Protein AF-A0A7S0IRF2-F1 (afdb_monomer_lite)

Structure (mmCIF, N/CA/C/O backbone):
data_AF-A0A7S0IRF2-F1
#
_entry.id   AF-A0A7S0IRF2-F1
#
loop_
_atom_site.group_PDB
_atom_site.id
_atom_site.type_symbol
_atom_site.label_atom_id
_atom_site.label_alt_id
_atom_site.label_comp_id
_atom_site.label_asym_id
_atom_site.label_entity_id
_atom_site.label_seq_id
_atom_site.pdbx_PDB_ins_code
_atom_site.Cartn_x
_atom_site.Cartn_y
_atom_site.Cartn_z
_atom_site.occupancy
_atom_site.B_iso_or_equiv
_atom_site.auth_seq_id
_atom_site.auth_comp_id
_atom_site.auth_asym_id
_atom_site.auth_atom_id
_atom_site.pdbx_PDB_model_num
ATOM 1 N N . ALA A 1 1 ? -14.777 -7.035 80.986 1.00 41.81 1 ALA A N 1
ATOM 2 C CA . ALA A 1 1 ? -15.293 -6.626 79.667 1.00 41.81 1 ALA A CA 1
ATOM 3 C C . ALA A 1 1 ? -16.808 -6.609 79.777 1.00 41.81 1 ALA A C 1
ATOM 5 O O . ALA A 1 1 ? -17.356 -7.578 80.287 1.00 41.81 1 ALA A O 1
ATOM 6 N N . ARG A 1 2 ? -17.442 -5.462 79.508 1.00 46.00 2 ARG A N 1
ATOM 7 C CA . ARG A 1 2 ? -18.866 -5.228 79.789 1.00 46.00 2 ARG A CA 1
ATOM 8 C C . ARG A 1 2 ? -19.716 -6.223 79.001 1.00 46.00 2 ARG A C 1
ATOM 10 O O . ARG A 1 2 ? -19.496 -6.379 77.807 1.00 46.00 2 ARG A O 1
ATOM 17 N N . SER A 1 3 ? -20.648 -6.870 79.695 1.00 53.97 3 SER A N 1
ATOM 18 C CA . SER A 1 3 ? -21.792 -7.543 79.092 1.00 53.97 3 SER A CA 1
ATOM 19 C C . SER A 1 3 ? -22.440 -6.585 78.100 1.00 53.97 3 SER A C 1
ATOM 21 O O . SER A 1 3 ? -22.815 -5.477 78.493 1.00 53.97 3 SER A O 1
ATOM 23 N N . GLU A 1 4 ? -22.539 -6.988 76.837 1.00 58.25 4 GLU A N 1
ATOM 24 C CA . GLU A 1 4 ? -23.477 -6.369 75.909 1.00 58.25 4 GLU A CA 1
ATOM 25 C C . GLU A 1 4 ? -24.838 -6.296 76.605 1.00 58.25 4 GLU A C 1
ATOM 27 O O . GLU A 1 4 ? -25.318 -7.272 77.186 1.00 58.25 4 GLU A O 1
ATOM 32 N N . ASP A 1 5 ? -25.393 -5.091 76.655 1.00 76.69 5 ASP A N 1
ATOM 33 C CA . ASP A 1 5 ? -26.692 -4.817 77.244 1.00 76.69 5 ASP A CA 1
ATOM 34 C C . ASP A 1 5 ? -27.737 -5.690 76.535 1.00 76.69 5 ASP A C 1
ATOM 36 O O . ASP A 1 5 ? -27.922 -5.579 75.322 1.00 76.69 5 ASP A O 1
ATOM 40 N N . ALA A 1 6 ? -28.393 -6.592 77.270 1.00 77.81 6 ALA A N 1
ATOM 41 C CA . ALA A 1 6 ? -29.347 -7.551 76.711 1.00 77.81 6 ALA A CA 1
ATOM 42 C C . ALA A 1 6 ? -30.472 -6.860 75.915 1.00 77.81 6 ALA A C 1
ATOM 44 O O . ALA A 1 6 ? -30.985 -7.438 74.958 1.00 77.81 6 ALA A O 1
ATOM 45 N N . ALA A 1 7 ? -30.803 -5.608 76.257 1.00 78.81 7 ALA A N 1
ATOM 46 C CA . ALA A 1 7 ? -31.740 -4.783 75.500 1.00 78.81 7 ALA A CA 1
ATOM 47 C C . ALA A 1 7 ? -31.181 -4.355 74.129 1.00 78.81 7 ALA A C 1
ATOM 49 O O . ALA A 1 7 ? -31.902 -4.375 73.135 1.00 78.81 7 ALA A O 1
ATOM 50 N N . THR A 1 8 ? -29.888 -4.027 74.049 1.00 81.94 8 THR A N 1
ATOM 51 C CA . THR A 1 8 ? -29.205 -3.722 72.780 1.00 81.94 8 THR A CA 1
ATOM 52 C C . THR A 1 8 ? -29.120 -4.967 71.892 1.00 81.94 8 THR A C 1
ATOM 54 O O . THR A 1 8 ? -29.392 -4.885 70.698 1.00 81.94 8 THR A O 1
ATOM 57 N N . ALA A 1 9 ? -28.819 -6.134 72.469 1.00 82.62 9 ALA A N 1
ATOM 58 C CA . ALA A 1 9 ? -28.783 -7.398 71.730 1.00 82.62 9 ALA A CA 1
ATOM 59 C C . ALA A 1 9 ? -30.165 -7.818 71.187 1.00 82.62 9 ALA A C 1
ATOM 61 O O . ALA A 1 9 ? -30.252 -8.399 70.107 1.00 82.62 9 ALA A O 1
ATOM 62 N N . GLU A 1 10 ? -31.250 -7.528 71.913 1.00 85.12 10 GLU A N 1
ATOM 63 C CA . GLU A 1 10 ? -32.619 -7.763 71.433 1.00 85.12 10 GLU A CA 1
ATOM 64 C C . GLU A 1 10 ? -32.989 -6.811 70.287 1.00 85.12 10 GLU A C 1
ATOM 66 O O . GLU A 1 10 ? -33.471 -7.260 69.250 1.00 85.12 10 GLU A O 1
ATOM 71 N N . LEU A 1 11 ? -32.685 -5.513 70.422 1.00 85.19 11 LEU A N 1
ATOM 72 C CA . LEU A 1 11 ? -32.921 -4.522 69.366 1.00 85.19 11 LEU A CA 1
ATOM 73 C C . LEU A 1 11 ? -32.139 -4.838 68.085 1.00 85.19 11 LEU A C 1
ATOM 75 O O . LEU A 1 11 ? -32.677 -4.688 66.987 1.00 85.19 11 LEU A O 1
ATOM 79 N N . LEU A 1 12 ? -30.891 -5.297 68.213 1.00 85.25 12 LEU A N 1
ATOM 80 C CA . LEU A 1 12 ? -30.089 -5.744 67.074 1.00 85.25 12 LEU A CA 1
ATOM 81 C C . LEU A 1 12 ? -30.709 -6.973 66.408 1.00 85.25 12 LEU A C 1
ATOM 83 O O . LEU A 1 12 ? -30.864 -6.962 65.191 1.00 85.25 12 LEU A O 1
ATOM 87 N N . ARG A 1 13 ? -31.168 -7.973 67.176 1.00 86.06 13 ARG A N 1
ATOM 88 C CA . ARG A 1 13 ? -31.881 -9.137 66.619 1.00 86.06 13 ARG A CA 1
ATOM 89 C C . ARG A 1 13 ? -33.169 -8.742 65.894 1.00 86.06 13 ARG A C 1
ATOM 91 O O . ARG A 1 13 ? -33.425 -9.223 64.792 1.00 86.06 13 ARG A O 1
ATOM 98 N N . GLU A 1 14 ? -33.973 -7.840 66.457 1.00 87.31 14 GLU A N 1
ATOM 99 C CA . GLU A 1 14 ? -35.169 -7.325 65.775 1.00 87.31 14 GLU A CA 1
ATOM 100 C C . GLU A 1 14 ? -34.823 -6.586 64.474 1.00 87.31 14 GLU A C 1
ATOM 102 O O . GLU A 1 14 ? -35.541 -6.700 63.473 1.00 87.31 14 GLU A O 1
ATOM 107 N N . TYR A 1 15 ? -33.732 -5.818 64.478 1.00 87.94 15 TYR A N 1
ATOM 108 C CA . TYR A 1 15 ? -33.252 -5.103 63.303 1.00 87.94 15 TYR A CA 1
ATOM 109 C C . TYR A 1 15 ? -32.718 -6.063 62.232 1.00 87.94 15 TYR A C 1
ATOM 111 O O . TYR A 1 15 ? -33.093 -5.934 61.069 1.00 87.94 15 TYR A O 1
ATOM 119 N N . GLU A 1 16 ? -31.939 -7.076 62.612 1.00 86.44 16 GLU A N 1
ATOM 120 C CA . GLU A 1 16 ? -31.450 -8.138 61.725 1.00 86.44 16 GLU A CA 1
ATOM 121 C C . GLU A 1 16 ? -32.602 -8.878 61.043 1.00 86.44 16 GLU A C 1
ATOM 123 O O . GLU A 1 16 ? -32.568 -9.078 59.831 1.00 86.44 16 GLU A O 1
ATOM 128 N N . VAL A 1 17 ? -33.671 -9.210 61.778 1.00 88.31 17 VAL A N 1
ATOM 129 C CA . VAL A 1 17 ? -34.870 -9.843 61.203 1.00 88.31 17 VAL A CA 1
ATOM 130 C C . VAL A 1 17 ? -35.559 -8.917 60.196 1.00 88.31 17 VAL A C 1
ATOM 132 O O . VAL A 1 17 ? -35.976 -9.366 59.124 1.00 88.31 17 VAL A O 1
ATOM 135 N N . LYS A 1 18 ? -35.670 -7.615 60.498 1.00 87.81 18 LYS A N 1
ATOM 136 C CA . LYS A 1 18 ? -36.243 -6.627 59.565 1.00 87.81 18 LYS A CA 1
ATOM 137 C C . LYS A 1 18 ? -35.395 -6.489 58.302 1.00 87.81 18 LYS A C 1
ATOM 139 O O . LYS A 1 18 ? -35.949 -6.514 57.204 1.00 87.81 18 LYS A O 1
ATOM 144 N N . VAL A 1 19 ? -34.075 -6.387 58.446 1.00 85.94 19 VAL A N 1
ATOM 145 C CA . VAL A 1 19 ? -33.137 -6.295 57.321 1.00 85.94 19 VAL A CA 1
ATOM 146 C C . VAL A 1 19 ? -33.177 -7.575 56.492 1.00 85.94 19 VAL A C 1
ATOM 148 O O . VAL A 1 19 ? -33.355 -7.488 55.284 1.00 85.94 19 VAL A O 1
ATOM 151 N N . ALA A 1 20 ? -33.129 -8.759 57.106 1.00 86.44 20 ALA A N 1
ATOM 152 C CA . ALA A 1 20 ? -33.218 -10.037 56.397 1.00 86.44 20 ALA A CA 1
ATOM 153 C C . ALA A 1 20 ? -34.522 -10.161 55.590 1.00 86.44 20 ALA A C 1
ATOM 155 O O . ALA A 1 20 ? -34.522 -10.624 54.446 1.00 86.44 20 ALA A O 1
ATOM 156 N N . LYS A 1 21 ? -35.643 -9.686 56.146 1.00 89.00 21 LYS A N 1
ATOM 157 C CA . LYS A 1 21 ? -36.926 -9.654 55.436 1.00 89.00 21 LYS A CA 1
ATOM 158 C C . LYS A 1 21 ? -36.917 -8.689 54.248 1.00 89.00 21 LYS A C 1
ATOM 160 O O . LYS A 1 21 ? -37.472 -9.019 53.209 1.00 89.00 21 LYS A O 1
ATOM 165 N N . LEU A 1 22 ? -36.300 -7.515 54.383 1.00 88.06 22 LEU A N 1
ATOM 166 C CA . LEU A 1 22 ? -36.161 -6.561 53.276 1.00 88.06 22 LEU A CA 1
ATOM 167 C C . LEU A 1 22 ? -35.228 -7.098 52.185 1.00 88.06 22 LEU A C 1
ATOM 169 O O . LEU A 1 22 ? -35.552 -7.021 51.002 1.00 88.06 22 LEU A O 1
ATOM 173 N N . MET A 1 23 ? -34.106 -7.696 52.585 1.00 89.94 23 MET A N 1
ATOM 174 C CA . MET A 1 23 ? -33.101 -8.230 51.669 1.00 89.94 23 MET A CA 1
ATOM 175 C C . MET A 1 23 ? -33.600 -9.448 50.893 1.00 89.94 23 MET A C 1
ATOM 177 O O . MET A 1 23 ? -33.185 -9.628 49.759 1.00 89.94 23 MET A O 1
ATOM 181 N N . SER A 1 24 ? -34.532 -10.232 51.439 1.00 91.88 24 SER A N 1
ATOM 182 C CA . SER A 1 24 ? -35.097 -11.421 50.776 1.00 91.88 24 SER A CA 1
ATOM 183 C C . SER A 1 24 ? -36.228 -11.133 49.777 1.00 91.88 24 SER A C 1
ATOM 185 O O . SER A 1 24 ? -36.712 -12.057 49.124 1.00 91.88 24 SER A O 1
ATOM 187 N N . VAL A 1 25 ? -36.659 -9.875 49.617 1.00 93.56 25 VAL A N 1
ATOM 188 C CA . VAL A 1 25 ? -37.692 -9.516 48.630 1.00 93.56 25 VAL A CA 1
ATOM 189 C C . VAL A 1 25 ? -37.156 -9.726 47.217 1.00 93.56 25 VAL A C 1
ATOM 191 O O . VAL A 1 25 ? -36.193 -9.062 46.835 1.00 93.56 25 VAL A O 1
ATOM 194 N N . VAL A 1 26 ? -37.804 -10.600 46.441 1.00 94.62 26 VAL A N 1
ATOM 195 C CA . VAL A 1 26 ? -37.502 -10.829 45.020 1.00 94.62 26 VAL A CA 1
ATOM 196 C C . VAL A 1 26 ? -37.914 -9.606 44.200 1.00 94.62 26 VAL A C 1
ATOM 198 O O . VAL A 1 26 ? -39.069 -9.187 44.245 1.00 94.62 26 VAL A O 1
ATOM 201 N N . ARG A 1 27 ? -36.964 -9.048 43.448 1.00 94.12 27 ARG A N 1
ATOM 202 C CA . ARG A 1 27 ? -37.136 -7.905 42.541 1.00 94.12 27 ARG A CA 1
ATOM 203 C C . ARG A 1 27 ? -37.371 -8.333 41.099 1.00 94.12 27 ARG A C 1
ATOM 205 O O . ARG A 1 27 ? -37.990 -7.608 40.337 1.00 94.12 27 ARG A O 1
ATOM 212 N N . GLY A 1 28 ? -36.930 -9.523 40.718 1.00 93.94 28 GLY A N 1
ATOM 213 C CA . GLY A 1 28 ? -37.229 -10.093 39.412 1.00 93.94 28 GLY A CA 1
ATOM 214 C C . GLY A 1 28 ? -36.402 -11.334 39.145 1.00 93.94 28 GLY A C 1
ATOM 215 O O . GLY A 1 28 ? -35.798 -11.892 40.059 1.00 93.94 28 GLY A O 1
ATOM 216 N N . TYR A 1 29 ? -36.396 -11.771 37.893 1.00 93.31 29 TYR A N 1
ATOM 217 C CA . TYR A 1 29 ? -35.750 -13.009 37.474 1.00 93.31 29 TYR A CA 1
ATOM 218 C C . TYR A 1 29 ? -34.833 -12.744 36.289 1.00 93.31 29 TYR A C 1
ATOM 220 O O . TYR A 1 29 ? -35.219 -12.037 35.359 1.00 93.31 29 TYR A O 1
ATOM 228 N N . ILE A 1 30 ? -33.641 -13.327 36.306 1.00 90.69 30 ILE A N 1
ATOM 229 C CA . ILE A 1 30 ? -32.684 -13.252 35.199 1.00 90.69 30 ILE A CA 1
ATOM 230 C C . ILE A 1 30 ? -32.383 -14.642 34.651 1.00 90.69 30 ILE A C 1
ATOM 232 O O . ILE A 1 30 ? -32.498 -15.637 35.368 1.00 90.69 30 ILE A O 1
ATOM 236 N N . ASP A 1 31 ? -32.007 -14.689 33.381 1.00 87.81 31 ASP A N 1
ATOM 237 C CA . ASP A 1 31 ? -31.475 -15.873 32.720 1.00 87.81 31 ASP A CA 1
ATOM 238 C C . ASP A 1 31 ? -30.051 -15.575 32.243 1.00 87.81 31 ASP A C 1
ATOM 240 O O . ASP A 1 31 ? -29.836 -14.615 31.500 1.00 87.81 31 ASP A O 1
ATOM 244 N N . GLY A 1 32 ? -29.093 -16.367 32.724 1.00 77.94 32 GLY A N 1
ATOM 245 C CA . GLY A 1 32 ? -27.657 -16.172 32.539 1.00 77.94 32 GLY A CA 1
ATOM 246 C C . GLY A 1 32 ? -26.938 -15.843 33.847 1.00 77.94 32 GLY A C 1
ATOM 247 O O . GLY A 1 32 ? -27.534 -15.301 34.779 1.00 77.94 32 GLY A O 1
ATOM 248 N N . ASP A 1 33 ? -25.649 -16.167 33.882 1.00 73.25 33 ASP A N 1
ATOM 249 C CA . ASP A 1 33 ? -24.722 -15.743 34.929 1.00 73.25 33 ASP A CA 1
ATOM 250 C C . ASP A 1 33 ? -23.864 -14.592 34.393 1.00 73.25 33 ASP A C 1
ATOM 252 O O . ASP A 1 33 ? -23.567 -14.535 33.198 1.00 73.25 33 ASP A O 1
ATOM 256 N N . ALA A 1 34 ? -23.468 -13.667 35.265 1.00 69.38 34 ALA A N 1
ATOM 257 C CA . ALA A 1 34 ? -22.576 -12.572 34.902 1.00 69.38 34 ALA A CA 1
ATOM 258 C C . ALA A 1 34 ? -21.433 -12.421 35.898 1.00 69.38 34 ALA A C 1
ATOM 260 O O . ALA A 1 34 ? -21.653 -12.495 37.111 1.00 69.38 34 ALA A O 1
ATOM 261 N N . SER A 1 35 ? -20.235 -12.124 35.391 1.00 69.19 35 SER A N 1
ATOM 262 C CA . SER A 1 35 ? -19.091 -11.742 36.217 1.00 69.19 35 SER A CA 1
ATOM 263 C C . SER A 1 35 ? -19.378 -10.549 37.128 1.00 69.19 35 SER A C 1
ATOM 265 O O . SER A 1 35 ? -20.211 -9.684 36.852 1.00 69.19 35 SER A O 1
ATOM 267 N N . GLY A 1 36 ? -18.652 -10.529 38.247 1.00 69.69 36 GLY A N 1
ATOM 268 C CA . GLY A 1 36 ? -18.458 -9.344 39.078 1.00 69.69 36 GLY A CA 1
ATOM 269 C C . GLY A 1 36 ? -17.154 -8.625 38.717 1.00 69.69 36 GLY A C 1
ATOM 270 O O . GLY A 1 36 ? -16.621 -8.781 37.626 1.00 69.69 36 GLY A O 1
ATOM 271 N N . TYR A 1 37 ? -16.578 -7.893 39.669 1.00 76.94 37 TYR A N 1
ATOM 272 C CA . TYR A 1 37 ? -15.398 -7.024 39.484 1.00 76.94 37 TYR A CA 1
ATOM 273 C C . TYR A 1 37 ? -14.073 -7.689 39.070 1.00 76.94 37 TYR A C 1
ATOM 275 O O . TYR A 1 37 ? -13.049 -7.006 39.015 1.00 76.94 37 TYR A O 1
ATOM 283 N N . TRP A 1 38 ? -14.041 -9.004 38.903 1.00 75.31 38 TRP A N 1
ATOM 284 C CA . TRP A 1 38 ? -12.802 -9.762 38.784 1.00 75.31 38 TRP A CA 1
ATOM 285 C C . TRP A 1 38 ? -12.240 -9.716 37.354 1.00 75.31 38 TRP A C 1
ATOM 287 O O . TRP A 1 38 ? -12.907 -9.276 36.418 1.00 75.31 38 TRP A O 1
ATOM 297 N N . VAL A 1 39 ? -10.985 -10.148 37.218 1.00 81.56 39 VAL A N 1
ATOM 298 C CA . VAL A 1 39 ? -10.279 -10.327 35.944 1.00 81.56 39 VAL A CA 1
ATOM 299 C C . VAL A 1 39 ? -9.702 -11.736 35.918 1.00 81.56 39 VAL A C 1
ATOM 301 O O . VAL A 1 39 ? -9.251 -12.228 36.957 1.00 81.56 39 VAL A O 1
ATOM 304 N N . GLY A 1 40 ? -9.730 -12.384 34.759 1.00 79.81 40 GLY A N 1
ATOM 305 C CA . GLY A 1 40 ? -9.133 -13.703 34.555 1.00 79.81 40 GLY A CA 1
ATOM 306 C C . GLY A 1 40 ? -8.444 -13.837 33.206 1.00 79.81 40 GLY A C 1
ATOM 307 O O . GLY A 1 40 ? -8.450 -12.917 32.393 1.00 79.81 40 GLY A O 1
ATOM 308 N N . VAL A 1 41 ? -7.830 -14.998 32.990 1.00 80.62 41 VAL A N 1
ATOM 309 C CA . VAL A 1 41 ? -7.112 -15.364 31.761 1.00 80.62 41 VAL A CA 1
ATOM 310 C C . VAL A 1 41 ? -7.783 -16.553 31.084 1.00 80.62 41 VAL A C 1
ATOM 312 O O . VAL A 1 41 ? -8.583 -17.271 31.685 1.00 80.62 41 VAL A O 1
ATOM 315 N N . GLN A 1 42 ? -7.411 -16.810 29.833 1.00 71.12 42 GLN A N 1
ATOM 316 C CA . GLN A 1 42 ? -7.861 -17.994 29.109 1.00 71.12 42 GLN A CA 1
ATOM 317 C C . GLN A 1 42 ? -7.584 -19.295 29.875 1.00 71.12 42 GLN A C 1
ATOM 319 O O . GLN A 1 42 ? -6.457 -19.568 30.280 1.00 71.12 42 GLN A O 1
ATOM 324 N N . GLY A 1 43 ? -8.638 -20.098 30.061 1.00 66.88 43 GLY A N 1
ATOM 325 C CA . GLY A 1 43 ? -8.600 -21.349 30.825 1.00 66.88 43 GLY A CA 1
ATOM 326 C C . GLY A 1 43 ? -9.079 -21.235 32.276 1.00 66.88 43 GLY A C 1
ATOM 327 O O . GLY A 1 43 ? -9.231 -22.265 32.926 1.00 66.88 43 GLY A O 1
ATOM 328 N N . ASP A 1 44 ? -9.357 -20.029 32.781 1.00 74.38 44 ASP A N 1
ATOM 329 C CA . ASP A 1 44 ? -10.061 -19.853 34.055 1.00 74.38 44 ASP A CA 1
ATOM 330 C C . ASP A 1 44 ? -11.532 -20.277 33.904 1.00 74.38 44 ASP A C 1
ATOM 332 O O . ASP A 1 44 ? -12.225 -19.801 33.002 1.00 74.38 44 ASP A O 1
ATOM 336 N N . GLU A 1 45 ? -12.027 -21.150 34.790 1.00 72.50 45 GLU A N 1
ATOM 337 C CA . GLU A 1 45 ? -13.436 -21.580 34.798 1.00 72.50 45 GLU A CA 1
ATOM 338 C C . GLU A 1 45 ? -14.392 -20.390 34.904 1.00 72.50 45 GLU A C 1
ATOM 340 O O . GLU A 1 45 ? -15.490 -20.422 34.354 1.00 72.50 45 GLU A O 1
ATOM 345 N N . ARG A 1 46 ? -13.958 -19.311 35.561 1.00 69.94 46 ARG A N 1
ATOM 346 C CA . ARG A 1 46 ? -14.756 -18.096 35.715 1.00 69.94 46 ARG A CA 1
ATOM 347 C C . ARG A 1 46 ? -14.936 -17.349 34.388 1.00 69.94 46 ARG A C 1
ATOM 349 O O . ARG A 1 46 ? -15.935 -16.659 34.236 1.00 69.94 46 ARG A O 1
ATOM 356 N N . CYS A 1 47 ? -14.018 -17.501 33.425 1.00 69.62 47 CYS A N 1
ATOM 357 C CA . CYS A 1 47 ? -14.137 -16.909 32.084 1.00 69.62 47 CYS A CA 1
ATOM 358 C C . CYS A 1 47 ? -15.064 -17.718 31.155 1.00 69.62 47 CYS A C 1
ATOM 360 O O . CYS A 1 47 ? -15.250 -17.347 29.994 1.00 69.62 47 CYS A O 1
ATOM 362 N N . ALA A 1 48 ? -15.598 -18.860 31.602 1.00 61.62 48 ALA A N 1
ATOM 363 C CA . ALA A 1 48 ? -16.425 -19.717 30.764 1.00 61.62 48 ALA A CA 1
ATOM 364 C C . ALA A 1 48 ? -17.755 -19.026 30.414 1.00 61.62 48 ALA A C 1
ATOM 366 O O . ALA A 1 48 ? -18.585 -18.773 31.281 1.00 61.62 48 ALA A O 1
ATOM 367 N N . GLY A 1 49 ? -17.966 -18.754 29.123 1.00 58.62 49 GLY A N 1
ATOM 368 C CA . GLY A 1 49 ? -19.153 -18.048 28.627 1.00 58.62 49 GLY A CA 1
ATOM 369 C C . GLY A 1 49 ? -18.987 -16.530 28.503 1.00 58.62 49 GLY A C 1
ATOM 370 O O . GLY A 1 49 ? -19.920 -15.869 28.052 1.00 58.62 49 GLY A O 1
ATOM 371 N N . GLU A 1 50 ? -17.812 -15.986 28.835 1.00 63.12 50 GLU A N 1
ATOM 372 C CA . GLU A 1 50 ? -17.494 -14.564 28.674 1.00 63.12 50 GLU A CA 1
ATOM 373 C C . GLU A 1 50 ? -16.666 -14.286 27.411 1.00 63.12 50 GLU A C 1
ATOM 375 O O . GLU A 1 50 ? -15.987 -15.166 26.873 1.00 63.12 50 GLU A O 1
ATOM 380 N N . GLY A 1 51 ? -16.734 -13.041 26.932 1.00 60.84 51 GLY A N 1
ATOM 381 C CA . GLY A 1 51 ? -15.834 -12.530 25.903 1.00 60.84 51 GLY A CA 1
ATOM 382 C C . GLY A 1 51 ? -14.398 -12.446 26.421 1.00 60.84 51 GLY A C 1
ATOM 383 O O . GLY A 1 51 ? -14.155 -12.208 27.604 1.00 60.84 51 GLY A O 1
ATOM 384 N N . MET A 1 52 ? -13.443 -12.679 25.524 1.00 72.12 52 MET A N 1
ATOM 385 C CA . MET A 1 52 ? -12.029 -12.433 25.783 1.00 72.12 52 MET A CA 1
ATOM 386 C C . MET A 1 52 ? -11.643 -11.104 25.158 1.00 72.12 52 MET A C 1
ATOM 388 O O . MET A 1 52 ? -11.828 -10.923 23.956 1.00 72.12 52 MET A O 1
ATOM 392 N N . GLN A 1 53 ? -11.059 -10.225 25.963 1.00 76.38 53 GLN A N 1
ATOM 393 C CA . GLN A 1 53 ? -10.500 -8.956 25.539 1.00 76.38 53 GLN A CA 1
ATOM 394 C C . GLN A 1 53 ? -9.005 -9.129 25.226 1.00 76.38 53 GLN A C 1
ATOM 396 O O . GLN A 1 53 ? -8.212 -9.322 26.155 1.00 76.38 53 GLN A O 1
ATOM 401 N N . PRO A 1 54 ? -8.590 -9.043 23.948 1.00 71.56 54 PRO A N 1
ATOM 402 C CA . PRO A 1 54 ? -7.181 -8.943 23.606 1.00 71.56 54 PRO A CA 1
ATOM 403 C C . PRO A 1 54 ? -6.601 -7.610 24.097 1.00 71.56 54 PRO A C 1
ATOM 405 O O . PRO A 1 54 ? -7.205 -6.544 23.941 1.00 71.56 54 PRO A O 1
ATOM 408 N N . LEU A 1 55 ? -5.411 -7.672 24.685 1.00 72.12 55 LEU A N 1
ATOM 409 C CA . LEU A 1 55 ? -4.593 -6.527 25.070 1.00 72.12 55 LEU A CA 1
ATOM 410 C C . LEU A 1 55 ? -3.505 -6.251 24.022 1.00 72.12 55 LEU A C 1
ATOM 412 O O . LEU A 1 55 ? -3.306 -7.033 23.091 1.00 72.12 55 LEU A O 1
ATOM 416 N N . SER A 1 56 ? -2.805 -5.124 24.166 1.00 63.94 56 SER A N 1
ATOM 417 C CA . SER A 1 56 ? -1.759 -4.675 23.235 1.00 63.94 56 SER A CA 1
ATOM 418 C C . SER A 1 56 ? -0.564 -5.627 23.133 1.00 63.94 56 SER A C 1
ATOM 420 O O . SER A 1 56 ? 0.136 -5.612 22.129 1.00 63.94 56 SER A O 1
ATOM 422 N N . ASP A 1 57 ? -0.351 -6.481 24.132 1.00 60.03 57 ASP A N 1
ATOM 423 C CA . ASP A 1 57 ? 0.717 -7.483 24.179 1.00 60.03 57 ASP A CA 1
ATOM 424 C C . ASP A 1 57 ? 0.214 -8.916 23.933 1.00 60.03 57 ASP A C 1
ATOM 426 O O . ASP A 1 57 ? 0.789 -9.883 24.431 1.00 60.03 57 ASP A O 1
ATOM 430 N N . GLU A 1 58 ? -0.888 -9.044 23.188 1.00 60.19 58 GLU A N 1
ATOM 431 C CA . GLU A 1 58 ? -1.514 -10.308 22.770 1.00 60.19 58 GLU A CA 1
ATOM 432 C C . GLU A 1 58 ? -2.056 -11.184 23.915 1.00 60.19 58 GLU A C 1
ATOM 434 O O . GLU A 1 58 ? -2.597 -12.267 23.676 1.00 60.19 58 GLU A O 1
ATOM 439 N N . ARG A 1 59 ? -2.001 -10.716 25.170 1.00 70.38 59 ARG A N 1
ATOM 440 C CA . ARG A 1 59 ? -2.710 -11.363 26.280 1.00 70.38 59 ARG A CA 1
ATOM 441 C C . ARG A 1 59 ? -4.214 -11.196 26.099 1.00 70.38 59 ARG A C 1
ATOM 443 O O . ARG A 1 59 ? -4.693 -10.108 25.802 1.00 70.38 59 ARG A O 1
ATOM 450 N N . ALA A 1 60 ? -4.969 -12.258 26.352 1.00 74.06 60 ALA A N 1
ATOM 451 C CA . ALA A 1 60 ? -6.424 -12.213 26.405 1.00 74.06 60 ALA A CA 1
ATOM 452 C C . ALA A 1 60 ? -6.898 -12.281 27.863 1.00 74.06 60 ALA A C 1
ATOM 454 O O . ALA A 1 60 ? -6.586 -13.248 28.568 1.00 74.06 60 ALA A O 1
ATOM 455 N N . LEU A 1 61 ? -7.632 -11.259 28.309 1.00 83.25 61 LEU A N 1
ATOM 456 C CA . LEU A 1 61 ? -8.237 -11.197 29.642 1.00 83.25 61 LEU A CA 1
ATOM 457 C C . LEU A 1 61 ? -9.766 -11.230 29.555 1.00 83.25 61 LEU A C 1
ATOM 459 O O . LEU A 1 61 ? -10.341 -10.788 28.568 1.00 83.25 61 LEU A O 1
ATOM 463 N N . CYS A 1 62 ? -10.427 -11.713 30.601 1.00 82.25 62 CYS A N 1
ATOM 464 C CA . CYS A 1 62 ? -11.886 -11.689 30.737 1.00 82.25 62 CYS A CA 1
ATOM 465 C C . CYS A 1 62 ? -12.300 -10.933 32.016 1.00 82.25 62 CYS A C 1
ATOM 467 O O . CYS A 1 62 ? -11.471 -10.750 32.915 1.00 82.25 62 CYS A O 1
ATOM 469 N N . GLY A 1 63 ? -13.574 -10.542 32.118 1.00 84.75 63 GLY A N 1
ATOM 470 C CA . GLY A 1 63 ? -14.182 -9.960 33.322 1.00 84.75 63 GLY A CA 1
ATOM 471 C C . GLY A 1 63 ? -14.580 -8.481 33.209 1.00 84.75 63 GLY A C 1
ATOM 472 O O . GLY A 1 63 ? -14.113 -7.745 32.338 1.00 84.75 63 GLY A O 1
ATOM 473 N N . CYS A 1 64 ? -15.436 -8.017 34.131 1.00 86.12 64 CYS A N 1
ATOM 474 C CA . CYS A 1 64 ? -16.110 -6.705 34.072 1.00 86.12 64 CYS A CA 1
ATOM 475 C C . CYS A 1 64 ? -15.197 -5.468 34.003 1.00 86.12 64 CYS A C 1
ATOM 477 O O . CYS A 1 64 ? -15.687 -4.373 33.718 1.00 86.12 64 CYS A O 1
ATOM 479 N N . ARG A 1 65 ? -13.911 -5.594 34.348 1.00 89.50 65 ARG A N 1
ATOM 480 C CA . ARG A 1 65 ? -12.954 -4.470 34.349 1.00 89.50 65 ARG A CA 1
ATOM 481 C C . ARG A 1 65 ? -12.161 -4.324 33.056 1.00 89.50 65 ARG A C 1
ATOM 483 O O . ARG A 1 65 ? -11.464 -3.331 32.888 1.00 89.50 65 ARG A O 1
ATOM 490 N N . VAL A 1 66 ? -12.232 -5.318 32.179 1.00 87.62 66 VAL A N 1
ATOM 491 C CA . VAL A 1 66 ? -11.504 -5.331 30.904 1.00 87.62 66 VAL A CA 1
ATOM 492 C C . VAL A 1 66 ? -12.440 -5.500 29.715 1.00 87.62 66 VAL A C 1
ATOM 494 O O . VAL A 1 66 ? -12.097 -5.072 28.622 1.00 87.62 66 VAL A O 1
ATOM 497 N N . ASP A 1 67 ? -13.631 -6.060 29.936 1.00 86.25 67 ASP A N 1
ATOM 498 C CA . ASP A 1 67 ? -14.667 -6.212 28.923 1.00 86.25 67 ASP A CA 1
ATOM 499 C C . ASP A 1 67 ? -16.060 -5.897 29.500 1.00 86.25 67 ASP A C 1
ATOM 501 O O . ASP A 1 67 ? -16.287 -5.753 30.710 1.00 86.25 67 ASP A O 1
ATOM 505 N N . VAL A 1 68 ? -17.033 -5.762 28.609 1.00 85.06 68 VAL A N 1
ATOM 506 C CA . VAL A 1 68 ? -18.428 -5.546 28.949 1.00 85.06 68 VAL A CA 1
ATOM 507 C C . VAL A 1 68 ? -19.029 -6.828 29.523 1.00 85.06 68 VAL A C 1
ATOM 509 O O . VAL A 1 68 ? -19.147 -7.831 28.825 1.00 85.06 68 VAL A O 1
ATOM 512 N N . CYS A 1 69 ? -19.533 -6.767 30.755 1.00 83.06 69 CYS A N 1
ATOM 513 C CA . CYS A 1 69 ? -20.110 -7.922 31.444 1.00 83.06 69 CYS A CA 1
ATOM 514 C C . CYS A 1 69 ? -21.623 -7.792 31.663 1.00 83.06 69 CYS A C 1
ATOM 516 O O . CYS A 1 69 ? -22.190 -6.697 31.606 1.00 83.06 69 CYS A O 1
ATOM 518 N N . GLY A 1 70 ? -22.305 -8.904 31.954 1.00 83.81 70 GLY A N 1
ATOM 519 C CA . GLY A 1 70 ? -23.764 -8.918 32.129 1.00 83.81 70 GLY A CA 1
ATOM 520 C C . GLY A 1 70 ? -24.264 -8.009 33.262 1.00 83.81 70 GLY A C 1
ATOM 521 O O . GLY A 1 70 ? -25.224 -7.261 33.066 1.00 83.81 70 GLY A O 1
ATOM 522 N N . ALA A 1 71 ? -23.578 -7.991 34.413 1.00 87.19 71 ALA A N 1
ATOM 523 C CA . ALA A 1 71 ? -23.930 -7.136 35.549 1.00 87.19 71 ALA A CA 1
ATOM 524 C C . ALA A 1 71 ? -23.800 -5.645 35.198 1.00 87.19 71 ALA A C 1
ATOM 526 O O . ALA A 1 71 ? -24.695 -4.848 35.486 1.00 87.19 71 ALA A O 1
ATOM 527 N N . GLY A 1 72 ? -22.722 -5.277 34.499 1.00 90.06 72 GLY A N 1
ATOM 528 C CA . GLY A 1 72 ? -22.492 -3.915 34.028 1.00 90.06 72 GLY A CA 1
ATOM 529 C C . GLY A 1 72 ? -23.511 -3.456 32.992 1.00 90.06 72 GLY A C 1
ATOM 530 O O . GLY A 1 72 ? -24.031 -2.343 33.091 1.00 90.06 72 GLY A O 1
ATOM 531 N N . ARG A 1 73 ? -23.868 -4.325 32.040 1.00 86.69 73 ARG A N 1
ATOM 532 C CA . ARG A 1 73 ? -24.911 -4.031 31.044 1.00 86.69 73 ARG A CA 1
ATOM 533 C C . ARG A 1 73 ? -26.266 -3.808 31.695 1.00 86.69 73 ARG A C 1
ATOM 535 O O . ARG A 1 73 ? -26.921 -2.821 31.361 1.00 86.69 73 ARG A O 1
ATOM 542 N N . LEU A 1 74 ? -26.653 -4.682 32.626 1.00 90.25 74 LEU A N 1
ATOM 543 C CA . LEU A 1 74 ? -27.902 -4.559 33.375 1.00 90.25 74 LEU A CA 1
ATOM 544 C C . LEU A 1 74 ? -27.946 -3.250 34.167 1.00 90.25 74 LEU A C 1
ATOM 546 O O . LEU A 1 74 ? -28.946 -2.537 34.106 1.00 90.25 74 LEU A O 1
ATOM 550 N N . ALA A 1 75 ? -26.864 -2.918 34.875 1.00 92.94 75 ALA A N 1
ATOM 551 C CA . ALA A 1 75 ? -26.758 -1.677 35.632 1.00 92.94 75 ALA A CA 1
ATOM 552 C C . ALA A 1 75 ? -26.909 -0.447 34.723 1.00 92.94 75 ALA A C 1
ATOM 554 O O . ALA A 1 75 ? -27.742 0.420 34.991 1.00 92.94 75 ALA A O 1
ATOM 555 N N . ALA A 1 76 ? -26.173 -0.403 33.609 1.00 94.44 76 ALA A N 1
ATOM 556 C CA . ALA A 1 76 ? -26.250 0.700 32.658 1.00 94.44 76 ALA A CA 1
ATOM 557 C C . ALA A 1 76 ? -27.650 0.822 32.023 1.00 94.44 76 ALA A C 1
ATOM 559 O O . ALA A 1 76 ? -28.183 1.927 31.913 1.00 94.44 76 ALA A O 1
ATOM 560 N N . ASP A 1 77 ? -28.286 -0.294 31.649 1.00 93.25 77 ASP A N 1
ATOM 561 C CA . ASP A 1 77 ? -29.644 -0.293 31.090 1.00 93.25 77 ASP A CA 1
ATOM 562 C C . ASP A 1 77 ? -30.689 0.171 32.107 1.00 93.25 77 ASP A C 1
ATOM 564 O O . ASP A 1 77 ? -31.575 0.960 31.766 1.00 93.25 77 ASP A O 1
ATOM 568 N N . ALA A 1 78 ? -30.573 -0.277 33.359 1.00 94.38 78 ALA A N 1
ATOM 569 C CA . ALA A 1 78 ? -31.451 0.137 34.443 1.00 94.38 78 ALA A CA 1
ATOM 570 C C . ALA A 1 78 ? -31.329 1.638 34.726 1.00 94.38 78 ALA A C 1
ATOM 572 O O . ALA A 1 78 ? -32.345 2.323 34.849 1.00 94.38 78 ALA A O 1
ATOM 573 N N . MET A 1 79 ? -30.101 2.167 34.754 1.00 97.06 79 MET A N 1
ATOM 574 C CA . MET A 1 79 ? -29.837 3.599 34.912 1.00 97.06 79 MET A CA 1
ATOM 575 C C . MET A 1 79 ? -30.418 4.408 33.750 1.00 97.06 79 MET A C 1
ATOM 577 O O . MET A 1 79 ? -31.160 5.362 33.983 1.00 97.06 79 MET A O 1
ATOM 581 N N . ARG A 1 80 ? -30.158 3.996 32.500 1.00 96.06 80 ARG A N 1
ATOM 582 C CA . ARG A 1 80 ? -30.706 4.644 31.296 1.00 96.06 80 ARG A CA 1
ATOM 583 C C . ARG A 1 80 ? -32.234 4.674 31.313 1.00 96.06 80 ARG A C 1
ATOM 585 O O . ARG A 1 80 ? -32.841 5.697 30.991 1.00 96.06 80 ARG A O 1
ATOM 592 N N . TRP A 1 81 ? -32.852 3.551 31.685 1.00 94.81 81 TRP A N 1
ATOM 593 C CA . TRP A 1 81 ? -34.303 3.408 31.777 1.00 94.81 81 TRP A CA 1
ATOM 594 C C . TRP A 1 81 ? -34.895 4.284 32.883 1.00 94.81 81 TRP A C 1
ATOM 596 O O . TRP A 1 81 ? -35.875 4.986 32.636 1.00 94.81 81 TRP A O 1
ATOM 606 N N . ALA A 1 82 ? -34.285 4.291 34.072 1.00 95.19 82 ALA A N 1
ATOM 607 C CA . ALA A 1 82 ? -34.771 5.042 35.227 1.00 95.19 82 ALA A CA 1
ATOM 608 C C . ALA A 1 82 ? -34.773 6.562 34.995 1.00 95.19 82 ALA A C 1
ATOM 610 O O . ALA A 1 82 ? -35.628 7.265 35.535 1.00 95.19 82 ALA A O 1
ATOM 611 N N . THR A 1 83 ? -33.847 7.076 34.182 1.00 96.19 83 THR A N 1
ATOM 612 C CA . THR A 1 83 ? -33.714 8.515 33.903 1.00 96.19 83 THR A CA 1
ATOM 613 C C . THR A 1 83 ? -34.308 8.956 32.567 1.00 96.19 83 THR A C 1
ATOM 615 O O . THR A 1 83 ? -34.307 10.161 32.278 1.00 96.19 83 THR A O 1
ATOM 618 N N . ALA A 1 84 ? -34.760 8.015 31.730 1.00 95.00 84 ALA A N 1
ATOM 619 C CA . ALA A 1 84 ? -35.087 8.258 30.324 1.00 95.00 84 ALA A CA 1
ATOM 620 C C . ALA A 1 84 ? -33.986 9.082 29.620 1.00 95.00 84 ALA A C 1
ATOM 622 O O . ALA A 1 84 ? -34.243 10.146 29.045 1.00 95.00 84 ALA A O 1
ATOM 623 N N . SER A 1 85 ? -32.734 8.647 29.775 1.00 96.44 85 SER A N 1
ATOM 624 C CA . SER A 1 85 ? -31.570 9.244 29.107 1.00 96.44 85 SER A CA 1
ATOM 625 C C . SER A 1 85 ? -31.297 8.547 27.772 1.00 96.44 85 SER A C 1
ATOM 627 O O . SER A 1 85 ? -31.634 7.376 27.594 1.00 96.44 85 SER A O 1
ATOM 629 N N . GLN A 1 86 ? -30.665 9.250 26.831 1.00 96.44 86 GLN A N 1
ATOM 630 C CA . GLN A 1 86 ? -30.219 8.654 25.566 1.00 96.44 86 GLN A CA 1
ATOM 631 C C . GLN A 1 86 ? -29.127 7.617 25.802 1.00 96.44 86 GLN A C 1
ATOM 633 O O . GLN A 1 86 ? -29.166 6.545 25.200 1.00 96.44 86 GLN A O 1
ATOM 638 N N . VAL A 1 87 ? -28.203 7.915 26.715 1.00 97.44 87 VAL A N 1
ATOM 639 C CA . VAL A 1 87 ? -27.069 7.055 27.056 1.00 97.44 87 VAL A CA 1
ATOM 640 C C . VAL A 1 87 ? -26.951 6.894 28.567 1.00 97.44 87 VAL A C 1
ATOM 642 O O . VAL A 1 87 ? -27.406 7.748 29.334 1.00 97.44 87 VAL A O 1
ATOM 645 N N . ALA A 1 88 ? -26.320 5.810 29.002 1.00 97.56 88 ALA A N 1
ATOM 646 C CA . ALA A 1 88 ? -25.872 5.661 30.377 1.00 97.56 88 ALA A CA 1
ATOM 647 C C . ALA A 1 88 ? -24.519 4.964 30.451 1.00 97.56 88 ALA A C 1
ATOM 649 O O . ALA A 1 88 ? -24.206 4.127 29.604 1.00 97.56 88 ALA A O 1
ATOM 650 N N . PHE A 1 89 ? -23.745 5.287 31.483 1.00 97.56 89 PHE A N 1
ATOM 651 C CA . PHE A 1 89 ? -22.517 4.573 31.798 1.00 97.56 89 PHE A CA 1
ATOM 652 C C . PHE A 1 89 ? -22.203 4.581 33.292 1.00 97.56 89 PHE A C 1
ATOM 654 O O . PHE A 1 89 ? 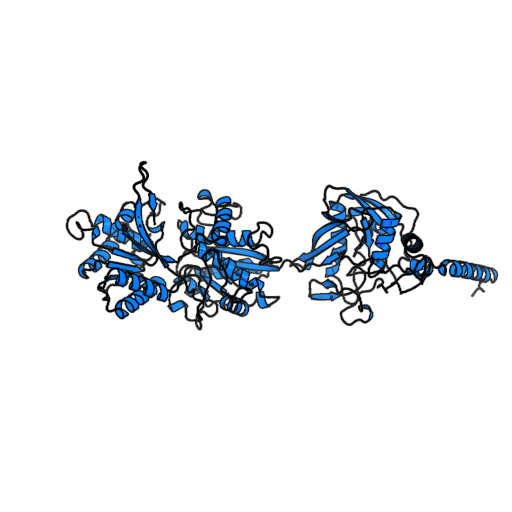-22.579 5.500 34.020 1.00 97.56 89 PHE A O 1
ATOM 661 N N . LEU A 1 90 ? -21.461 3.572 33.733 1.00 96.69 90 LEU A N 1
ATOM 662 C CA . LEU A 1 90 ? -20.877 3.479 35.068 1.00 96.69 90 LEU A CA 1
ATOM 663 C C . LEU A 1 90 ? -19.481 2.862 34.983 1.00 96.69 90 LEU A C 1
ATOM 665 O O . LEU A 1 90 ? -19.220 2.049 34.098 1.00 96.69 90 LEU A O 1
ATOM 669 N N . ASN A 1 91 ? -18.597 3.235 35.903 1.00 96.06 91 ASN A N 1
ATOM 670 C CA . ASN A 1 91 ? -17.290 2.608 36.043 1.00 96.06 91 ASN A CA 1
ATOM 671 C C . ASN A 1 91 ? -17.450 1.185 36.612 1.00 96.06 91 ASN A C 1
ATOM 673 O O . ASN A 1 91 ? -18.236 0.944 37.530 1.00 96.06 91 ASN A O 1
ATOM 677 N N . SER A 1 92 ? -16.701 0.230 36.072 1.00 93.19 92 SER A N 1
ATOM 678 C CA . SER A 1 92 ? -16.715 -1.180 36.480 1.00 93.19 92 SER A CA 1
ATOM 679 C C . SER A 1 92 ? -16.314 -1.383 37.942 1.00 93.19 92 SER A C 1
ATOM 681 O O . SER A 1 92 ? -16.746 -2.349 38.565 1.00 93.19 92 SER A O 1
ATOM 683 N N . GLY A 1 93 ? -15.561 -0.445 38.524 1.00 92.44 93 GLY A N 1
ATOM 684 C CA . GLY A 1 93 ? -15.232 -0.407 39.948 1.00 92.44 93 GLY A CA 1
ATOM 685 C C . GLY A 1 93 ? -16.448 -0.266 40.870 1.00 92.44 93 GLY A C 1
ATOM 686 O O . GLY A 1 93 ? -16.357 -0.631 42.039 1.00 92.44 93 GLY A O 1
ATOM 687 N N . ALA A 1 94 ? -17.592 0.206 40.364 1.00 93.12 94 ALA A N 1
ATOM 688 C CA . ALA A 1 94 ? -18.836 0.245 41.128 1.00 93.12 94 ALA A CA 1
ATOM 689 C C . ALA A 1 94 ? -19.477 -1.143 41.307 1.00 93.12 94 ALA A C 1
ATOM 691 O O . ALA A 1 94 ? -20.286 -1.318 42.219 1.00 93.12 94 ALA A O 1
ATOM 692 N N . ILE A 1 95 ? -19.130 -2.107 40.448 1.00 92.25 95 ILE A N 1
ATOM 693 C CA . ILE A 1 95 ? -19.641 -3.478 40.476 1.00 92.25 95 ILE A CA 1
ATOM 694 C C . ILE A 1 95 ? -18.764 -4.281 41.430 1.00 92.25 95 ILE A C 1
ATOM 696 O O . ILE A 1 95 ? -17.552 -4.294 41.257 1.00 92.25 95 ILE A O 1
ATOM 700 N N . ALA A 1 96 ? -19.353 -4.948 42.420 1.00 88.56 96 ALA A N 1
ATOM 701 C CA . ALA A 1 96 ? -18.632 -5.705 43.447 1.00 88.56 96 ALA A CA 1
ATOM 702 C C . ALA A 1 96 ? -18.907 -7.214 43.409 1.00 88.56 96 ALA A C 1
ATOM 704 O O . ALA A 1 96 ? -18.042 -8.002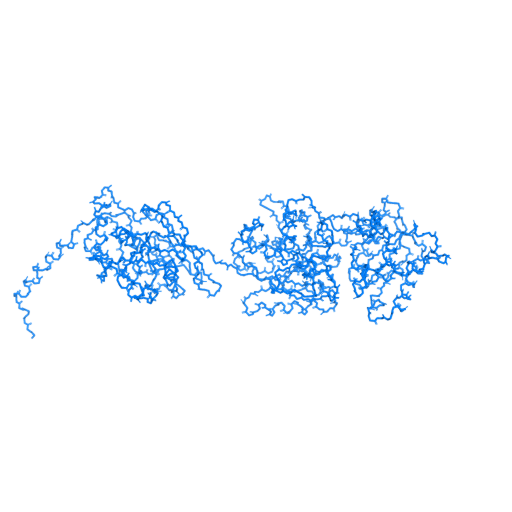 43.776 1.00 88.56 96 ALA A O 1
ATOM 705 N N . GLU A 1 97 ? -20.071 -7.643 42.931 1.00 86.31 97 GLU A N 1
ATOM 706 C CA . GLU A 1 97 ? -20.418 -9.059 42.790 1.00 86.31 97 GLU A CA 1
ATOM 707 C C . GLU A 1 97 ? -21.102 -9.325 41.450 1.00 86.31 97 GLU A C 1
ATOM 709 O O . GLU A 1 97 ? -21.625 -8.415 40.803 1.00 86.31 97 GLU A O 1
ATOM 714 N N . GLY A 1 98 ? -21.040 -10.587 41.029 1.00 83.12 98 GLY A N 1
ATOM 715 C CA . GLY A 1 98 ? -21.743 -11.077 39.854 1.00 83.12 98 GLY A CA 1
ATOM 716 C C . GLY A 1 98 ? -23.209 -11.384 40.138 1.00 83.12 98 GLY A C 1
ATOM 717 O O . GLY A 1 98 ? -23.686 -11.309 41.271 1.00 83.12 98 GLY A O 1
ATOM 718 N N . LEU A 1 99 ? -23.911 -11.769 39.081 1.00 80.81 99 LEU A N 1
ATOM 719 C CA . LEU A 1 99 ? -25.302 -12.196 39.126 1.00 80.81 99 LEU A CA 1
ATOM 720 C C . LEU A 1 99 ? -25.410 -13.671 38.761 1.00 80.81 99 LEU A C 1
ATOM 722 O O . LEU A 1 99 ? -24.683 -14.136 37.887 1.00 80.81 99 LEU A O 1
ATOM 726 N N . VAL A 1 100 ? -26.328 -14.378 39.418 1.00 83.88 100 VAL A N 1
ATOM 727 C CA . VAL A 1 100 ? -26.581 -15.805 39.176 1.00 83.88 100 VAL A CA 1
ATOM 728 C C . VAL A 1 100 ? -27.971 -16.016 38.600 1.00 83.88 100 VAL A C 1
ATOM 730 O O . VAL A 1 100 ? -28.907 -15.322 38.991 1.00 83.88 100 VAL A O 1
ATOM 733 N N . HIS A 1 101 ? -28.129 -16.994 37.718 1.00 88.12 101 HIS A N 1
ATOM 734 C CA . HIS A 1 101 ? -29.403 -17.351 37.106 1.00 88.12 101 HIS A CA 1
ATOM 735 C C . HIS A 1 101 ? -30.528 -17.502 38.151 1.00 88.12 101 HIS A C 1
ATOM 737 O O . HIS A 1 101 ? -30.366 -18.129 39.201 1.00 88.12 101 HIS A O 1
ATOM 743 N N . GLY A 1 102 ? -31.719 -16.987 37.826 1.00 91.88 102 GLY A N 1
ATOM 744 C CA . GLY A 1 102 ? -32.929 -17.155 38.627 1.00 91.88 102 GLY A CA 1
ATOM 745 C C . GLY A 1 102 ? -33.363 -15.895 39.374 1.00 91.88 102 GLY A C 1
ATOM 746 O O . GLY A 1 102 ? -33.241 -14.775 38.870 1.00 91.88 102 GLY A O 1
ATOM 747 N N . ALA A 1 103 ? -33.971 -16.087 40.547 1.00 93.50 103 ALA A N 1
ATOM 748 C CA . ALA A 1 103 ? -34.590 -15.016 41.326 1.00 93.50 103 ALA A CA 1
ATOM 749 C C . ALA A 1 103 ? -33.539 -14.082 41.935 1.00 93.50 103 ALA A C 1
ATOM 751 O O . ALA A 1 103 ? -32.674 -14.534 42.676 1.00 93.50 103 ALA A O 1
ATOM 752 N N . GLN A 1 104 ? -33.682 -12.784 41.682 1.00 93.19 104 GLN A N 1
ATOM 753 C CA . GLN A 1 104 ? -32.825 -11.743 42.240 1.00 93.19 104 GLN A CA 1
ATOM 754 C C . GLN A 1 104 ? -33.540 -11.038 43.375 1.00 93.19 104 GLN A C 1
ATOM 756 O O . GLN A 1 104 ? -34.612 -10.459 43.183 1.00 93.19 104 GLN A O 1
ATOM 761 N N . THR A 1 105 ? -32.956 -11.081 44.563 1.00 94.12 105 THR A N 1
ATOM 762 C CA . THR A 1 105 ? -33.477 -10.414 45.753 1.00 94.12 105 THR A CA 1
ATOM 763 C C . THR A 1 105 ? -32.921 -8.999 45.903 1.00 94.12 105 THR A C 1
ATOM 765 O O . THR A 1 105 ? -31.953 -8.609 45.252 1.00 94.12 105 THR A O 1
ATOM 768 N N . THR A 1 106 ? -33.516 -8.201 46.792 1.00 92.00 106 THR A N 1
ATOM 769 C CA . THR A 1 106 ? -32.973 -6.884 47.170 1.00 92.00 106 THR A CA 1
ATOM 770 C C . THR A 1 106 ? -31.533 -7.008 47.674 1.00 92.00 106 THR A C 1
ATOM 772 O O . THR A 1 106 ? -30.705 -6.157 47.359 1.00 92.00 106 THR A O 1
ATOM 775 N N . GLY A 1 107 ? -31.223 -8.075 48.416 1.00 91.25 107 GLY A N 1
ATOM 776 C CA . GLY A 1 107 ? -29.873 -8.376 48.880 1.00 91.25 107 GLY A CA 1
ATOM 777 C C . GLY A 1 107 ? -28.911 -8.624 47.724 1.00 91.25 107 GLY A C 1
ATOM 778 O O . GLY A 1 107 ? -27.840 -8.027 47.708 1.00 91.25 107 GLY A O 1
ATOM 779 N N . ASP A 1 108 ? -29.312 -9.424 46.734 1.00 91.31 108 ASP A N 1
ATOM 780 C CA . ASP A 1 108 ? -28.480 -9.716 45.558 1.00 91.31 108 ASP A CA 1
ATOM 781 C C . ASP A 1 108 ? -28.187 -8.436 44.769 1.00 91.31 108 ASP A C 1
ATOM 783 O O . ASP A 1 108 ? -27.029 -8.102 44.536 1.00 91.31 108 ASP A O 1
ATOM 787 N N . VAL A 1 109 ? -29.219 -7.639 44.471 1.00 90.81 109 VAL A N 1
ATOM 788 C CA . VAL A 1 109 ? -29.063 -6.367 43.748 1.00 90.81 109 VAL A CA 1
ATOM 789 C C . VAL A 1 109 ? -28.190 -5.364 44.517 1.00 90.81 109 VAL A C 1
ATOM 791 O O . VAL A 1 109 ? -27.406 -4.629 43.916 1.00 90.81 109 VAL A O 1
ATOM 794 N N . THR A 1 110 ? -28.288 -5.346 45.848 1.00 90.62 110 THR A N 1
ATOM 795 C CA . THR A 1 110 ? -27.453 -4.482 46.698 1.00 90.62 110 THR A CA 1
ATOM 796 C C . THR A 1 110 ? -25.993 -4.936 46.713 1.00 90.62 110 THR A C 1
ATOM 798 O O . THR A 1 110 ? -25.108 -4.087 46.740 1.00 90.62 110 THR A O 1
ATOM 801 N N . ARG A 1 111 ? -25.712 -6.247 46.659 1.00 89.75 111 ARG A N 1
ATOM 802 C CA . ARG A 1 111 ? -24.330 -6.758 46.627 1.00 89.75 111 ARG A CA 1
ATOM 803 C C . ARG A 1 111 ? -23.606 -6.463 45.313 1.00 89.75 111 ARG A C 1
ATOM 805 O O . ARG A 1 111 ? -22.397 -6.269 45.338 1.00 89.75 111 ARG A O 1
ATOM 812 N N . ILE A 1 112 ? -24.322 -6.356 44.190 1.00 89.69 112 ILE A N 1
ATOM 813 C CA . ILE A 1 112 ? -23.716 -5.970 42.903 1.00 89.69 112 ILE A CA 1
ATOM 814 C C . ILE A 1 112 ? -23.187 -4.536 42.964 1.00 89.69 112 ILE A C 1
ATOM 816 O O . ILE A 1 112 ? -22.075 -4.289 42.517 1.00 89.69 112 ILE A O 1
ATOM 820 N N . LEU A 1 113 ? -23.967 -3.594 43.506 1.00 91.06 113 LEU A N 1
ATOM 821 C CA . LEU A 1 113 ? -23.632 -2.165 43.577 1.00 91.06 113 LEU A CA 1
ATOM 822 C C . LEU A 1 113 ? -23.726 -1.666 45.036 1.00 91.06 113 LEU A C 1
ATOM 824 O O . LEU A 1 113 ? -24.663 -0.940 45.384 1.00 91.06 113 LEU A O 1
ATOM 828 N N . PRO A 1 114 ? -22.772 -2.035 45.912 1.00 90.50 114 PRO A N 1
ATOM 829 C CA . PRO A 1 114 ? -22.896 -1.847 47.361 1.00 90.50 114 PRO A CA 1
ATOM 830 C C . PRO A 1 114 ? -22.597 -0.419 47.834 1.00 90.50 114 PRO A C 1
ATOM 832 O O . PRO A 1 114 ? -22.810 -0.094 49.000 1.00 90.50 114 PRO A O 1
ATOM 835 N N . TYR A 1 115 ? -22.095 0.444 46.950 1.00 87.94 115 TYR A N 1
ATOM 836 C CA . TYR A 1 115 ? -21.550 1.756 47.312 1.00 87.94 115 TYR A CA 1
ATOM 837 C C . TYR A 1 115 ? -22.602 2.855 47.509 1.00 87.94 115 TYR A C 1
ATOM 839 O O . TYR A 1 115 ? -22.237 3.990 47.791 1.00 87.94 115 TYR A O 1
ATOM 847 N N . LEU A 1 116 ? -23.896 2.535 47.362 1.00 87.50 116 LEU A N 1
ATOM 848 C CA . LEU A 1 116 ? -25.020 3.477 47.507 1.00 87.50 116 LEU A CA 1
ATOM 849 C C . LEU A 1 116 ? -24.887 4.751 46.648 1.00 87.50 116 LEU A C 1
ATOM 851 O O . LEU A 1 116 ? -25.507 5.769 46.951 1.00 87.50 116 LEU A O 1
ATOM 855 N N . ASN A 1 117 ? -24.106 4.681 45.565 1.00 92.44 117 ASN A N 1
ATOM 856 C CA . ASN A 1 117 ? -23.958 5.773 44.610 1.00 92.44 117 ASN A CA 1
ATOM 857 C C . ASN A 1 117 ? -25.314 6.097 43.982 1.00 92.44 117 ASN A C 1
ATOM 859 O O . ASN A 1 117 ? -26.070 5.200 43.580 1.00 92.44 117 ASN A O 1
ATOM 863 N N . GLU A 1 118 ? -25.606 7.388 43.884 1.00 95.62 118 GLU A N 1
ATOM 864 C CA . GLU A 1 118 ? -26.859 7.868 43.323 1.00 95.62 118 GLU A CA 1
ATOM 865 C C . GLU A 1 118 ? -26.768 7.932 41.798 1.00 95.62 118 GLU A C 1
ATOM 867 O O . GLU A 1 118 ? -25.745 8.333 41.242 1.00 95.62 118 GLU A O 1
ATOM 872 N N . VAL A 1 119 ? -27.848 7.577 41.101 1.00 97.88 119 VAL A N 1
ATOM 873 C CA . VAL A 1 119 ? -27.950 7.823 39.663 1.00 97.88 119 VAL A CA 1
ATOM 874 C C . VAL A 1 119 ? -28.203 9.310 39.447 1.00 97.88 119 VAL A C 1
ATOM 876 O O . VAL A 1 119 ? -29.141 9.881 40.010 1.00 97.88 119 VAL A O 1
ATOM 879 N N . VAL A 1 120 ? -27.397 9.936 38.599 1.00 98.12 120 VAL A N 1
ATOM 880 C CA . VAL A 1 120 ? -27.547 11.336 38.198 1.00 98.12 120 VAL A CA 1
ATOM 881 C C . VAL A 1 120 ? -27.797 11.444 36.702 1.00 98.12 120 VAL A C 1
ATOM 883 O O . VAL A 1 120 ? -27.293 10.643 35.913 1.00 98.12 120 VAL A O 1
ATOM 886 N N . LYS A 1 121 ? -28.565 12.459 36.303 1.00 98.25 121 LYS A N 1
ATOM 887 C CA . LYS A 1 121 ? -28.775 12.828 34.901 1.00 98.25 121 LYS A CA 1
ATOM 888 C C . LYS A 1 121 ? -27.963 14.074 34.560 1.00 98.25 121 LYS A C 1
ATOM 890 O O . LYS A 1 121 ? -28.054 15.083 35.254 1.00 98.25 121 LYS A O 1
ATOM 895 N N . MET A 1 122 ? -27.207 14.005 33.475 1.00 97.94 122 MET A N 1
ATOM 896 C CA . MET A 1 122 ? -26.364 15.078 32.952 1.00 97.94 122 MET A CA 1
ATOM 897 C C . MET A 1 122 ? -26.729 15.365 31.493 1.00 97.94 122 MET A C 1
ATOM 899 O O . MET A 1 122 ? -27.324 14.526 30.811 1.00 97.94 122 MET A O 1
ATOM 903 N N . VAL A 1 123 ? -26.357 16.546 31.006 1.00 98.00 123 VAL A N 1
ATOM 904 C CA . VAL A 1 123 ? -26.362 16.880 29.576 1.00 98.00 123 VAL A CA 1
ATOM 905 C C . VAL A 1 123 ? -24.923 17.167 29.186 1.00 98.00 123 VAL A C 1
ATOM 907 O O . VAL A 1 123 ? -24.334 18.107 29.712 1.00 98.00 123 VAL A O 1
ATOM 910 N N . LEU A 1 124 ? -24.357 16.343 28.306 1.00 97.94 124 LEU A N 1
ATOM 911 C CA . LEU A 1 124 ? -22.950 16.425 27.917 1.00 97.94 124 LEU A CA 1
ATOM 912 C C . LEU A 1 124 ? -22.821 16.772 26.430 1.00 97.94 124 LEU A C 1
ATOM 914 O O . LEU A 1 124 ? -23.533 16.177 25.617 1.00 97.94 124 LEU A O 1
ATOM 918 N N . PRO A 1 125 ? -21.911 17.683 26.047 1.00 97.94 125 PRO A N 1
ATOM 919 C CA . PRO A 1 125 ? -21.433 17.782 24.673 1.00 97.94 125 PRO A CA 1
ATOM 920 C C . PRO A 1 125 ? -20.811 16.458 24.213 1.00 97.94 125 PRO A C 1
ATOM 922 O O . PRO A 1 125 ? -20.169 15.767 25.009 1.00 97.94 125 PRO A O 1
ATOM 925 N N . GLY A 1 126 ? -20.945 16.126 22.929 1.00 96.88 126 GLY A N 1
ATOM 926 C CA . GLY A 1 126 ? -20.373 14.912 22.348 1.00 96.88 126 GLY A CA 1
ATOM 927 C C . GLY A 1 126 ? -18.867 14.797 22.579 1.00 96.88 126 GLY A C 1
ATOM 928 O O . GLY A 1 126 ? -18.392 13.714 22.904 1.00 96.88 126 GLY A O 1
ATOM 929 N N . VAL A 1 127 ? -18.133 15.914 22.525 1.00 96.00 127 VAL A N 1
ATOM 930 C CA . VAL A 1 127 ? -16.687 15.945 22.803 1.00 96.00 127 VAL A CA 1
ATOM 931 C C . VAL A 1 127 ? -16.337 15.461 24.217 1.00 96.00 127 VAL A C 1
ATOM 933 O O . VAL A 1 127 ? -15.395 14.692 24.388 1.00 96.00 127 VAL A O 1
ATOM 936 N N . ASP A 1 128 ? -17.118 15.842 25.231 1.00 97.69 128 ASP A N 1
ATOM 937 C CA . ASP A 1 128 ? -16.860 15.438 26.619 1.00 97.69 128 ASP A CA 1
ATOM 938 C C . ASP A 1 128 ? -17.339 14.008 26.888 1.00 97.69 128 ASP A C 1
ATOM 940 O O . ASP A 1 128 ? -16.706 13.277 27.651 1.00 97.69 128 ASP A O 1
ATOM 944 N N . LEU A 1 129 ? -18.420 13.582 26.222 1.00 98.06 129 LEU A N 1
ATOM 945 C CA . LEU A 1 129 ? -18.839 12.182 26.223 1.00 98.06 129 LEU A CA 1
ATOM 946 C C . LEU A 1 129 ? -17.750 11.297 25.600 1.00 98.06 129 LEU A C 1
ATOM 948 O O . LEU A 1 129 ? -17.354 10.311 26.212 1.00 98.06 129 LEU A O 1
ATOM 952 N N . ARG A 1 130 ? -17.200 11.677 24.440 1.00 96.50 130 ARG A N 1
ATOM 953 C CA . ARG A 1 130 ? -16.074 10.981 23.800 1.00 96.50 130 ARG A CA 1
ATOM 954 C C . ARG A 1 130 ? -14.849 10.942 24.712 1.00 96.50 130 ARG A C 1
ATOM 956 O O . ARG A 1 130 ? -14.257 9.879 24.863 1.00 96.50 130 ARG A O 1
ATOM 963 N N . ALA A 1 131 ? -14.501 12.057 25.356 1.00 96.81 131 ALA A N 1
ATOM 964 C CA . ALA A 1 131 ? -13.376 12.113 26.288 1.00 96.81 131 ALA A CA 1
ATOM 965 C C . ALA A 1 131 ? -13.546 11.140 27.468 1.00 96.81 131 ALA A C 1
ATOM 967 O O . ALA A 1 131 ? -12.595 10.451 27.832 1.00 96.81 131 ALA A O 1
ATOM 968 N N . ALA A 1 132 ? -14.754 11.024 28.030 1.00 97.88 132 ALA A N 1
ATOM 969 C CA . ALA A 1 132 ? -15.042 10.035 29.068 1.00 97.88 132 ALA A CA 1
ATOM 970 C C . ALA A 1 132 ? -14.890 8.592 28.551 1.00 97.88 132 ALA A C 1
ATOM 972 O O . ALA A 1 132 ? -14.338 7.743 29.246 1.00 97.88 132 ALA A O 1
ATOM 973 N N . LEU A 1 133 ? -15.323 8.308 27.319 1.00 97.56 133 LEU A N 1
ATOM 974 C CA . LEU A 1 133 ? -15.169 6.980 26.714 1.00 97.56 133 LEU A CA 1
ATOM 975 C C . LEU A 1 133 ? -13.695 6.607 26.496 1.00 97.56 133 LEU A C 1
ATOM 977 O O . LEU A 1 133 ? -13.302 5.494 26.838 1.00 97.56 133 LEU A O 1
ATOM 981 N N . VAL A 1 134 ? -12.876 7.539 25.992 1.00 95.44 134 VAL A N 1
ATOM 982 C CA . VAL A 1 134 ? -11.420 7.344 25.849 1.00 95.44 134 VAL A CA 1
ATOM 983 C C . VAL A 1 134 ? -10.782 7.076 27.214 1.00 95.44 134 VAL A C 1
ATOM 985 O O . VAL A 1 134 ? -10.022 6.123 27.369 1.00 95.44 134 VAL A O 1
ATOM 988 N N . HIS A 1 135 ? -11.144 7.866 28.228 1.00 96.94 135 HIS A N 1
ATOM 989 C CA . HIS A 1 135 ? -10.632 7.702 29.590 1.00 96.94 135 HIS A CA 1
ATOM 990 C C . HIS A 1 135 ? -11.001 6.351 30.215 1.00 96.94 135 HIS A C 1
ATOM 992 O O . HIS A 1 135 ? -10.177 5.727 30.878 1.00 96.94 135 HIS A O 1
ATOM 998 N N . GLY A 1 136 ? -12.208 5.845 29.951 1.00 96.25 136 GLY A N 1
ATOM 999 C CA . GLY A 1 136 ? -12.620 4.512 30.395 1.00 96.25 136 GLY A CA 1
ATOM 1000 C C . GLY A 1 136 ? -11.731 3.387 29.848 1.00 96.25 136 GLY A C 1
ATOM 1001 O O . GLY A 1 136 ? -11.505 2.397 30.536 1.00 96.25 136 GLY A O 1
ATOM 1002 N N . LEU A 1 137 ? -11.183 3.538 28.641 1.00 94.75 137 LEU A N 1
ATOM 1003 C CA . LEU A 1 137 ? -10.297 2.542 28.026 1.00 94.75 137 LEU A CA 1
ATOM 1004 C C . LEU A 1 137 ? -8.828 2.702 28.452 1.00 94.75 137 LEU A C 1
ATOM 1006 O O . LEU A 1 137 ? -8.050 1.757 28.330 1.00 94.75 137 LEU A O 1
ATOM 1010 N N . SER A 1 138 ? -8.436 3.868 28.974 1.00 94.00 138 SER A N 1
ATOM 1011 C CA . SER A 1 138 ? -7.030 4.291 29.087 1.00 94.00 138 SER A CA 1
ATOM 1012 C C . SER A 1 138 ? -6.151 3.411 29.980 1.00 94.00 138 SER A C 1
ATOM 1014 O O . SER A 1 138 ? -4.933 3.418 29.839 1.00 94.00 138 SER A O 1
ATOM 1016 N N . ALA A 1 139 ? -6.745 2.666 30.914 1.00 92.56 139 ALA A N 1
ATOM 1017 C CA . ALA A 1 139 ? -6.017 1.798 31.838 1.00 92.56 139 ALA A CA 1
ATOM 1018 C C . ALA A 1 139 ? -5.962 0.325 31.395 1.00 92.56 139 ALA A C 1
ATOM 1020 O O . ALA A 1 139 ? -5.314 -0.478 32.065 1.00 92.56 139 ALA A O 1
ATOM 1021 N N . LEU A 1 140 ? -6.589 -0.040 30.269 1.00 90.31 140 LEU A N 1
ATOM 1022 C CA . LEU A 1 140 ? -6.520 -1.401 29.723 1.00 90.31 140 LEU A CA 1
ATOM 1023 C C . LEU A 1 140 ? -5.082 -1.895 29.473 1.00 90.31 140 LEU A C 1
ATOM 1025 O O . LEU A 1 140 ? -4.815 -3.049 29.810 1.00 90.31 140 LEU A O 1
ATOM 1029 N N . PRO A 1 141 ? -4.125 -1.070 28.990 1.00 87.50 141 PRO A N 1
ATOM 1030 C CA . PRO A 1 141 ? -2.729 -1.500 28.850 1.00 87.50 141 PRO A CA 1
ATOM 1031 C C . PRO A 1 141 ? -2.067 -1.925 30.170 1.00 87.50 141 PRO A C 1
ATOM 1033 O O . PRO A 1 141 ? -1.117 -2.702 30.170 1.00 87.50 141 PRO A O 1
ATOM 1036 N N . LEU A 1 142 ? -2.565 -1.428 31.308 1.00 87.56 142 LEU A N 1
ATOM 1037 C CA . LEU A 1 142 ? -2.023 -1.715 32.639 1.00 87.56 142 LEU A CA 1
ATOM 1038 C C . LEU A 1 142 ? -2.628 -2.982 33.267 1.00 87.56 142 LEU A C 1
ATOM 1040 O O . LEU A 1 142 ? -2.244 -3.367 34.373 1.00 87.56 142 LEU A O 1
ATOM 1044 N N . ALA A 1 143 ? -3.587 -3.627 32.597 1.00 88.25 143 ALA A N 1
ATOM 1045 C CA . ALA A 1 143 ? -4.272 -4.795 33.127 1.00 88.25 143 ALA A CA 1
ATOM 1046 C C . ALA A 1 143 ? -3.368 -6.044 33.175 1.00 88.25 143 ALA A C 1
ATOM 1048 O O . ALA A 1 143 ? -2.438 -6.262 32.390 1.00 88.25 143 ALA A O 1
ATOM 1049 N N . SER A 1 144 ? -3.664 -6.909 34.137 1.00 84.88 144 SER A N 1
ATOM 1050 C CA . SER A 1 144 ? -2.974 -8.169 34.389 1.00 84.88 144 SER A CA 1
ATOM 1051 C C . SER A 1 144 ? -3.968 -9.243 34.821 1.00 84.88 144 SER A C 1
ATOM 1053 O O . SER A 1 144 ? -5.111 -8.948 35.160 1.00 84.88 144 SER A O 1
ATOM 1055 N N . ALA A 1 145 ? -3.506 -10.492 34.884 1.00 81.00 145 ALA A N 1
ATOM 1056 C CA . ALA A 1 145 ? -4.319 -11.633 35.304 1.00 81.00 145 ALA A CA 1
ATOM 1057 C C . ALA A 1 145 ? -4.944 -11.487 36.707 1.00 81.00 145 ALA A C 1
ATOM 1059 O O . ALA A 1 145 ? -5.880 -12.207 37.036 1.00 81.00 145 ALA A O 1
ATOM 1060 N N . THR A 1 146 ? -4.417 -10.594 37.551 1.00 81.31 146 THR A N 1
ATOM 1061 C CA . THR A 1 146 ? -4.857 -10.423 38.945 1.00 81.31 146 THR A CA 1
ATOM 1062 C C . THR A 1 146 ? -5.344 -9.016 39.269 1.00 81.31 146 THR A C 1
ATOM 1064 O O . THR A 1 146 ? -5.802 -8.775 40.384 1.00 81.31 146 THR A O 1
ATOM 1067 N N . TRP A 1 147 ? -5.214 -8.068 38.341 1.00 86.00 147 TRP A N 1
ATOM 1068 C CA . TRP A 1 147 ? -5.548 -6.670 38.589 1.00 86.00 147 TRP A CA 1
ATOM 1069 C C . TRP A 1 147 ? -5.891 -5.940 37.294 1.00 86.00 147 TRP A C 1
ATOM 1071 O O . TRP A 1 147 ? -5.135 -6.017 36.328 1.00 86.00 147 TRP A O 1
ATOM 1081 N N . ALA A 1 148 ? -6.982 -5.178 37.318 1.00 89.12 148 ALA A N 1
ATOM 1082 C CA . ALA A 1 148 ? -7.286 -4.130 36.350 1.00 89.12 148 ALA A CA 1
ATOM 1083 C C . ALA A 1 148 ? -7.946 -2.946 37.067 1.00 89.12 148 ALA A C 1
ATOM 1085 O O . ALA A 1 148 ? -8.570 -3.106 38.128 1.00 89.12 148 ALA A O 1
ATOM 1086 N N . ASP A 1 149 ? -7.805 -1.763 36.483 1.00 92.56 149 ASP A N 1
ATOM 1087 C CA . ASP A 1 149 ? -8.366 -0.519 37.001 1.00 92.56 149 ASP A CA 1
ATOM 1088 C C . ASP A 1 149 ? -9.909 -0.527 36.934 1.00 92.56 149 ASP A C 1
ATOM 1090 O O . ASP A 1 149 ? -10.510 -1.151 36.061 1.00 92.56 149 ASP A O 1
ATOM 1094 N N . GLY A 1 150 ? -10.565 0.132 37.893 1.00 91.94 150 GLY A N 1
ATOM 1095 C CA . GLY A 1 150 ? -12.028 0.192 37.976 1.00 91.94 150 GLY A CA 1
ATOM 1096 C C . GLY A 1 150 ? -12.674 1.166 36.987 1.00 91.94 150 GLY A C 1
ATOM 1097 O O . GLY A 1 150 ? -13.894 1.124 36.818 1.00 91.94 150 GLY A O 1
ATOM 1098 N N . ARG A 1 151 ? -11.891 2.015 36.310 1.00 94.88 151 ARG A N 1
ATOM 1099 C CA . ARG A 1 151 ? -12.407 3.070 35.424 1.00 94.88 151 ARG A CA 1
ATOM 1100 C C . ARG A 1 151 ? -13.101 2.566 34.161 1.00 94.88 151 ARG A C 1
ATOM 1102 O O . ARG A 1 151 ? -13.850 3.329 33.555 1.00 94.88 151 ARG A O 1
ATOM 1109 N N . PHE A 1 152 ? -12.867 1.310 33.761 1.00 94.88 152 PHE A N 1
ATOM 1110 C CA . PHE A 1 152 ? -13.476 0.739 32.559 1.00 94.88 152 PHE A CA 1
ATOM 1111 C C . PHE A 1 152 ? -14.991 0.902 32.587 1.00 94.88 152 PHE A C 1
ATOM 1113 O O . PHE A 1 152 ? -15.637 0.537 33.570 1.00 94.88 152 PHE A O 1
ATOM 1120 N N . LEU A 1 153 ? -15.559 1.483 31.532 1.00 96.38 153 LEU A N 1
ATOM 1121 C CA . LEU A 1 153 ? -16.966 1.860 31.516 1.00 96.38 153 LEU A CA 1
ATOM 1122 C C . LEU A 1 153 ? -17.858 0.727 31.013 1.00 96.38 153 LEU A C 1
ATOM 1124 O O . LEU A 1 153 ? -17.638 0.140 29.959 1.00 96.38 153 LEU A O 1
ATOM 1128 N N . GLN A 1 154 ? -18.952 0.507 31.731 1.00 93.69 154 GLN A N 1
ATOM 1129 C CA . GLN A 1 154 ? -20.074 -0.316 31.299 1.00 93.69 154 GLN A CA 1
ATOM 1130 C C . GLN A 1 154 ? -21.144 0.611 30.716 1.00 93.69 154 GLN A C 1
ATOM 1132 O O . GLN A 1 154 ? -21.512 1.597 31.351 1.00 93.69 154 GLN A O 1
ATOM 1137 N N . LEU A 1 155 ? -21.618 0.335 29.497 1.00 94.44 155 LEU A N 1
ATOM 1138 C CA . LEU A 1 155 ? -22.384 1.298 28.688 1.00 94.44 155 LEU A CA 1
ATOM 1139 C C . LEU A 1 155 ? -23.813 0.839 28.400 1.00 94.44 155 LEU A C 1
ATOM 1141 O O . LEU A 1 155 ? -24.079 -0.359 28.347 1.00 9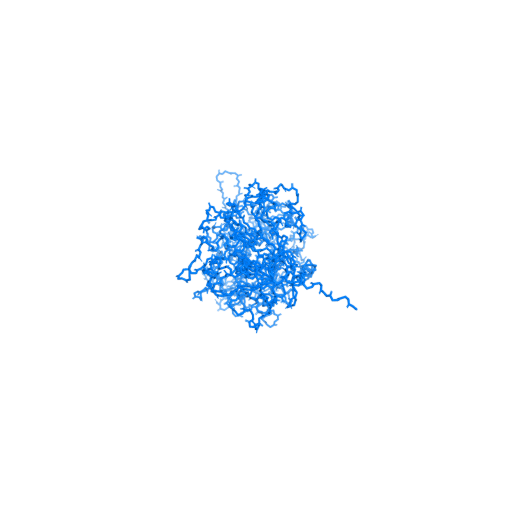4.44 155 LEU A O 1
ATOM 1145 N N . SER A 1 156 ? -24.712 1.784 28.120 1.00 94.44 156 SER A N 1
ATOM 1146 C CA . SER A 1 156 ? -26.047 1.578 27.539 1.00 94.44 156 SER A CA 1
ATOM 1147 C C . SER A 1 156 ? -26.394 2.729 26.589 1.00 94.44 156 SER A C 1
ATOM 1149 O O . SER A 1 156 ? -26.055 3.883 26.856 1.00 94.44 156 SER A O 1
ATOM 1151 N N . GLY A 1 157 ? -27.069 2.435 25.475 1.00 94.31 157 GLY A N 1
ATOM 1152 C CA . GLY A 1 157 ? -27.392 3.416 24.434 1.00 94.31 157 GLY A CA 1
ATOM 1153 C C . GLY A 1 157 ? -26.201 3.839 23.566 1.00 94.31 157 GLY A C 1
ATOM 1154 O O . GLY A 1 157 ? -26.313 4.822 22.839 1.00 94.31 157 GLY A O 1
ATOM 1155 N N . LEU A 1 158 ? -25.080 3.114 23.639 1.00 94.50 158 LEU A N 1
ATOM 1156 C CA . LEU A 1 158 ? -23.841 3.387 22.909 1.00 94.50 158 LEU A CA 1
ATOM 1157 C C . LEU A 1 158 ? -23.294 2.121 22.242 1.00 94.50 158 LEU A C 1
ATOM 1159 O O . LEU A 1 158 ? -23.404 1.023 22.796 1.00 94.50 158 LEU A O 1
ATOM 1163 N N . GLN A 1 159 ? -22.667 2.312 21.084 1.00 90.94 159 GLN A N 1
ATOM 1164 C CA . GLN A 1 159 ? -21.772 1.352 20.441 1.00 90.94 159 GLN A CA 1
ATOM 1165 C C . GLN A 1 159 ? -20.429 2.033 20.175 1.00 90.94 159 GLN A C 1
ATOM 1167 O O . GLN A 1 159 ? -20.403 3.156 19.676 1.00 90.94 159 GLN A O 1
ATOM 1172 N N . ILE A 1 160 ? -19.334 1.368 20.527 1.00 90.62 160 ILE A N 1
ATOM 1173 C CA . ILE A 1 160 ? -17.970 1.878 20.397 1.00 90.62 160 ILE A CA 1
ATOM 1174 C C . ILE A 1 160 ? -17.120 0.845 19.674 1.00 90.62 160 ILE A C 1
ATOM 1176 O O . ILE A 1 160 ? -17.137 -0.331 20.042 1.00 90.62 160 ILE A O 1
ATOM 1180 N N . TRP A 1 161 ? -16.340 1.313 18.707 1.00 86.62 161 TRP A N 1
ATOM 1181 C CA . TRP A 1 161 ? -15.255 0.579 18.070 1.00 86.62 161 TRP A CA 1
ATOM 1182 C C . TRP A 1 161 ? -13.934 1.261 18.413 1.00 86.62 161 TRP A C 1
ATOM 1184 O O . TRP A 1 161 ? -13.835 2.485 18.343 1.00 86.62 161 TRP A O 1
ATOM 1194 N N . TRP A 1 162 ? -12.941 0.490 18.845 1.00 88.00 162 TRP A N 1
ATOM 1195 C CA . TRP A 1 162 ? -11.653 1.020 19.299 1.00 88.00 162 TRP A CA 1
ATOM 1196 C C . TRP A 1 162 ? -10.512 0.040 19.010 1.00 88.00 162 TRP A C 1
ATOM 1198 O O . TRP A 1 162 ? -10.751 -1.152 18.865 1.00 88.00 162 TRP A O 1
ATOM 1208 N N . TYR A 1 163 ? -9.269 0.502 18.945 1.00 80.06 163 TYR A N 1
ATOM 1209 C CA . TYR A 1 163 ? -8.089 -0.336 18.714 1.00 80.06 163 TYR A CA 1
ATOM 1210 C C . TYR A 1 163 ? -6.882 0.160 19.517 1.00 80.06 163 TYR A C 1
ATOM 1212 O O . TYR A 1 163 ? -6.893 1.283 20.011 1.00 80.06 163 TYR A O 1
ATOM 1220 N N . PHE A 1 164 ? -5.832 -0.655 19.657 1.00 77.88 164 PHE A N 1
ATOM 1221 C CA . PHE A 1 164 ? -4.554 -0.174 20.197 1.00 77.88 164 PHE A CA 1
ATOM 1222 C C . PHE A 1 164 ? -3.717 0.479 19.099 1.00 77.88 164 PHE A C 1
ATOM 1224 O O . PHE A 1 164 ? -3.534 -0.107 18.033 1.00 77.88 164 PHE A O 1
ATOM 1231 N N . SER A 1 165 ? -3.185 1.666 19.370 1.00 69.88 165 SER A N 1
ATOM 1232 C CA . SER A 1 165 ? -2.125 2.278 18.575 1.00 69.88 165 SER A CA 1
ATOM 1233 C C . SER A 1 165 ? -0.880 1.384 18.555 1.00 69.88 165 SER A C 1
ATOM 1235 O O . SER A 1 165 ? -0.745 0.453 19.354 1.00 69.88 165 SER A O 1
ATOM 1237 N N . SER A 1 166 ? 0.071 1.695 17.674 1.00 57.94 166 SER A N 1
ATOM 1238 C CA . SER A 1 166 ? 1.390 1.047 17.667 1.00 57.94 166 SER A CA 1
ATOM 1239 C C . SER A 1 166 ? 2.153 1.210 18.987 1.00 57.94 166 SER A C 1
ATOM 1241 O O . SER A 1 166 ? 2.998 0.382 19.305 1.00 57.94 166 SER A O 1
ATOM 1243 N N . GLU A 1 167 ? 1.841 2.248 19.766 1.00 63.19 167 GLU A N 1
ATOM 1244 C CA . GLU A 1 167 ? 2.436 2.527 21.080 1.00 63.19 167 GLU A CA 1
ATOM 1245 C C . GLU A 1 167 ? 1.678 1.838 22.231 1.00 63.19 167 GLU A C 1
ATOM 1247 O O . GLU A 1 167 ? 2.036 1.979 23.398 1.00 63.19 167 GLU A O 1
ATOM 1252 N N . GLY A 1 168 ? 0.633 1.065 21.915 1.00 69.38 168 GLY A N 1
ATOM 1253 C CA . GLY A 1 168 ? -0.182 0.356 22.898 1.00 69.38 168 GLY A CA 1
ATOM 1254 C C . GLY A 1 168 ? -1.242 1.224 23.577 1.00 69.38 168 GLY A C 1
ATOM 1255 O O . GLY A 1 168 ? -1.828 0.786 24.566 1.00 69.38 168 GLY A O 1
ATOM 1256 N N . GLU A 1 169 ? -1.527 2.421 23.058 1.00 80.12 169 GLU A N 1
ATOM 1257 C CA . GLU A 1 169 ? -2.575 3.303 23.583 1.00 80.12 169 GLU A CA 1
ATOM 1258 C C . GLU A 1 169 ? -3.942 3.000 22.946 1.00 80.12 169 GLU A C 1
ATOM 1260 O O . GLU A 1 169 ? -4.024 2.796 21.736 1.00 80.12 169 GLU A O 1
ATOM 1265 N N . PRO A 1 170 ? -5.045 2.974 23.708 1.00 84.50 170 PRO A N 1
ATOM 1266 C CA . PRO A 1 170 ? -6.374 2.754 23.148 1.00 84.50 170 PRO A CA 1
ATOM 1267 C C . PRO A 1 170 ? -6.879 3.990 22.383 1.00 84.50 170 PRO A C 1
ATOM 1269 O O . PRO A 1 170 ? -6.996 5.081 22.939 1.00 84.50 170 PRO A O 1
ATOM 1272 N N . ILE A 1 171 ? -7.257 3.800 21.120 1.00 82.00 171 ILE A N 1
ATOM 1273 C CA . ILE A 1 171 ? -7.848 4.807 20.231 1.00 82.00 171 ILE A CA 1
ATOM 1274 C C . ILE A 1 171 ? -9.282 4.400 19.899 1.00 82.00 171 ILE A C 1
ATOM 1276 O O . ILE A 1 171 ? -9.530 3.266 19.499 1.00 82.00 171 ILE A O 1
ATOM 1280 N N . ILE A 1 172 ? -10.231 5.330 20.024 1.00 86.88 172 ILE A N 1
ATOM 1281 C CA . ILE A 1 172 ? -11.611 5.134 19.563 1.00 86.88 172 ILE A CA 1
ATOM 1282 C C . ILE A 1 172 ? -11.702 5.472 18.073 1.00 86.88 172 ILE A C 1
ATOM 1284 O O . ILE A 1 172 ? -11.408 6.599 17.683 1.00 86.88 172 ILE A O 1
ATOM 1288 N N . ASP A 1 173 ? -12.164 4.509 17.281 1.00 79.94 173 ASP A N 1
ATOM 1289 C CA . ASP A 1 173 ? -12.423 4.634 15.845 1.00 79.94 173 ASP A CA 1
ATOM 1290 C C . ASP A 1 173 ? -13.812 5.247 15.604 1.00 79.94 173 ASP A C 1
ATOM 1292 O O . ASP A 1 173 ? -13.954 6.379 15.140 1.00 79.94 173 ASP A O 1
ATOM 1296 N N . GLU A 1 174 ? -14.862 4.555 16.053 1.00 83.19 174 GLU A N 1
ATOM 1297 C CA . GLU A 1 174 ? -16.247 4.983 15.863 1.00 83.19 174 GLU A CA 1
ATOM 1298 C C . GLU A 1 174 ? -17.030 4.947 17.181 1.00 83.19 174 GLU A C 1
ATOM 1300 O O . GLU A 1 174 ? -16.892 4.034 17.996 1.00 83.19 174 GLU A O 1
ATOM 1305 N N . VAL A 1 175 ? -17.906 5.938 17.372 1.00 91.88 175 VAL A N 1
ATOM 1306 C CA . VAL A 1 175 ? -18.930 5.926 18.424 1.00 91.88 175 VAL A CA 1
ATOM 1307 C C . VAL A 1 175 ? -20.281 6.185 17.789 1.00 91.88 175 VAL A C 1
ATOM 1309 O O . VAL A 1 175 ? -20.448 7.164 17.060 1.00 91.88 175 VAL A O 1
ATOM 1312 N N . ARG A 1 176 ? -21.262 5.347 18.119 1.00 91.25 176 ARG A N 1
ATOM 1313 C CA . ARG A 1 176 ? -22.660 5.552 17.751 1.00 91.25 176 ARG A CA 1
ATOM 1314 C C . ARG A 1 176 ? -23.563 5.614 18.971 1.00 91.25 176 ARG A C 1
ATOM 1316 O O . ARG A 1 176 ? -23.343 4.920 19.963 1.00 91.25 176 ARG A O 1
ATOM 1323 N N . VAL A 1 177 ? -24.609 6.423 18.866 1.00 95.50 177 VAL A N 1
ATOM 1324 C CA . VAL A 1 177 ? -25.601 6.685 19.910 1.00 95.50 177 VAL A CA 1
ATOM 1325 C C . VAL A 1 177 ? -26.957 6.147 19.473 1.00 95.50 177 VAL A C 1
ATOM 1327 O O . VAL A 1 177 ? -27.361 6.329 18.326 1.00 95.50 177 VAL A O 1
ATOM 1330 N N . ALA A 1 178 ? -27.664 5.475 20.379 1.00 92.81 178 ALA A N 1
ATOM 1331 C CA . ALA A 1 178 ? -28.992 4.943 20.101 1.00 92.81 178 ALA A CA 1
ATOM 1332 C C . ALA A 1 178 ? -30.002 6.076 19.850 1.00 92.81 178 ALA A C 1
ATOM 1334 O O . ALA A 1 178 ? -30.123 7.001 20.657 1.00 92.81 178 ALA A O 1
ATOM 1335 N N . THR A 1 179 ? -30.781 5.958 18.777 1.00 91.00 179 THR A N 1
ATOM 1336 C CA . THR A 1 179 ? -31.820 6.935 18.402 1.00 91.00 179 THR A CA 1
ATOM 1337 C C . THR A 1 179 ? -33.203 6.572 18.942 1.00 91.00 179 THR A C 1
ATOM 1339 O O . THR A 1 179 ? -34.132 7.378 18.887 1.00 91.00 179 THR A O 1
ATOM 1342 N N . ASP A 1 180 ? -33.344 5.381 19.527 1.00 88.12 180 ASP A N 1
ATOM 1343 C CA . ASP A 1 180 ? -34.578 4.903 20.140 1.00 88.12 180 ASP A CA 1
ATOM 1344 C C . ASP A 1 180 ? -34.341 4.257 21.524 1.00 88.12 180 ASP A C 1
ATOM 1346 O O . ASP A 1 180 ? -33.225 3.919 21.939 1.00 88.12 180 ASP A O 1
ATOM 1350 N N . ALA A 1 181 ? -35.421 4.094 22.292 1.00 83.81 181 ALA A N 1
ATOM 1351 C CA . ALA A 1 181 ? -35.355 3.497 23.626 1.00 83.81 181 ALA A CA 1
ATOM 1352 C C . ALA A 1 181 ? -35.027 1.992 23.597 1.00 83.81 181 ALA A C 1
ATOM 1354 O O . ALA A 1 181 ? -34.434 1.490 24.555 1.00 83.81 181 ALA A O 1
ATOM 1355 N N . ALA A 1 182 ? -35.395 1.296 22.517 1.00 83.31 182 ALA A N 1
ATOM 1356 C CA . ALA A 1 182 ? -35.176 -0.135 22.321 1.00 83.31 182 ALA A CA 1
ATOM 1357 C C . ALA A 1 182 ? -33.736 -0.473 21.890 1.00 83.31 182 ALA A C 1
ATOM 1359 O O . ALA A 1 182 ? -33.375 -1.645 21.895 1.00 83.31 182 ALA A O 1
ATOM 1360 N N . GLN A 1 183 ? -32.922 0.542 21.581 1.00 86.31 183 GLN A N 1
ATOM 1361 C CA . GLN A 1 183 ? -31.573 0.420 21.033 1.00 86.31 183 GLN A CA 1
ATOM 1362 C C . GLN A 1 183 ? -31.566 -0.360 19.706 1.00 86.31 183 GLN A C 1
ATOM 1364 O O . GLN A 1 183 ? -30.693 -1.194 19.479 1.00 86.31 183 GLN A O 1
ATOM 1369 N N . THR A 1 184 ? -32.563 -0.116 18.842 1.00 84.94 184 THR A N 1
ATOM 1370 C CA . THR A 1 184 ? -32.683 -0.785 17.531 1.00 84.94 184 THR A CA 1
ATOM 1371 C C . THR A 1 184 ? -32.075 0.001 16.373 1.00 84.94 184 THR A C 1
ATOM 1373 O O . THR A 1 184 ? -31.725 -0.594 15.356 1.00 84.94 184 THR A O 1
ATOM 1376 N N . ALA A 1 185 ? -31.899 1.312 16.530 1.00 85.56 185 ALA A N 1
ATOM 1377 C CA . ALA A 1 185 ? -31.230 2.183 15.575 1.00 85.56 185 ALA A CA 1
ATOM 1378 C C . ALA A 1 185 ? -30.175 3.062 16.264 1.00 85.56 185 ALA A C 1
ATOM 1380 O O . ALA A 1 185 ? -30.322 3.441 17.429 1.00 85.56 185 ALA A O 1
ATOM 1381 N N . PHE A 1 186 ? -29.106 3.369 15.526 1.00 90.38 186 PHE A N 1
ATOM 1382 C CA . PHE A 1 186 ? -27.937 4.103 16.005 1.00 90.38 186 PHE A CA 1
ATOM 1383 C C . PHE A 1 186 ? -27.468 5.124 14.963 1.00 90.38 186 PHE A C 1
ATOM 1385 O O . PHE A 1 186 ? -27.515 4.847 13.765 1.00 90.38 186 PHE A O 1
ATOM 1392 N N . GLU A 1 187 ? -26.978 6.273 15.425 1.00 90.06 187 GLU A N 1
ATOM 1393 C CA . GLU A 1 187 ? -26.376 7.328 14.598 1.00 90.06 187 GLU A CA 1
ATOM 1394 C C . GLU A 1 187 ? -24.973 7.701 15.109 1.00 90.06 187 GLU A C 1
ATOM 1396 O O . GLU A 1 187 ? -24.700 7.502 16.296 1.00 90.06 187 GLU A O 1
ATOM 1401 N N . PRO A 1 188 ? -24.067 8.220 14.259 1.00 89.56 188 PRO A N 1
ATOM 1402 C CA . PRO A 1 188 ? -22.747 8.665 14.700 1.00 89.56 188 PRO A CA 1
ATOM 1403 C C . PRO A 1 188 ? -22.813 9.715 15.816 1.00 89.56 188 PRO A C 1
ATOM 1405 O O . PRO A 1 188 ? -23.654 10.613 15.810 1.00 89.56 188 PRO A O 1
ATOM 1408 N N . LEU A 1 189 ? -21.892 9.624 16.775 1.00 92.56 189 LEU A N 1
ATOM 1409 C CA . LEU A 1 189 ? -21.715 10.660 17.785 1.00 92.56 189 LEU A CA 1
ATOM 1410 C C . LEU A 1 189 ? -21.105 11.916 17.150 1.00 92.56 189 LEU A C 1
ATOM 1412 O O . LEU A 1 189 ? -20.058 11.857 16.505 1.00 92.56 189 LEU A O 1
ATOM 1416 N N . HIS A 1 190 ? -21.730 13.065 17.396 1.00 88.06 190 HIS A N 1
ATOM 1417 C CA . HIS A 1 190 ? -21.275 14.368 16.930 1.00 88.06 190 HIS A CA 1
ATOM 1418 C C . HIS A 1 190 ? -20.743 15.196 18.098 1.00 88.06 190 HIS A C 1
ATOM 1420 O O . HIS A 1 190 ? -21.458 15.458 19.065 1.00 88.06 190 HIS A O 1
ATOM 1426 N N . ASP A 1 191 ? -19.500 15.660 17.992 1.00 88.75 191 ASP A N 1
ATOM 1427 C CA . ASP A 1 191 ? -18.795 16.339 19.087 1.00 88.75 191 ASP A CA 1
ATOM 1428 C C . ASP A 1 191 ? -19.475 17.643 19.543 1.00 88.75 191 ASP A C 1
ATOM 1430 O O . ASP A 1 191 ? -19.399 18.012 20.717 1.00 88.75 191 ASP A O 1
ATOM 1434 N N . ASN A 1 192 ? -20.174 18.317 18.625 1.00 89.81 192 ASN A N 1
ATOM 1435 C CA . ASN A 1 192 ? -20.910 19.559 18.865 1.00 89.81 192 ASN A CA 1
ATOM 1436 C C . ASN A 1 192 ? -22.388 19.350 19.251 1.00 89.81 192 ASN A C 1
ATOM 1438 O O . ASN A 1 192 ? -23.064 20.323 19.594 1.00 89.81 192 ASN A O 1
ATOM 1442 N N . ALA A 1 193 ? -22.899 18.117 19.200 1.00 95.38 193 ALA A N 1
ATOM 1443 C CA . ALA A 1 193 ? -24.237 17.787 19.674 1.00 95.38 193 ALA A CA 1
ATOM 1444 C C . ALA A 1 193 ? -24.234 17.583 21.195 1.00 95.38 193 ALA A C 1
ATOM 1446 O O . ALA A 1 193 ? -23.186 17.390 21.812 1.00 95.38 193 ALA A O 1
ATOM 1447 N N . THR A 1 194 ? -25.413 17.631 21.816 1.00 97.69 194 THR A N 1
ATOM 1448 C CA . THR A 1 194 ? -25.568 17.366 23.253 1.00 97.69 194 THR A CA 1
ATOM 1449 C C . THR A 1 194 ? -26.390 16.110 23.481 1.00 97.69 194 THR A C 1
ATOM 1451 O O . THR A 1 194 ? -27.348 15.843 22.756 1.00 97.69 194 THR A O 1
ATOM 1454 N N . TYR A 1 195 ? -26.016 15.351 24.506 1.00 98.06 195 TYR A N 1
ATOM 1455 C CA . TYR A 1 195 ? -26.604 14.059 24.823 1.00 98.06 195 TYR A CA 1
ATOM 1456 C C . TYR A 1 195 ? -27.047 14.021 26.280 1.00 98.06 195 TYR A C 1
ATOM 1458 O O . TYR A 1 195 ? -26.319 14.439 27.184 1.00 98.06 195 TYR A O 1
ATOM 1466 N N . SER A 1 196 ? -28.248 13.496 26.519 1.00 98.06 196 SER A N 1
ATOM 1467 C CA . SER A 1 196 ? -28.712 13.198 27.874 1.00 98.06 196 SER A CA 1
ATOM 1468 C C . SER A 1 196 ? -28.076 11.903 28.377 1.00 98.06 196 SER A C 1
ATOM 1470 O O . SER A 1 196 ? -28.248 10.837 27.781 1.00 98.06 196 SER A O 1
ATOM 1472 N N . VAL A 1 197 ? -27.348 12.000 29.485 1.00 98.44 197 VAL A N 1
ATOM 1473 C CA . VAL A 1 197 ? -26.487 10.941 30.020 1.00 98.44 197 VAL A CA 1
ATOM 1474 C C . VAL A 1 197 ? -26.928 10.587 31.433 1.00 98.44 197 VAL A C 1
ATOM 1476 O O . VAL A 1 197 ? -27.180 11.479 32.239 1.00 98.44 197 VAL A O 1
ATOM 1479 N N . ALA A 1 198 ? -27.046 9.299 31.746 1.00 98.44 198 ALA A N 1
ATOM 1480 C CA . ALA A 1 198 ? -27.154 8.821 33.122 1.00 98.44 198 ALA A CA 1
ATOM 1481 C C . ALA A 1 198 ? -25.831 8.213 33.591 1.00 98.44 198 ALA A C 1
ATOM 1483 O O . ALA A 1 198 ? -25.254 7.373 32.906 1.00 98.44 198 ALA A O 1
ATOM 1484 N N . THR A 1 199 ? -25.358 8.611 34.764 1.00 98.31 199 THR A N 1
ATOM 1485 C CA . THR A 1 199 ? -24.165 8.017 35.378 1.00 98.31 199 THR A CA 1
ATOM 1486 C C . THR A 1 199 ? -24.289 8.011 36.901 1.00 98.31 199 THR A C 1
ATOM 1488 O O . THR A 1 199 ? -25.343 8.358 37.433 1.00 98.31 199 THR A O 1
ATOM 1491 N N . LEU A 1 200 ? -23.256 7.560 37.605 1.00 98.12 200 LEU A N 1
ATOM 1492 C CA . LEU A 1 200 ? -23.183 7.603 39.063 1.00 98.12 200 LEU A CA 1
ATOM 1493 C C . LEU A 1 200 ? -22.700 8.978 39.526 1.00 98.12 200 LEU A C 1
ATOM 1495 O O . LEU A 1 200 ? -21.828 9.570 38.890 1.00 98.12 200 LEU A O 1
ATOM 1499 N N . ASP A 1 201 ? -23.204 9.469 40.657 1.00 97.56 201 ASP A N 1
ATOM 1500 C CA . ASP A 1 201 ? -22.734 10.725 41.246 1.00 97.56 201 ASP A CA 1
ATOM 1501 C C . ASP A 1 201 ? -21.226 10.708 41.540 1.00 97.56 201 ASP A C 1
ATOM 1503 O O . ASP A 1 201 ? -20.563 11.724 41.351 1.00 97.56 201 ASP A O 1
ATOM 1507 N N . TYR A 1 202 ? -20.662 9.556 41.907 1.00 97.25 202 TYR A N 1
ATOM 1508 C CA . TYR A 1 202 ? -19.213 9.354 42.007 1.00 97.25 202 TYR A CA 1
ATOM 1509 C C . TYR A 1 202 ? -18.466 9.731 40.712 1.00 97.25 202 TYR A C 1
ATOM 1511 O O . TYR A 1 202 ? -17.552 10.555 40.741 1.00 97.25 202 TYR A O 1
ATOM 1519 N N . VAL A 1 203 ? -18.889 9.182 39.568 1.00 97.81 203 VAL A N 1
ATOM 1520 C CA . VAL A 1 203 ? -18.253 9.411 38.257 1.00 97.81 203 VAL A CA 1
ATOM 1521 C C . VAL A 1 203 ? -18.509 10.839 37.768 1.00 97.81 203 VAL A C 1
ATOM 1523 O O . VAL A 1 203 ? -17.593 11.505 37.294 1.00 97.81 203 VAL A O 1
ATOM 1526 N N . ALA A 1 204 ? -19.727 11.357 37.951 1.00 97.75 204 ALA A N 1
ATOM 1527 C CA . ALA A 1 204 ? -20.075 12.735 37.596 1.00 97.75 204 ALA A CA 1
ATOM 1528 C C . ALA A 1 204 ? -19.233 13.777 38.352 1.00 97.75 204 ALA A C 1
ATOM 1530 O O . ALA A 1 204 ? -18.898 14.823 37.800 1.00 97.75 204 ALA A O 1
ATOM 1531 N N . ASN A 1 205 ? -18.855 13.476 39.597 1.00 96.88 205 ASN A N 1
ATOM 1532 C CA . ASN A 1 205 ? -17.969 14.310 40.409 1.00 96.88 205 ASN A CA 1
ATOM 1533 C C . ASN A 1 205 ? -16.475 14.005 40.177 1.00 96.88 205 ASN A C 1
ATOM 1535 O O . ASN A 1 205 ? -15.637 14.437 40.967 1.00 96.88 205 ASN A O 1
ATOM 1539 N N . GLY A 1 206 ? -16.121 13.306 39.095 1.00 96.31 206 GLY A N 1
ATOM 1540 C CA . GLY A 1 206 ? -14.743 13.037 38.677 1.00 96.31 206 GLY A CA 1
ATOM 1541 C C . GLY A 1 206 ? -14.016 11.954 39.466 1.00 96.31 206 GLY A C 1
ATOM 1542 O O . GLY A 1 206 ? -12.787 11.948 39.484 1.00 96.31 206 GLY A O 1
ATOM 1543 N N . GLY A 1 207 ? -14.750 11.041 40.108 1.00 96.56 207 GLY A N 1
ATOM 1544 C CA . GLY A 1 207 ? -14.184 9.773 40.575 1.00 96.56 207 GLY A CA 1
ATOM 1545 C C . GLY A 1 207 ? -13.495 9.016 39.434 1.00 96.56 207 GLY A C 1
ATOM 1546 O O . GLY A 1 207 ? -13.815 9.263 38.276 1.00 96.56 207 GLY A O 1
ATOM 1547 N N . ASP A 1 208 ? -12.535 8.142 39.747 1.00 95.56 208 ASP A N 1
ATOM 1548 C CA . ASP A 1 208 ? -11.659 7.458 38.774 1.00 95.56 208 ASP A CA 1
ATOM 1549 C C . ASP A 1 208 ? -11.031 8.391 37.714 1.00 95.56 208 ASP A C 1
ATOM 1551 O O . ASP A 1 208 ? -10.846 7.998 36.567 1.00 95.56 208 ASP A O 1
ATOM 1555 N N . ASP A 1 209 ? -10.716 9.638 38.077 1.00 96.25 209 ASP A N 1
ATOM 1556 C CA . ASP A 1 209 ? -10.138 10.674 37.204 1.00 96.25 209 ASP A CA 1
ATOM 1557 C C . ASP A 1 209 ? -11.035 11.128 36.033 1.00 96.25 209 ASP A C 1
ATOM 1559 O O . ASP A 1 209 ? -10.551 11.733 35.073 1.00 96.25 209 ASP A O 1
ATOM 1563 N N . PHE A 1 210 ? -12.357 10.935 36.113 1.00 97.69 210 PHE A N 1
ATOM 1564 C CA . PHE A 1 210 ? -13.325 11.455 35.132 1.00 97.69 210 PHE A CA 1
ATOM 1565 C C . PHE A 1 210 ? -13.535 12.987 35.237 1.00 97.69 210 PHE A C 1
ATOM 1567 O O . PHE A 1 210 ? -14.655 13.508 35.250 1.00 97.69 210 PHE A O 1
ATOM 1574 N N . VAL A 1 211 ? -12.444 13.753 35.310 1.00 97.00 211 VAL A N 1
ATOM 1575 C CA . VAL A 1 211 ? -12.426 15.212 35.524 1.00 97.00 211 VAL A CA 1
ATOM 1576 C C . VAL A 1 211 ? -13.127 15.998 34.414 1.00 97.00 211 VAL A C 1
ATOM 1578 O O . VAL A 1 211 ? -13.635 17.092 34.657 1.00 97.00 211 VAL A O 1
ATOM 1581 N N . MET A 1 212 ? -13.228 15.431 33.205 1.00 96.94 212 MET A N 1
ATOM 1582 C CA . MET A 1 212 ? -13.966 16.033 32.089 1.00 96.94 212 MET A CA 1
ATOM 1583 C C . MET A 1 212 ? -15.466 16.198 32.383 1.00 96.94 212 MET A C 1
ATOM 1585 O O . MET A 1 212 ? -16.115 17.037 31.758 1.00 96.94 212 MET A O 1
ATOM 1589 N N . LEU A 1 213 ? -16.013 15.442 33.344 1.00 97.50 213 LEU A N 1
ATOM 1590 C CA . LEU A 1 213 ? -17.428 15.485 33.721 1.00 97.50 213 LEU A CA 1
ATOM 1591 C C . LEU A 1 213 ? -17.739 16.521 34.810 1.00 97.50 213 LEU A C 1
ATOM 1593 O O . LEU A 1 213 ? -18.835 17.076 34.807 1.00 97.50 213 LEU A O 1
ATOM 1597 N N . GLN A 1 214 ? -16.776 16.846 35.682 1.00 95.25 214 GLN A N 1
ATOM 1598 C CA . GLN A 1 214 ? -16.976 17.720 36.854 1.00 95.25 214 GLN A CA 1
ATOM 1599 C C . GLN A 1 214 ? -17.492 19.124 36.511 1.00 95.25 214 GLN A C 1
ATOM 1601 O O . GLN A 1 214 ? -18.125 19.784 37.333 1.00 95.25 214 GLN A O 1
ATOM 1606 N N . LYS A 1 215 ? -17.211 19.599 35.294 1.00 94.44 215 LYS A N 1
ATOM 1607 C CA . LYS A 1 215 ? -17.640 20.917 34.810 1.00 94.44 215 LYS A CA 1
ATOM 1608 C C . LYS A 1 215 ? -19.124 20.982 34.424 1.00 94.44 215 LYS A C 1
ATOM 1610 O O . LYS A 1 215 ? -19.627 22.072 34.159 1.00 94.44 215 LYS A O 1
ATOM 1615 N N . HIS A 1 216 ? -19.821 19.846 34.376 1.00 96.88 216 HIS A N 1
ATOM 1616 C CA . HIS A 1 216 ? -21.214 19.748 33.941 1.00 96.88 216 HIS A CA 1
ATOM 1617 C C . HIS A 1 216 ? -22.162 19.547 35.120 1.00 96.88 216 HIS A C 1
ATOM 1619 O O . HIS A 1 216 ? -21.868 18.824 36.068 1.00 96.88 216 HIS A O 1
ATOM 1625 N N . ALA A 1 217 ? -23.343 20.163 35.052 1.00 96.06 217 ALA A N 1
ATOM 1626 C CA . ALA A 1 217 ? -24.351 20.001 36.092 1.00 96.06 217 ALA A CA 1
ATOM 1627 C C . ALA A 1 217 ? -24.918 18.569 36.103 1.00 96.06 217 ALA A C 1
ATOM 1629 O O . ALA A 1 217 ? -25.343 18.048 35.069 1.00 96.06 217 ALA A O 1
ATOM 1630 N N . ALA A 1 218 ? -24.980 17.968 37.292 1.00 96.19 218 ALA A N 1
ATOM 1631 C CA . ALA A 1 218 ? -25.555 16.649 37.524 1.00 96.19 218 ALA A CA 1
ATOM 1632 C C . ALA A 1 218 ? -26.828 16.752 38.373 1.00 96.19 218 ALA A C 1
ATOM 1634 O O . ALA A 1 218 ? -26.806 17.237 39.505 1.00 96.19 218 ALA A O 1
ATOM 1635 N N . VAL A 1 219 ? -27.952 16.287 37.826 1.00 96.94 219 VAL A N 1
ATOM 1636 C CA . VAL A 1 219 ? -29.247 16.274 38.515 1.00 96.94 219 VAL A CA 1
ATOM 1637 C C . VAL A 1 219 ? -29.429 14.934 39.216 1.00 96.94 219 VAL A C 1
ATOM 1639 O O . VAL A 1 219 ? -29.579 13.898 38.567 1.00 96.94 219 VAL A O 1
ATOM 1642 N N . ARG A 1 220 ? -29.434 14.976 40.547 1.00 94.94 220 ARG A N 1
ATOM 1643 C CA . ARG A 1 220 ? -29.748 13.855 41.440 1.00 94.94 220 ARG A CA 1
ATOM 1644 C C . ARG A 1 220 ? -31.173 13.340 41.205 1.00 94.94 220 ARG A C 1
ATOM 1646 O O . ARG A 1 220 ? -32.112 14.129 41.106 1.00 94.94 220 ARG A O 1
ATOM 1653 N N . THR A 1 221 ? -31.326 12.024 41.069 1.00 93.94 221 THR A N 1
ATOM 1654 C CA . THR A 1 221 ? -32.617 11.363 40.798 1.00 93.94 221 THR A CA 1
ATOM 1655 C C . THR A 1 221 ? -33.355 10.933 42.069 1.00 93.94 221 THR A C 1
ATOM 1657 O O . THR A 1 221 ? -34.517 10.531 41.994 1.00 93.94 221 THR A O 1
ATOM 1660 N N . GLY A 1 222 ? -32.688 10.996 43.222 1.00 93.19 222 GLY A N 1
ATOM 1661 C CA . GLY A 1 222 ? -33.131 10.465 44.507 1.00 93.19 222 GLY A CA 1
ATOM 1662 C C . GLY A 1 222 ? -33.058 8.941 44.607 1.00 93.19 222 GLY A C 1
ATOM 1663 O O . GLY A 1 222 ? -33.646 8.384 45.528 1.00 93.19 222 GLY A O 1
ATOM 1664 N N . GLN A 1 223 ? -32.408 8.269 43.653 1.00 93.31 223 GLN A N 1
ATOM 1665 C CA . GLN A 1 223 ? -32.355 6.810 43.571 1.00 93.31 223 GLN A CA 1
ATOM 1666 C C . GLN A 1 223 ? -30.919 6.327 43.435 1.00 93.31 223 GLN A C 1
ATOM 1668 O O . GLN A 1 223 ? -30.154 6.815 42.601 1.00 93.31 223 GLN A O 1
ATOM 1673 N N . THR A 1 224 ? -30.572 5.320 44.221 1.00 95.19 224 THR A N 1
ATOM 1674 C CA . THR A 1 224 ? -29.314 4.588 44.082 1.00 95.19 224 THR A CA 1
ATOM 1675 C C . THR A 1 224 ? -29.321 3.708 42.834 1.00 95.19 224 THR A C 1
ATOM 1677 O O . THR A 1 224 ? -30.371 3.323 42.309 1.00 95.19 224 THR A O 1
ATOM 1680 N N . ALA A 1 225 ? -28.137 3.357 42.341 1.00 93.56 225 ALA A N 1
ATOM 1681 C CA . ALA A 1 225 ? -28.025 2.478 41.180 1.00 93.56 225 ALA A CA 1
ATOM 1682 C C . ALA A 1 225 ? -28.564 1.056 41.449 1.00 93.56 225 ALA A C 1
ATOM 1684 O O . ALA A 1 225 ? -29.163 0.450 40.560 1.00 93.56 225 ALA A O 1
ATOM 1685 N N . SER A 1 226 ? -28.447 0.550 42.682 1.00 93.25 226 SER A N 1
ATOM 1686 C CA . SER A 1 226 ? -29.068 -0.717 43.095 1.00 93.25 226 SER A CA 1
ATOM 1687 C C . SER A 1 226 ? -30.602 -0.631 43.094 1.00 93.25 226 SER A C 1
ATOM 1689 O O . SER A 1 226 ? -31.269 -1.526 42.574 1.00 93.25 226 SER A O 1
ATOM 1691 N N . GLU A 1 227 ? -31.194 0.468 43.573 1.00 93.94 227 GLU A N 1
ATOM 1692 C CA . GLU A 1 227 ? -32.644 0.695 43.461 1.00 93.94 227 GLU A CA 1
ATOM 1693 C C . GLU A 1 227 ? -33.102 0.781 42.001 1.00 93.94 227 GLU A C 1
ATOM 1695 O O . GLU A 1 227 ? -34.149 0.226 41.654 1.00 93.94 227 GLU A O 1
ATOM 1700 N N . ALA A 1 228 ? -32.313 1.419 41.129 1.00 95.31 228 ALA A N 1
ATOM 1701 C CA . ALA A 1 228 ? -32.605 1.479 39.699 1.00 95.31 228 ALA A CA 1
ATOM 1702 C C . ALA A 1 228 ? -32.659 0.074 39.074 1.00 95.31 228 ALA A C 1
ATOM 1704 O O . ALA A 1 228 ? -33.618 -0.227 38.359 1.00 95.31 228 ALA A O 1
ATOM 1705 N N . ILE A 1 229 ? -31.699 -0.809 39.388 1.00 93.75 229 ILE A N 1
ATOM 1706 C CA . ILE A 1 229 ? -31.721 -2.217 38.947 1.00 93.75 229 ILE A CA 1
ATOM 1707 C C . ILE A 1 229 ? -32.956 -2.937 39.485 1.00 93.75 229 ILE A C 1
ATOM 1709 O O . ILE A 1 229 ? -33.663 -3.586 38.715 1.00 93.75 229 ILE A O 1
ATOM 1713 N N . GLY A 1 230 ? -33.244 -2.811 40.784 1.00 93.62 230 GLY A N 1
ATOM 1714 C CA . GLY A 1 230 ? -34.397 -3.465 41.404 1.00 93.62 230 GLY A CA 1
ATOM 1715 C C . GLY A 1 230 ? -35.704 -3.099 40.698 1.00 93.62 230 GLY A C 1
ATOM 1716 O O . GLY A 1 230 ? -36.448 -3.981 40.278 1.00 93.62 230 GLY A O 1
ATOM 1717 N N . ARG A 1 231 ? -35.937 -1.802 40.469 1.00 94.69 231 ARG A N 1
ATOM 1718 C CA . ARG A 1 231 ? -37.120 -1.306 39.745 1.00 94.69 231 ARG A CA 1
ATOM 1719 C C . ARG A 1 231 ? -37.148 -1.741 38.281 1.00 94.69 231 ARG A C 1
ATOM 1721 O O . ARG A 1 231 ? -38.221 -1.991 37.735 1.00 94.69 231 ARG A O 1
ATOM 1728 N N . TYR A 1 232 ? -35.987 -1.810 37.635 1.00 94.06 232 TYR A N 1
ATOM 1729 C CA . TYR A 1 232 ? -35.881 -2.275 36.257 1.00 94.06 232 TYR A CA 1
ATOM 1730 C C . TYR A 1 232 ? -36.278 -3.750 36.136 1.00 94.06 232 TYR A C 1
ATOM 1732 O O . TYR A 1 232 ? -37.084 -4.098 35.273 1.00 94.06 232 TYR A O 1
ATOM 1740 N N . LEU A 1 233 ? -35.784 -4.606 37.034 1.00 93.75 233 LEU A N 1
ATOM 1741 C CA . LEU A 1 233 ? -36.150 -6.021 37.088 1.00 93.75 233 LEU A CA 1
ATOM 1742 C C . LEU A 1 233 ? -37.639 -6.211 37.400 1.00 93.75 233 LEU A C 1
ATOM 1744 O O . LEU A 1 233 ? -38.301 -6.983 36.707 1.00 93.75 233 LEU A O 1
ATOM 1748 N N . GLU A 1 234 ? -38.194 -5.440 38.338 1.00 94.62 234 GLU A N 1
ATOM 1749 C CA . GLU A 1 234 ? -39.630 -5.476 38.655 1.00 94.62 234 GLU A CA 1
ATOM 1750 C C . GLU A 1 234 ? -40.486 -5.114 37.435 1.00 94.62 234 GLU A C 1
ATOM 1752 O O . GLU A 1 234 ? -41.546 -5.694 37.204 1.00 94.62 234 GLU A O 1
ATOM 1757 N N . ALA A 1 235 ? -40.021 -4.166 36.621 1.00 93.62 235 ALA A N 1
ATOM 1758 C CA . ALA A 1 235 ? -40.732 -3.730 35.427 1.00 93.62 235 ALA A CA 1
ATOM 1759 C C . ALA A 1 235 ? -40.563 -4.683 34.231 1.00 93.62 235 ALA A C 1
ATOM 1761 O O . ALA A 1 235 ? -41.471 -4.789 33.402 1.00 93.62 235 ALA A O 1
ATOM 1762 N N . LYS A 1 236 ? -39.399 -5.328 34.081 1.00 90.19 236 LYS A N 1
ATOM 1763 C CA . LYS A 1 236 ? -39.024 -6.066 32.860 1.00 90.19 236 LYS A CA 1
ATOM 1764 C C . LYS A 1 236 ? -39.080 -7.584 32.997 1.00 90.19 236 LYS A C 1
ATOM 1766 O O . LYS A 1 236 ? -39.374 -8.248 32.005 1.00 90.19 236 LYS A O 1
ATOM 1771 N N . ALA A 1 237 ? -38.853 -8.117 34.193 1.00 89.62 237 ALA A N 1
ATOM 1772 C CA . ALA A 1 237 ? -38.869 -9.548 34.481 1.00 89.62 237 ALA A CA 1
ATOM 1773 C C . ALA A 1 237 ? -39.465 -9.862 35.869 1.00 89.62 237 ALA A C 1
ATOM 1775 O O . ALA A 1 237 ? -38.796 -10.455 36.720 1.00 89.62 237 ALA A O 1
ATOM 1776 N N . PRO A 1 238 ? -40.741 -9.502 36.109 1.00 89.75 238 PRO A N 1
ATOM 1777 C CA . PRO A 1 238 ? -41.382 -9.672 37.415 1.00 89.75 238 PRO A CA 1
ATOM 1778 C C . PRO A 1 238 ? -41.657 -11.132 37.802 1.00 89.75 238 PRO A C 1
ATOM 1780 O O . PRO A 1 238 ? -41.981 -11.402 38.955 1.00 89.75 238 PRO A O 1
ATOM 1783 N N . VAL A 1 239 ? -41.603 -12.077 36.855 1.00 91.31 239 VAL A N 1
ATOM 1784 C CA . VAL A 1 239 ? -42.017 -13.474 37.071 1.00 91.31 239 VAL A CA 1
ATOM 1785 C C . VAL A 1 239 ? -41.028 -14.467 36.467 1.00 91.31 239 VAL A C 1
ATOM 1787 O O . VAL A 1 239 ? -40.493 -14.241 35.384 1.00 91.31 239 VAL A O 1
ATOM 1790 N N . ALA A 1 240 ? -40.865 -15.617 37.126 1.00 87.38 240 ALA A N 1
ATOM 1791 C CA . ALA A 1 240 ? -39.912 -16.660 36.737 1.00 87.38 240 ALA A CA 1
ATOM 1792 C C . ALA A 1 240 ? -40.121 -17.214 35.318 1.00 87.38 240 ALA A C 1
ATOM 1794 O O . ALA A 1 240 ? -39.169 -17.644 34.686 1.00 87.38 240 ALA A O 1
ATOM 1795 N N . ALA A 1 241 ? -41.357 -17.202 34.806 1.00 90.12 241 ALA A N 1
ATOM 1796 C CA . ALA A 1 241 ? -41.676 -17.697 33.462 1.00 90.12 241 ALA A CA 1
ATOM 1797 C C . ALA A 1 241 ? -41.192 -16.769 32.331 1.00 90.12 241 ALA A C 1
ATOM 1799 O O . ALA A 1 241 ? -41.236 -17.149 31.163 1.00 90.12 241 ALA A O 1
ATOM 1800 N N . ARG A 1 242 ? -40.777 -15.541 32.662 1.00 87.56 242 ARG A N 1
ATOM 1801 C CA . ARG A 1 242 ? -40.254 -14.559 31.710 1.00 87.56 242 ARG A CA 1
ATOM 1802 C C . ARG A 1 242 ? -39.043 -13.850 32.328 1.00 87.56 242 ARG A C 1
ATOM 1804 O O . ARG A 1 242 ? -39.143 -12.663 32.650 1.00 87.56 242 ARG A O 1
ATOM 1811 N N . PRO A 1 243 ? -37.935 -14.578 32.542 1.00 89.50 243 PRO A N 1
ATOM 1812 C CA . PRO A 1 243 ? -36.721 -13.977 33.061 1.00 89.50 243 PRO A CA 1
ATOM 1813 C C . PRO A 1 243 ? -36.134 -13.003 32.033 1.00 89.50 243 PRO A C 1
ATOM 1815 O O . PRO A 1 243 ? -36.360 -13.128 30.825 1.00 89.50 243 PRO A O 1
ATOM 1818 N N . LEU A 1 244 ? -35.390 -12.013 32.518 1.00 87.81 244 LEU A N 1
ATOM 1819 C CA . LEU A 1 244 ? -34.585 -11.147 31.672 1.00 87.81 244 LEU A CA 1
ATOM 1820 C C . LEU A 1 244 ? -33.323 -11.911 31.276 1.00 87.81 244 LEU A C 1
ATOM 1822 O O . LEU A 1 244 ? -32.469 -12.162 32.120 1.00 87.81 244 LEU A O 1
ATOM 1826 N N . ASP A 1 245 ? -33.204 -12.259 30.001 1.00 83.75 245 ASP A N 1
ATOM 1827 C CA . ASP A 1 245 ? -31.981 -12.859 29.474 1.00 83.75 245 ASP A CA 1
ATOM 1828 C C . ASP A 1 245 ? -30.871 -11.801 29.442 1.00 83.75 245 ASP A C 1
ATOM 1830 O O . ASP A 1 245 ? -30.870 -10.917 28.581 1.00 83.75 245 ASP A O 1
ATOM 1834 N N . ILE A 1 246 ? -29.941 -11.871 30.395 1.00 78.19 246 ILE A N 1
ATOM 1835 C CA . ILE A 1 246 ? -28.827 -10.921 30.501 1.00 78.19 246 ILE A CA 1
ATOM 1836 C C . ILE A 1 246 ? -27.732 -11.192 29.454 1.00 78.19 246 ILE A C 1
ATOM 1838 O O . ILE A 1 246 ? -26.826 -10.375 29.307 1.00 78.19 246 ILE A O 1
ATOM 1842 N N . ASN A 1 247 ? -27.856 -12.273 28.673 1.00 66.81 247 ASN A N 1
ATOM 1843 C CA . ASN A 1 247 ? -26.972 -12.652 27.566 1.00 66.81 247 ASN A CA 1
ATOM 1844 C C . ASN A 1 247 ? -27.586 -12.376 26.166 1.00 66.81 247 ASN A C 1
ATOM 1846 O O . ASN A 1 247 ? -26.844 -12.163 25.207 1.00 66.81 247 ASN A O 1
ATOM 1850 N N . LYS A 1 248 ? -28.925 -12.311 26.016 1.00 60.47 248 LYS A N 1
ATOM 1851 C CA . LYS A 1 248 ? -29.623 -11.889 24.770 1.00 60.47 248 LYS A CA 1
ATOM 1852 C C . LYS A 1 248 ? -30.180 -10.478 24.779 1.00 60.47 248 LYS A C 1
ATOM 1854 O O . LYS A 1 248 ? -30.180 -9.849 23.721 1.00 60.47 248 LYS A O 1
ATOM 1859 N N . ALA A 1 249 ? -30.621 -9.932 25.916 1.00 48.41 249 ALA A N 1
ATOM 1860 C CA . ALA A 1 249 ? -30.913 -8.491 26.008 1.00 48.41 249 ALA A CA 1
ATOM 1861 C C . ALA A 1 249 ? -29.650 -7.638 25.728 1.00 48.41 249 ALA A C 1
ATOM 1863 O O . ALA A 1 249 ? -29.711 -6.417 25.598 1.00 48.41 249 ALA A O 1
ATOM 1864 N N . THR A 1 250 ? -28.507 -8.315 25.593 1.00 49.50 250 THR A N 1
ATOM 1865 C CA . THR A 1 250 ? -27.148 -7.830 25.407 1.00 49.50 250 THR A CA 1
ATOM 1866 C C . THR A 1 250 ? -26.526 -8.225 24.057 1.00 49.50 250 THR A C 1
ATOM 1868 O O . THR A 1 250 ? -25.343 -7.960 23.859 1.00 49.50 250 THR A O 1
ATOM 1871 N N . ALA A 1 251 ? -27.304 -8.753 23.095 1.00 39.62 251 ALA A N 1
ATOM 1872 C CA . ALA A 1 251 ? -26.846 -9.278 21.792 1.00 39.62 251 ALA A CA 1
ATOM 1873 C C . ALA A 1 251 ? -26.290 -8.242 20.776 1.00 39.62 251 ALA A C 1
ATOM 1875 O O . ALA A 1 251 ? -26.258 -8.496 19.574 1.00 39.62 251 ALA A O 1
ATOM 1876 N N . 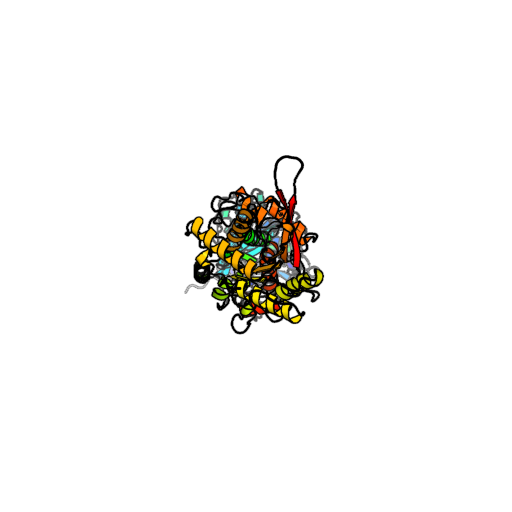GLY A 1 252 ? -25.822 -7.083 21.241 1.00 53.66 252 GLY A N 1
ATOM 1877 C CA . GLY A 1 252 ? -25.031 -6.137 20.457 1.00 53.66 252 GLY A CA 1
ATOM 1878 C C . GLY A 1 252 ? -23.705 -5.857 21.159 1.00 53.66 252 GLY A C 1
ATOM 1879 O O . GLY A 1 252 ? -23.678 -5.582 22.367 1.00 53.66 252 GLY A O 1
ATOM 1880 N N . ALA A 1 253 ? -22.599 -5.915 20.420 1.00 63.59 253 ALA A N 1
ATOM 1881 C CA . ALA A 1 253 ? -21.308 -5.473 20.929 1.00 63.59 253 ALA A CA 1
ATOM 1882 C C . ALA A 1 253 ? -21.388 -3.958 21.220 1.00 63.59 253 ALA A C 1
ATOM 1884 O O . ALA A 1 253 ? -21.566 -3.152 20.310 1.00 63.59 253 ALA A O 1
ATOM 1885 N N . ARG A 1 254 ? -21.382 -3.578 22.510 1.00 85.81 254 ARG A N 1
ATOM 1886 C CA . ARG A 1 254 ? -21.446 -2.170 22.964 1.00 85.81 254 ARG A CA 1
ATOM 1887 C C . ARG A 1 254 ? -20.069 -1.522 22.947 1.00 85.81 254 ARG A C 1
ATOM 1889 O O . ARG A 1 254 ? -19.950 -0.346 22.641 1.00 85.81 254 ARG A O 1
ATOM 1896 N N . ILE A 1 255 ? -19.049 -2.303 23.272 1.00 88.44 255 ILE A N 1
ATOM 1897 C CA . ILE A 1 255 ? -17.643 -1.955 23.126 1.00 88.44 255 ILE A CA 1
ATOM 1898 C C . ILE A 1 255 ? -17.040 -3.098 22.321 1.00 88.44 255 ILE A C 1
ATOM 1900 O O . ILE A 1 255 ? -17.176 -4.256 22.704 1.00 88.44 255 ILE A O 1
ATOM 1904 N N . THR A 1 256 ? -16.456 -2.773 21.177 1.00 83.38 256 THR A N 1
ATOM 1905 C CA . THR A 1 256 ? -15.845 -3.727 20.258 1.00 83.38 256 THR A CA 1
ATOM 1906 C C . THR A 1 256 ? -14.419 -3.285 20.021 1.00 83.38 256 THR A C 1
ATOM 1908 O O . THR A 1 256 ? -14.193 -2.194 19.502 1.00 83.38 256 THR A O 1
ATOM 1911 N N . GLN A 1 257 ? -13.453 -4.126 20.368 1.00 77.88 257 GLN A N 1
ATOM 1912 C CA . GLN A 1 257 ? -12.092 -3.877 19.932 1.00 77.88 257 GLN A CA 1
ATOM 1913 C C . GLN A 1 257 ? -11.932 -4.339 18.476 1.00 77.88 257 GLN A C 1
ATOM 1915 O O . GLN A 1 257 ? -12.123 -5.510 18.146 1.00 77.88 257 GLN A O 1
ATOM 1920 N N . THR A 1 258 ? -11.594 -3.416 17.589 1.00 70.75 258 THR A N 1
ATOM 1921 C CA . THR A 1 258 ? -11.129 -3.692 16.231 1.00 70.75 258 THR A CA 1
ATOM 1922 C C . THR A 1 258 ? -9.626 -3.966 16.251 1.00 70.75 258 THR A C 1
ATOM 1924 O O . THR A 1 258 ? -8.911 -3.488 17.129 1.00 70.75 258 THR A O 1
ATOM 1927 N N . ALA A 1 259 ? -9.105 -4.731 15.286 1.00 61.25 259 ALA A N 1
ATOM 1928 C CA . ALA A 1 259 ? -7.656 -4.935 15.222 1.00 61.25 259 ALA A CA 1
ATOM 1929 C C . ALA A 1 259 ? -6.923 -3.604 14.980 1.00 61.25 259 ALA A C 1
ATOM 1931 O O . ALA A 1 259 ? -7.429 -2.757 14.242 1.00 61.25 259 ALA A O 1
ATOM 1932 N N . ALA A 1 260 ? -5.737 -3.462 15.577 1.00 63.59 260 ALA A N 1
ATOM 1933 C CA . ALA A 1 260 ? -4.857 -2.307 15.422 1.00 63.59 260 ALA A CA 1
ATOM 1934 C C . ALA A 1 260 ? -4.611 -1.947 13.949 1.00 63.59 260 ALA A C 1
ATOM 1936 O O . ALA A 1 260 ? -4.464 -2.834 13.100 1.00 63.59 260 ALA A O 1
ATOM 1937 N N . VAL A 1 261 ? -4.533 -0.645 13.653 1.00 69.31 261 VAL A N 1
ATOM 1938 C CA . VAL A 1 261 ? -3.960 -0.171 12.389 1.00 69.31 261 VAL A CA 1
ATOM 1939 C C . VAL A 1 261 ? -2.490 -0.575 12.378 1.00 69.31 261 VAL A C 1
ATOM 1941 O O . VAL A 1 261 ? -1.710 -0.149 13.226 1.00 69.31 261 VAL A O 1
ATOM 1944 N N . VAL A 1 262 ? -2.117 -1.427 11.429 1.00 76.94 262 VAL A N 1
ATOM 1945 C CA . VAL A 1 262 ? -0.740 -1.896 11.272 1.00 76.94 262 VAL A CA 1
ATOM 1946 C C . VAL A 1 262 ? 0.033 -0.868 10.453 1.00 76.94 262 VAL A C 1
ATOM 1948 O O . VAL A 1 262 ? -0.310 -0.628 9.295 1.00 76.94 262 VAL A O 1
ATOM 1951 N N . MET A 1 263 ? 1.075 -0.284 11.040 1.00 80.62 263 MET A N 1
ATOM 1952 C CA . MET A 1 263 ? 2.033 0.550 10.314 1.00 80.62 263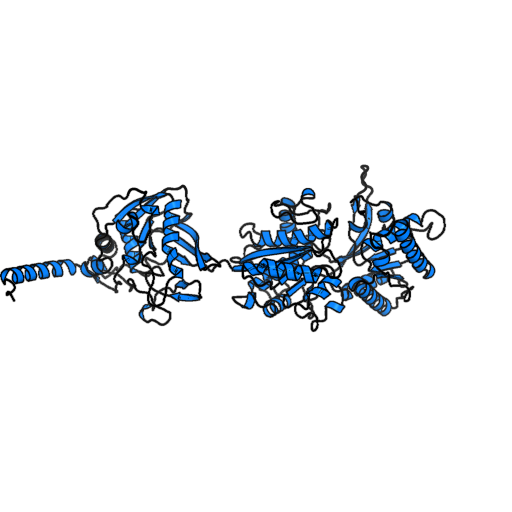 MET A CA 1
ATOM 1953 C C . MET A 1 263 ? 3.031 -0.348 9.580 1.00 80.62 263 MET A C 1
ATOM 1955 O O . MET A 1 263 ? 3.565 -1.289 10.168 1.00 80.62 263 MET A O 1
ATOM 1959 N N . VAL A 1 264 ? 3.285 -0.072 8.303 1.00 87.75 264 VAL A N 1
ATOM 1960 C CA . VAL A 1 264 ? 4.295 -0.785 7.503 1.00 87.75 264 VAL A CA 1
ATOM 1961 C C . VAL A 1 264 ? 5.180 0.212 6.768 1.00 87.75 264 VAL A C 1
ATOM 1963 O O . VAL A 1 264 ? 4.675 1.197 6.238 1.00 87.75 264 VAL A O 1
ATOM 1966 N N . ALA A 1 265 ? 6.488 -0.040 6.740 1.00 92.38 265 ALA A N 1
ATOM 1967 C CA . ALA A 1 265 ? 7.439 0.776 5.993 1.00 92.38 265 ALA A CA 1
ATOM 1968 C C . ALA A 1 265 ? 7.548 0.295 4.542 1.00 92.38 265 ALA A C 1
ATOM 1970 O O . ALA A 1 265 ? 7.638 -0.908 4.283 1.00 92.38 265 ALA A O 1
ATOM 1971 N N . LEU A 1 266 ? 7.585 1.242 3.610 1.00 96.31 266 LEU A N 1
ATOM 1972 C CA . LEU A 1 266 ? 7.905 1.015 2.207 1.00 96.31 266 LEU A CA 1
ATOM 1973 C C . LEU A 1 266 ? 8.940 2.054 1.779 1.00 96.31 266 LEU A C 1
ATOM 1975 O O . LEU A 1 266 ? 8.728 3.246 1.966 1.00 96.31 266 LEU A O 1
ATOM 1979 N N . GLY A 1 267 ? 10.065 1.612 1.226 1.00 96.88 267 GLY A N 1
ATOM 1980 C CA . GLY A 1 267 ? 11.084 2.521 0.708 1.00 96.88 267 GLY A CA 1
ATOM 1981 C C . GLY A 1 267 ? 10.933 2.754 -0.791 1.00 96.88 267 GLY A C 1
ATOM 1982 O O . GLY A 1 267 ? 10.530 1.848 -1.522 1.00 96.88 267 GLY A O 1
ATOM 1983 N N . LEU A 1 268 ? 11.313 3.938 -1.259 1.00 96.94 268 LEU A N 1
ATOM 1984 C CA . LEU A 1 268 ? 11.408 4.272 -2.677 1.00 96.94 268 LEU A CA 1
ATOM 1985 C C . LEU A 1 268 ? 12.823 4.746 -3.020 1.00 96.94 268 LEU A C 1
ATOM 1987 O O . LEU A 1 268 ? 13.299 5.750 -2.497 1.00 96.94 268 LEU A O 1
ATOM 1991 N N . LEU A 1 269 ? 13.492 4.034 -3.924 1.00 95.50 269 LEU A N 1
ATOM 1992 C CA . LEU A 1 269 ? 14.777 4.446 -4.491 1.00 95.50 269 LEU A CA 1
ATOM 1993 C C . LEU A 1 269 ? 14.522 5.131 -5.832 1.00 95.50 269 LEU A C 1
ATOM 1995 O O . LEU A 1 269 ? 14.467 4.478 -6.878 1.00 95.50 269 LEU A O 1
ATOM 1999 N N . CYS A 1 270 ? 14.319 6.447 -5.779 1.00 92.12 270 CYS A N 1
ATOM 2000 C CA . CYS A 1 270 ? 13.893 7.225 -6.931 1.00 92.12 270 CYS A CA 1
ATOM 2001 C C . CYS A 1 270 ? 15.076 7.494 -7.882 1.00 92.12 270 CYS A C 1
ATOM 2003 O O . CYS A 1 270 ? 16.107 8.025 -7.445 1.00 92.12 270 CYS A O 1
ATOM 2005 N N . PRO A 1 271 ? 14.970 7.137 -9.179 1.00 86.38 271 PRO A N 1
ATOM 2006 C CA . PRO A 1 271 ? 16.046 7.336 -10.143 1.00 86.38 271 PRO A CA 1
ATOM 2007 C C . PRO A 1 271 ? 16.268 8.791 -10.558 1.00 86.38 271 PRO A C 1
ATOM 2009 O O . PRO A 1 271 ? 17.263 9.017 -11.232 1.00 86.38 271 PRO A O 1
ATOM 2012 N N . SER A 1 272 ? 15.418 9.752 -10.173 1.00 80.19 272 SER A N 1
ATOM 2013 C CA . SER A 1 272 ? 15.525 11.138 -10.647 1.00 80.19 272 SER A CA 1
ATOM 2014 C C . SER A 1 272 ? 16.831 11.812 -10.212 1.00 80.19 272 SER A C 1
ATOM 2016 O O . SER A 1 272 ? 17.160 11.854 -9.029 1.00 80.19 272 SER A O 1
ATOM 2018 N N . GLY A 1 273 ? 17.581 12.367 -11.159 1.00 68.62 273 GLY A N 1
ATOM 2019 C CA . GLY A 1 273 ? 18.619 13.371 -10.928 1.00 68.62 273 GLY A CA 1
ATOM 2020 C C . GLY A 1 273 ? 18.151 14.797 -11.262 1.00 68.62 273 GLY A C 1
ATOM 2021 O O . GLY A 1 273 ? 17.034 14.985 -11.745 1.00 68.62 273 GLY A O 1
ATOM 2022 N N . PRO A 1 274 ? 19.006 15.819 -11.050 1.00 61.19 274 PRO A N 1
ATOM 2023 C CA . PRO A 1 274 ? 18.692 17.194 -11.431 1.00 61.19 274 PRO A CA 1
ATOM 2024 C C . PRO A 1 274 ? 18.317 17.307 -12.915 1.00 61.19 274 PRO A C 1
ATOM 2026 O O . PRO A 1 274 ? 19.126 16.975 -13.784 1.00 61.19 274 PRO A O 1
ATOM 2029 N N . GLY A 1 275 ? 17.104 17.788 -13.202 1.00 61.41 275 GLY A N 1
ATOM 2030 C CA . GLY A 1 275 ? 16.588 17.948 -14.568 1.00 61.41 275 GLY A CA 1
ATOM 2031 C C . GLY A 1 275 ? 15.972 16.697 -15.220 1.00 61.41 275 GLY A C 1
ATOM 2032 O O . GLY A 1 275 ? 15.506 16.795 -16.354 1.00 61.41 275 GLY A O 1
ATOM 2033 N N . GLU A 1 276 ? 15.909 15.552 -14.530 1.00 70.38 276 GLU A N 1
ATOM 2034 C CA . GLU A 1 276 ? 15.273 14.312 -15.018 1.00 70.38 276 GLU A CA 1
ATOM 2035 C C . GLU A 1 276 ? 13.790 14.257 -14.622 1.00 70.38 276 GLU A C 1
ATOM 2037 O O . GLU A 1 276 ? 13.353 13.501 -13.749 1.00 70.38 276 GLU A O 1
ATOM 2042 N N . VAL A 1 277 ? 12.999 15.125 -15.255 1.00 74.94 277 VAL A N 1
ATOM 2043 C CA . VAL A 1 277 ? 11.604 15.376 -14.864 1.00 74.94 277 VAL A CA 1
ATOM 2044 C C . VAL A 1 277 ? 10.683 14.187 -15.170 1.00 74.94 277 VAL A C 1
ATOM 2046 O O . VAL A 1 277 ? 9.735 13.950 -14.425 1.00 74.94 277 VAL A O 1
ATOM 2049 N N . SER A 1 278 ? 10.967 13.420 -16.228 1.00 77.50 278 SER A N 1
ATOM 2050 C CA . SER A 1 278 ? 10.207 12.209 -16.578 1.00 77.50 278 SER A CA 1
ATOM 2051 C C . SER A 1 278 ? 10.321 11.134 -15.487 1.00 77.50 278 SER A C 1
ATOM 2053 O O . SER A 1 278 ? 9.321 10.598 -15.016 1.00 77.50 278 SER A O 1
ATOM 2055 N N . MET A 1 279 ? 11.538 10.890 -14.998 1.00 82.06 279 MET A N 1
ATOM 2056 C CA . MET A 1 279 ? 11.822 9.910 -13.952 1.00 82.06 279 MET A CA 1
ATOM 2057 C C . MET A 1 279 ? 11.205 10.303 -12.607 1.00 82.06 279 MET A C 1
ATOM 2059 O O . MET A 1 279 ? 10.789 9.433 -11.840 1.00 82.06 279 MET A O 1
ATOM 2063 N N . ARG A 1 280 ? 11.101 11.607 -12.324 1.00 87.44 280 ARG A N 1
ATOM 2064 C CA . ARG A 1 280 ? 10.400 12.108 -11.136 1.00 87.44 280 ARG A CA 1
ATOM 2065 C C . ARG A 1 280 ? 8.906 11.786 -11.168 1.00 87.44 280 ARG A C 1
ATOM 2067 O O . ARG A 1 280 ? 8.363 11.387 -10.136 1.00 87.44 280 ARG A O 1
ATOM 2074 N N . GLU A 1 281 ? 8.254 11.937 -12.323 1.00 89.56 281 GLU A N 1
ATOM 2075 C CA . GLU A 1 281 ? 6.845 11.562 -12.508 1.00 89.56 281 GLU A CA 1
ATOM 2076 C C . GLU A 1 281 ? 6.627 10.071 -12.196 1.00 89.56 281 GLU A C 1
ATOM 2078 O O . GLU A 1 281 ? 5.702 9.725 -11.461 1.00 89.56 281 GLU A O 1
ATOM 2083 N N . GLU A 1 282 ? 7.525 9.183 -12.636 1.00 91.25 282 GLU A N 1
ATOM 2084 C CA . GLU A 1 282 ? 7.421 7.747 -12.329 1.00 91.25 282 GLU A CA 1
ATOM 2085 C C . GLU A 1 282 ? 7.490 7.447 -10.817 1.00 91.25 282 GLU A C 1
ATOM 2087 O O . GLU A 1 282 ? 6.745 6.602 -10.311 1.00 91.25 282 GLU A O 1
ATOM 2092 N N . CYS A 1 283 ? 8.328 8.166 -10.066 1.00 92.62 283 CYS A N 1
ATOM 2093 C CA . CYS A 1 283 ? 8.376 8.067 -8.602 1.00 92.62 283 CYS A CA 1
ATOM 2094 C C . CYS A 1 283 ? 7.111 8.618 -7.932 1.00 92.62 283 CYS A C 1
ATOM 2096 O O . CYS A 1 283 ? 6.625 8.071 -6.941 1.00 92.62 283 CYS A O 1
ATOM 2098 N N . ASP A 1 284 ? 6.544 9.690 -8.475 1.00 93.38 284 ASP A N 1
ATOM 2099 C CA . ASP A 1 284 ? 5.325 10.300 -7.951 1.00 93.38 284 ASP A CA 1
ATOM 2100 C C . ASP A 1 284 ? 4.091 9.423 -8.168 1.00 93.38 284 ASP A C 1
ATOM 2102 O O . ASP A 1 284 ? 3.176 9.430 -7.341 1.00 93.38 284 ASP A O 1
ATOM 2106 N N . HIS A 1 285 ? 4.098 8.573 -9.193 1.00 95.44 285 HIS A N 1
ATOM 2107 C CA . HIS A 1 285 ? 3.094 7.526 -9.340 1.00 95.44 285 HIS A CA 1
ATOM 2108 C C . HIS A 1 285 ? 3.126 6.487 -8.213 1.00 95.44 285 HIS A C 1
ATOM 2110 O O . HIS A 1 285 ? 2.052 6.040 -7.793 1.00 95.44 285 HIS A O 1
ATOM 2116 N N . VAL A 1 286 ? 4.312 6.139 -7.690 1.00 96.81 286 VAL A N 1
ATOM 2117 C CA . VAL A 1 286 ? 4.457 5.272 -6.502 1.00 96.81 286 VAL A CA 1
ATOM 2118 C C . VAL A 1 286 ? 3.831 5.948 -5.288 1.00 96.81 286 VAL A C 1
ATOM 2120 O O . VAL A 1 286 ? 2.994 5.350 -4.610 1.00 96.81 286 VAL A O 1
ATOM 2123 N N . TRP A 1 287 ? 4.175 7.214 -5.048 1.00 94.62 287 TRP A N 1
ATOM 2124 C CA . TRP A 1 287 ? 3.595 7.983 -3.952 1.00 94.62 287 TRP A CA 1
ATOM 2125 C C . TRP A 1 287 ? 2.081 8.115 -4.059 1.00 94.62 287 TRP A C 1
ATOM 2127 O O . TRP A 1 287 ? 1.381 7.852 -3.083 1.00 94.62 287 TRP A O 1
ATOM 2137 N N . ASN A 1 288 ? 1.559 8.478 -5.233 1.00 94.75 288 ASN A N 1
ATOM 2138 C CA . ASN A 1 288 ? 0.120 8.610 -5.415 1.00 94.75 288 ASN A CA 1
ATOM 2139 C C . ASN A 1 288 ? -0.574 7.268 -5.171 1.00 94.75 288 ASN A C 1
ATOM 2141 O O . ASN A 1 288 ? -1.567 7.230 -4.456 1.00 94.75 288 ASN A O 1
ATOM 2145 N N . ALA A 1 289 ? -0.041 6.159 -5.696 1.00 96.50 289 ALA A N 1
ATOM 2146 C CA . ALA A 1 289 ? -0.611 4.836 -5.452 1.00 96.50 289 ALA A CA 1
ATOM 2147 C C . ALA A 1 289 ? -0.653 4.488 -3.951 1.00 96.50 289 ALA A C 1
ATOM 2149 O O . ALA A 1 289 ? -1.658 3.961 -3.476 1.00 96.50 289 ALA A O 1
ATOM 2150 N N . VAL A 1 290 ? 0.390 4.824 -3.185 1.00 96.12 290 VAL A N 1
ATOM 2151 C CA . VAL A 1 290 ? 0.392 4.639 -1.726 1.00 96.12 290 VAL A CA 1
ATOM 2152 C C . VAL A 1 290 ? -0.629 5.542 -1.031 1.00 96.12 290 VAL A C 1
ATOM 2154 O O . VAL A 1 290 ? -1.352 5.069 -0.156 1.00 96.12 290 VAL A O 1
ATOM 2157 N N . GLU A 1 291 ? -0.735 6.814 -1.420 1.00 92.19 291 GLU A N 1
ATOM 2158 C CA . GLU A 1 291 ? -1.724 7.734 -0.849 1.00 92.19 291 GLU A CA 1
ATOM 2159 C C . GLU A 1 291 ? -3.159 7.273 -1.108 1.00 92.19 291 GLU A C 1
ATOM 2161 O O . GLU A 1 291 ? -3.962 7.270 -0.175 1.00 92.19 291 GLU A O 1
ATOM 2166 N N . ARG A 1 292 ? -3.468 6.822 -2.333 1.00 91.69 292 ARG A N 1
ATOM 2167 C CA . ARG A 1 292 ? -4.777 6.235 -2.657 1.00 91.69 292 ARG A CA 1
ATOM 2168 C C . ARG A 1 292 ? -5.032 4.974 -1.822 1.00 91.69 292 ARG A C 1
ATOM 2170 O O . ARG A 1 292 ? -6.072 4.863 -1.197 1.00 91.69 292 ARG A O 1
ATOM 2177 N N . LEU A 1 293 ? -4.057 4.060 -1.701 1.00 92.50 293 LEU A N 1
ATOM 2178 C CA . LEU A 1 293 ? -4.217 2.873 -0.846 1.00 92.50 293 LEU A CA 1
ATOM 2179 C C . LEU A 1 293 ? -4.421 3.222 0.629 1.00 92.50 293 LEU A C 1
ATOM 2181 O O . LEU A 1 293 ? -5.088 2.465 1.333 1.00 92.50 293 LEU A O 1
ATOM 2185 N N . ASN A 1 294 ? -3.817 4.299 1.131 1.00 89.75 294 ASN A N 1
ATOM 2186 C CA . ASN A 1 294 ? -3.995 4.759 2.506 1.00 89.75 294 ASN A CA 1
ATOM 2187 C C . ASN A 1 294 ? -5.362 5.430 2.730 1.00 89.75 294 ASN A C 1
ATOM 2189 O O . ASN A 1 294 ? -5.891 5.329 3.840 1.00 89.75 294 ASN A O 1
ATOM 2193 N N . ASP A 1 295 ? -5.951 6.048 1.704 1.00 84.06 295 ASP A N 1
ATOM 2194 C CA . ASP A 1 295 ? -7.317 6.575 1.721 1.00 84.06 295 ASP A CA 1
ATOM 2195 C C . ASP A 1 295 ? -8.338 5.443 1.547 1.00 84.06 295 ASP A C 1
ATOM 2197 O O . ASP A 1 295 ? -8.611 4.961 0.457 1.00 84.06 295 ASP A O 1
ATOM 2201 N N . LYS A 1 296 ? -8.948 5.009 2.651 1.00 82.75 296 LYS A N 1
ATOM 2202 C CA . LYS A 1 296 ? -9.896 3.881 2.643 1.00 82.75 296 LYS A CA 1
ATOM 2203 C C . LYS A 1 296 ? -11.304 4.267 2.166 1.00 82.75 296 LYS A C 1
ATOM 2205 O O . LYS A 1 296 ? -12.256 3.557 2.493 1.00 82.75 296 LYS A O 1
ATOM 2210 N N . THR A 1 297 ? -11.455 5.416 1.504 1.00 81.19 297 THR A N 1
ATOM 2211 C CA . THR A 1 297 ? -12.762 5.990 1.150 1.00 81.19 297 THR A CA 1
ATOM 2212 C C . THR A 1 297 ? -12.880 6.485 -0.290 1.00 81.19 297 THR A C 1
ATOM 2214 O O . THR A 1 297 ? -13.966 6.923 -0.687 1.00 81.19 297 THR A O 1
ATOM 2217 N N . ASP A 1 298 ? -11.809 6.427 -1.086 1.00 79.00 298 ASP A N 1
ATOM 2218 C CA . ASP A 1 298 ? -11.804 6.963 -2.450 1.00 79.00 298 ASP A CA 1
ATOM 2219 C C . ASP A 1 298 ? -12.277 5.960 -3.522 1.00 79.00 298 ASP A C 1
ATOM 2221 O O . ASP A 1 298 ? -12.459 6.327 -4.692 1.00 79.00 298 ASP A O 1
ATOM 2225 N N . GLY A 1 299 ? -12.558 4.718 -3.114 1.00 82.12 299 GLY A N 1
ATOM 2226 C CA . GLY A 1 299 ? -13.051 3.640 -3.959 1.00 82.12 299 GLY A CA 1
ATOM 2227 C C . GLY A 1 299 ? -11.967 2.929 -4.770 1.00 82.12 299 GLY A C 1
ATOM 2228 O O . GLY A 1 299 ? -12.315 2.073 -5.594 1.00 82.12 299 GLY A O 1
ATOM 2229 N N . TRP A 1 300 ? -10.684 3.259 -4.583 1.00 85.19 300 TRP A N 1
ATOM 2230 C CA . TRP A 1 300 ? -9.553 2.641 -5.267 1.00 85.19 300 TRP A CA 1
ATOM 2231 C C . TRP A 1 300 ? -8.826 1.654 -4.346 1.00 85.19 300 TRP A C 1
ATOM 2233 O O . TRP A 1 300 ? -7.929 1.990 -3.583 1.00 85.19 300 TRP A O 1
ATOM 2243 N N . PHE A 1 301 ? -9.196 0.375 -4.462 1.00 87.81 301 PHE A N 1
ATOM 2244 C CA . PHE A 1 301 ? -8.617 -0.721 -3.671 1.00 87.81 301 PHE A CA 1
ATOM 2245 C C . PHE A 1 301 ? -8.763 -0.569 -2.135 1.00 87.81 301 PHE A C 1
ATOM 2247 O O . PHE A 1 301 ? -8.025 -1.212 -1.391 1.00 87.81 301 PHE A O 1
ATOM 2254 N N . ASP A 1 302 ? -9.774 0.157 -1.638 1.00 83.12 302 ASP A N 1
ATOM 2255 C CA . ASP A 1 302 ? -10.040 0.396 -0.201 1.00 83.12 302 ASP A CA 1
ATOM 2256 C C . ASP A 1 302 ? -10.054 -0.890 0.653 1.00 83.12 302 ASP A C 1
ATOM 2258 O O . ASP A 1 302 ? -9.612 -0.919 1.804 1.00 83.12 302 ASP A O 1
ATOM 2262 N N . GLY A 1 303 ? -10.550 -1.989 0.076 1.00 81.44 303 GLY A N 1
ATOM 2263 C CA . GLY A 1 303 ? -10.634 -3.297 0.730 1.00 81.44 303 GLY A CA 1
ATOM 2264 C C . GLY A 1 303 ? -9.339 -4.117 0.720 1.00 81.44 303 GLY A C 1
ATOM 2265 O O . GLY A 1 303 ? -9.309 -5.182 1.335 1.00 81.44 303 GLY A O 1
ATOM 2266 N N . LEU A 1 304 ? -8.284 -3.670 0.030 1.00 86.88 304 LEU A N 1
ATOM 2267 C CA . LEU A 1 304 ? -7.052 -4.446 -0.151 1.00 86.88 304 LEU A CA 1
ATOM 2268 C C . LEU A 1 304 ? -6.228 -4.530 1.139 1.00 86.88 304 LEU A C 1
ATOM 2270 O O . LEU A 1 304 ? -5.713 -5.588 1.497 1.00 86.88 304 LEU A O 1
ATOM 2274 N N . LEU A 1 305 ? -6.125 -3.410 1.849 1.00 86.94 305 LEU A N 1
ATOM 2275 C CA . LEU A 1 305 ? -5.367 -3.267 3.089 1.00 86.94 305 LEU A CA 1
ATOM 2276 C C . LEU A 1 305 ? -6.192 -2.458 4.105 1.00 86.94 305 LEU A C 1
ATOM 2278 O O . LEU A 1 305 ? -5.800 -1.353 4.481 1.00 86.94 305 LEU A O 1
ATOM 2282 N N . PRO A 1 306 ? -7.343 -2.980 4.569 1.00 79.56 306 PRO A N 1
ATOM 2283 C CA . PRO A 1 306 ? -8.360 -2.182 5.263 1.00 79.56 306 PRO A CA 1
ATOM 2284 C C . PRO A 1 306 ? -7.911 -1.662 6.637 1.00 79.56 306 PRO A C 1
ATOM 2286 O O . PRO A 1 306 ? -8.521 -0.755 7.184 1.00 79.56 306 PRO A O 1
ATOM 2289 N N . ARG A 1 307 ? -6.849 -2.243 7.212 1.00 77.06 307 ARG A N 1
ATOM 2290 C CA . ARG A 1 307 ? -6.305 -1.893 8.539 1.00 77.06 307 ARG A CA 1
ATOM 2291 C C . ARG A 1 307 ? -4.789 -1.739 8.511 1.00 77.06 307 ARG A C 1
ATOM 2293 O O . ARG A 1 307 ? -4.085 -2.159 9.426 1.00 77.06 307 ARG A O 1
ATOM 2300 N N . THR A 1 308 ? -4.260 -1.231 7.407 1.00 84.06 308 THR A N 1
ATOM 2301 C CA . THR A 1 308 ? -2.825 -1.003 7.248 1.00 84.06 308 THR A CA 1
ATOM 2302 C C . THR A 1 308 ? -2.603 0.396 6.710 1.00 84.06 308 THR A C 1
ATOM 2304 O O . THR A 1 308 ? -3.268 0.805 5.755 1.00 84.06 308 THR A O 1
ATOM 2307 N N . HIS A 1 309 ? -1.684 1.109 7.353 1.00 87.00 309 HIS A N 1
ATOM 2308 C CA . HIS A 1 309 ? -1.213 2.411 6.919 1.00 87.00 309 HIS A CA 1
ATOM 2309 C C . HIS A 1 309 ? 0.245 2.271 6.488 1.00 87.00 309 HIS A C 1
ATOM 2311 O O . HIS A 1 309 ? 1.090 1.767 7.231 1.00 87.00 309 HIS A O 1
ATOM 2317 N N . ILE A 1 310 ? 0.513 2.663 5.251 1.00 92.38 310 ILE A N 1
ATOM 2318 C CA . ILE A 1 310 ? 1.814 2.530 4.608 1.00 92.38 310 ILE A CA 1
ATOM 2319 C C . ILE A 1 310 ? 2.577 3.829 4.843 1.00 92.38 310 ILE A C 1
ATOM 2321 O O . ILE A 1 310 ? 2.151 4.882 4.371 1.00 92.38 310 ILE A O 1
ATOM 2325 N N . LEU A 1 311 ? 3.692 3.746 5.562 1.00 90.81 311 LEU A N 1
ATOM 2326 C CA . LEU A 1 311 ? 4.648 4.834 5.692 1.00 90.81 311 LEU A CA 1
ATOM 2327 C C . LEU A 1 311 ? 5.663 4.708 4.553 1.00 90.81 311 LEU A C 1
ATOM 2329 O O . LEU A 1 311 ? 6.508 3.811 4.566 1.00 90.81 311 LEU A O 1
ATOM 2333 N N . LEU A 1 312 ? 5.530 5.578 3.555 1.00 93.81 312 LEU A N 1
ATOM 2334 C CA . LEU A 1 312 ? 6.448 5.675 2.426 1.00 93.81 312 LEU A CA 1
ATOM 2335 C C . LEU A 1 312 ? 7.492 6.756 2.705 1.00 93.81 312 LEU A C 1
ATOM 2337 O O . LEU A 1 312 ? 7.148 7.839 3.172 1.00 93.81 312 LEU A O 1
ATOM 2341 N N . ASP A 1 313 ? 8.748 6.459 2.395 1.00 93.19 313 ASP A N 1
ATOM 2342 C CA . ASP A 1 313 ? 9.833 7.439 2.363 1.00 93.19 313 ASP A CA 1
ATOM 2343 C C . ASP A 1 313 ? 10.714 7.167 1.139 1.00 93.19 313 ASP A C 1
ATOM 2345 O O . ASP A 1 313 ? 10.769 6.037 0.637 1.00 93.19 313 ASP A O 1
ATOM 2349 N N . GLU A 1 314 ? 11.387 8.201 0.643 1.00 93.00 314 GLU A N 1
ATOM 2350 C CA . GLU A 1 314 ? 12.185 8.139 -0.577 1.00 93.00 314 GLU A CA 1
ATOM 2351 C C . GLU A 1 314 ? 13.637 8.581 -0.365 1.00 93.00 314 GLU A C 1
ATOM 2353 O O . GLU A 1 314 ? 13.953 9.400 0.499 1.00 93.00 314 GLU A O 1
ATOM 2358 N N . SER A 1 315 ? 14.536 8.021 -1.174 1.00 92.56 315 SER A N 1
ATOM 2359 C CA . SER A 1 315 ? 15.902 8.513 -1.344 1.00 92.56 315 SER A CA 1
ATOM 2360 C C . SER A 1 315 ? 16.203 8.669 -2.832 1.00 92.56 315 SER A C 1
ATOM 2362 O O . SER A 1 315 ? 15.891 7.797 -3.652 1.00 92.56 315 SER A O 1
ATOM 2364 N N . THR A 1 316 ? 16.803 9.805 -3.174 1.00 89.44 316 THR A N 1
ATOM 2365 C CA . THR A 1 316 ? 17.131 10.197 -4.544 1.00 89.44 316 THR A CA 1
ATOM 2366 C C . THR A 1 316 ? 18.495 9.634 -4.928 1.00 89.44 316 THR A C 1
ATOM 2368 O O . THR A 1 316 ? 19.535 10.083 -4.442 1.00 89.44 316 THR A O 1
ATOM 2371 N N . ILE A 1 317 ? 18.511 8.642 -5.821 1.00 88.62 317 ILE A N 1
ATOM 2372 C CA . ILE A 1 317 ? 19.736 7.909 -6.185 1.00 88.62 317 ILE A CA 1
ATOM 2373 C C . ILE A 1 317 ? 20.260 8.251 -7.583 1.00 88.62 317 ILE A C 1
ATOM 2375 O O . ILE A 1 317 ? 21.446 8.055 -7.843 1.00 88.62 317 ILE A O 1
ATOM 2379 N N . GLY A 1 318 ? 19.429 8.817 -8.462 1.00 76.69 318 GLY A N 1
ATOM 2380 C CA . GLY A 1 318 ? 19.893 9.473 -9.687 1.00 76.69 318 GLY A CA 1
ATOM 2381 C C . GLY A 1 318 ? 20.601 8.573 -10.706 1.00 76.69 318 GLY A C 1
ATOM 2382 O O . GLY A 1 318 ? 21.692 8.963 -11.110 1.00 76.69 318 GLY A O 1
ATOM 2383 N N . CYS A 1 319 ? 20.082 7.379 -11.042 1.00 78.12 319 CYS A N 1
ATOM 2384 C CA . CYS A 1 319 ? 20.626 6.409 -12.027 1.00 78.12 319 CYS A CA 1
ATOM 2385 C C . CYS A 1 319 ? 22.172 6.353 -12.151 1.00 78.12 319 CYS A C 1
ATOM 2387 O O . CYS A 1 319 ? 22.748 6.230 -13.239 1.00 78.12 319 CYS A O 1
ATOM 2389 N N . SER A 1 320 ? 22.862 6.493 -11.016 1.00 75.38 320 SER A N 1
ATOM 2390 C CA . SER A 1 320 ? 24.287 6.812 -10.924 1.00 75.38 320 SER A CA 1
ATOM 2391 C C . SER A 1 320 ? 24.999 5.738 -10.126 1.00 75.38 320 SER A C 1
ATOM 2393 O O . SER A 1 320 ? 24.703 5.520 -8.946 1.00 75.38 320 SER A O 1
ATOM 2395 N N . ARG A 1 321 ? 26.036 5.149 -10.734 1.00 73.69 321 ARG A N 1
ATOM 2396 C CA . ARG A 1 321 ? 26.865 4.129 -10.083 1.00 73.69 321 ARG A CA 1
ATOM 2397 C C . ARG A 1 321 ? 27.309 4.581 -8.690 1.00 73.69 321 ARG A C 1
ATOM 2399 O O . ARG A 1 321 ? 27.959 5.612 -8.530 1.00 73.69 321 ARG A O 1
ATOM 2406 N N . GLY A 1 322 ? 26.991 3.755 -7.695 1.00 77.62 322 GLY A N 1
ATOM 2407 C CA . GLY A 1 322 ? 27.437 3.916 -6.310 1.00 77.62 322 GLY A CA 1
ATOM 2408 C C . GLY A 1 322 ? 26.492 4.696 -5.393 1.00 77.62 322 GLY A C 1
ATOM 2409 O O . GLY A 1 322 ? 26.757 4.733 -4.194 1.00 77.62 322 GLY A O 1
ATOM 2410 N N . LYS A 1 323 ? 25.391 5.272 -5.897 1.00 87.94 323 LYS A N 1
ATOM 2411 C CA . LYS A 1 323 ? 24.425 5.999 -5.051 1.00 87.94 323 LYS A CA 1
ATOM 2412 C C . LYS A 1 323 ? 23.330 5.108 -4.459 1.00 87.94 323 LYS A C 1
ATOM 2414 O O . LYS A 1 323 ? 22.931 5.329 -3.321 1.00 87.94 323 LYS A O 1
ATOM 2419 N N . ALA A 1 324 ? 22.900 4.065 -5.173 1.00 92.25 324 ALA A N 1
ATOM 2420 C CA . ALA A 1 324 ? 21.769 3.227 -4.759 1.00 92.25 324 ALA A CA 1
ATOM 2421 C C . ALA A 1 324 ? 21.935 2.566 -3.378 1.00 92.25 324 ALA A C 1
ATOM 2423 O O . ALA A 1 324 ? 21.017 2.593 -2.562 1.00 92.25 324 ALA A O 1
ATOM 2424 N N . ALA A 1 325 ? 23.121 2.025 -3.079 1.00 92.19 325 ALA A N 1
ATOM 2425 C CA . ALA A 1 325 ? 23.396 1.401 -1.783 1.00 92.19 325 ALA A CA 1
ATOM 2426 C C . ALA A 1 325 ? 23.367 2.409 -0.619 1.00 92.19 325 ALA A C 1
ATOM 2428 O O . ALA A 1 325 ? 22.901 2.075 0.469 1.00 92.19 325 ALA A O 1
ATOM 2429 N N . ALA A 1 326 ? 23.837 3.640 -0.850 1.00 92.69 326 ALA A N 1
ATOM 2430 C CA . ALA A 1 326 ? 23.773 4.708 0.145 1.00 92.69 326 ALA A CA 1
ATOM 2431 C C . ALA A 1 326 ? 22.324 5.157 0.383 1.00 92.69 326 ALA A C 1
ATOM 2433 O O . ALA A 1 326 ? 21.923 5.298 1.533 1.00 92.69 326 ALA A O 1
ATOM 2434 N N . GLY A 1 327 ? 21.527 5.289 -0.683 1.00 93.75 327 GLY A N 1
ATOM 2435 C CA . GLY A 1 327 ? 20.106 5.620 -0.558 1.00 93.75 327 GLY A CA 1
ATOM 2436 C C . GLY A 1 327 ? 19.297 4.540 0.166 1.00 93.75 327 GLY A C 1
ATOM 2437 O O . GLY A 1 327 ? 18.433 4.852 0.981 1.00 93.75 327 GLY A O 1
ATOM 2438 N N . LEU A 1 328 ? 19.617 3.256 -0.040 1.00 94.56 328 LEU A N 1
ATOM 2439 C CA . LEU A 1 328 ? 19.000 2.174 0.734 1.00 94.56 328 LEU A CA 1
ATOM 2440 C C . LEU A 1 328 ? 19.345 2.281 2.227 1.00 94.56 328 LEU A C 1
ATOM 2442 O O . LEU A 1 328 ? 18.465 2.116 3.070 1.00 94.56 328 LEU A O 1
ATOM 2446 N N . ALA A 1 329 ? 20.607 2.563 2.560 1.00 93.62 329 ALA A N 1
ATOM 2447 C CA . ALA A 1 329 ? 21.029 2.746 3.947 1.00 93.62 329 ALA A CA 1
ATOM 2448 C C . ALA A 1 329 ? 20.328 3.948 4.604 1.00 93.62 329 ALA A C 1
ATOM 2450 O O . ALA A 1 329 ? 19.861 3.830 5.734 1.00 93.62 329 ALA A O 1
ATOM 2451 N N . GLU A 1 330 ? 20.180 5.058 3.876 1.00 94.06 330 GLU A N 1
ATOM 2452 C CA . GLU A 1 330 ? 19.432 6.236 4.327 1.00 94.06 330 GLU A CA 1
ATOM 2453 C C . GLU A 1 330 ? 17.979 5.882 4.679 1.00 94.06 330 GLU A C 1
ATOM 2455 O O . GLU A 1 330 ? 17.495 6.246 5.748 1.00 94.06 330 GLU A O 1
ATOM 2460 N N . LEU A 1 331 ? 17.287 5.118 3.828 1.00 94.50 331 LEU A N 1
ATOM 2461 C CA . LEU A 1 331 ? 15.915 4.681 4.107 1.00 94.50 331 LEU A CA 1
ATOM 2462 C C . LEU A 1 331 ? 15.835 3.805 5.364 1.00 94.50 331 LEU A C 1
ATOM 2464 O O . LEU A 1 331 ? 14.945 3.998 6.192 1.00 94.50 331 LEU A O 1
ATOM 2468 N N . VAL A 1 332 ? 16.773 2.870 5.550 1.00 92.12 332 VAL A N 1
ATOM 2469 C CA . VAL A 1 332 ? 16.843 2.052 6.776 1.00 92.12 332 VAL A CA 1
ATOM 2470 C C . VAL A 1 332 ? 16.994 2.937 8.017 1.00 92.12 332 VAL A C 1
ATOM 2472 O O . VAL A 1 332 ? 16.328 2.699 9.026 1.00 92.12 332 VAL A O 1
ATOM 2475 N N . GLU A 1 333 ? 17.830 3.975 7.947 1.00 91.75 333 GLU A N 1
ATOM 2476 C CA . GLU A 1 333 ? 18.008 4.934 9.040 1.00 91.75 333 GLU A CA 1
ATOM 2477 C C . GLU A 1 333 ? 16.745 5.762 9.303 1.00 91.75 333 GLU A C 1
ATOM 2479 O O . GLU A 1 333 ? 16.387 5.951 10.466 1.00 91.75 333 GLU A O 1
ATOM 2484 N N . LYS A 1 334 ? 16.030 6.201 8.260 1.00 87.62 334 LYS A N 1
ATOM 2485 C CA . LYS A 1 334 ? 14.783 6.975 8.389 1.00 87.62 334 LYS A CA 1
ATOM 2486 C C . LYS A 1 334 ? 13.666 6.197 9.090 1.00 87.62 334 LYS A C 1
ATOM 2488 O O . LYS A 1 334 ? 12.964 6.761 9.928 1.00 87.62 334 LYS A O 1
ATOM 2493 N N . PHE A 1 335 ? 13.524 4.899 8.813 1.00 84.25 335 PHE A N 1
ATOM 2494 C CA . PHE A 1 335 ? 12.503 4.060 9.459 1.00 84.25 335 PHE A CA 1
ATOM 2495 C C . PHE A 1 335 ? 12.904 3.546 10.852 1.00 84.25 335 PHE A C 1
ATOM 2497 O O . PHE A 1 335 ? 12.034 3.201 11.658 1.00 84.25 335 PHE A O 1
ATOM 2504 N N . GLY A 1 336 ? 14.203 3.530 11.166 1.00 77.00 336 GLY A N 1
ATOM 2505 C CA . GLY A 1 336 ? 14.747 3.034 12.434 1.00 77.00 336 GLY A CA 1
ATOM 2506 C C . GLY A 1 336 ? 14.102 3.636 13.697 1.00 77.00 336 GLY A C 1
ATOM 2507 O O . GLY A 1 336 ? 13.671 2.866 14.558 1.00 77.00 336 GLY A O 1
ATOM 2508 N N . PRO A 1 337 ? 13.974 4.973 13.828 1.00 72.81 337 PRO A N 1
ATOM 2509 C CA . PRO A 1 337 ? 13.343 5.620 14.983 1.00 72.81 337 PRO A CA 1
ATOM 2510 C C . PRO A 1 337 ? 11.886 5.213 15.226 1.00 72.81 337 PRO A C 1
ATOM 2512 O O . PRO A 1 337 ? 11.443 5.215 16.371 1.00 72.81 337 PRO A O 1
ATOM 2515 N N . ALA A 1 338 ? 11.153 4.842 14.172 1.00 64.44 338 ALA A N 1
ATOM 2516 C CA . ALA A 1 338 ? 9.771 4.372 14.264 1.00 64.44 338 ALA A CA 1
ATOM 2517 C C . ALA A 1 338 ? 9.666 2.873 14.610 1.00 64.44 338 ALA A C 1
ATOM 2519 O O . ALA A 1 338 ? 8.563 2.344 14.726 1.00 64.44 338 ALA A O 1
ATOM 2520 N N . GLY A 1 339 ? 10.797 2.167 14.743 1.00 76.56 339 GLY A N 1
ATOM 2521 C CA . GLY A 1 339 ? 10.823 0.723 14.984 1.00 76.56 339 GLY A CA 1
ATOM 2522 C C . GLY A 1 339 ? 10.260 -0.102 13.822 1.00 76.56 339 GLY A C 1
ATOM 2523 O O . GLY A 1 339 ? 9.880 -1.255 14.025 1.00 76.56 339 GLY A O 1
ATOM 2524 N N . LEU A 1 340 ? 10.186 0.472 12.616 1.00 79.94 340 LEU A N 1
ATOM 2525 C CA . LEU A 1 340 ? 9.620 -0.184 11.440 1.00 79.94 340 LEU A CA 1
ATOM 2526 C C . LEU A 1 340 ? 10.741 -0.813 10.597 1.00 79.94 340 LEU A C 1
ATOM 2528 O O . LEU A 1 340 ? 11.583 -0.087 10.068 1.00 79.94 340 LEU A O 1
ATOM 2532 N N . PRO A 1 341 ? 10.784 -2.147 10.436 1.00 85.00 341 PRO A N 1
ATOM 2533 C CA . PRO A 1 341 ? 11.777 -2.776 9.577 1.00 85.00 341 PRO A CA 1
ATOM 2534 C C . PRO A 1 341 ? 11.482 -2.471 8.103 1.00 85.00 341 PRO A C 1
ATOM 2536 O O . PRO A 1 341 ? 10.368 -2.694 7.624 1.00 85.00 341 PRO A O 1
ATOM 2539 N N . LEU A 1 342 ? 12.497 -2.014 7.365 1.00 91.25 342 LEU A N 1
ATOM 2540 C CA . LEU A 1 342 ? 12.401 -1.812 5.920 1.00 91.25 342 LEU A CA 1
ATOM 2541 C C . LEU A 1 342 ? 12.489 -3.157 5.185 1.00 91.25 342 LEU A C 1
ATOM 2543 O O . LEU A 1 342 ? 13.570 -3.628 4.821 1.00 91.25 342 LEU A O 1
ATOM 2547 N N . THR A 1 343 ? 11.341 -3.795 4.972 1.00 90.81 343 THR A N 1
ATOM 2548 C CA . THR A 1 343 ? 11.274 -5.112 4.320 1.00 90.81 343 THR A CA 1
ATOM 2549 C C . THR A 1 343 ? 11.246 -5.035 2.803 1.00 90.81 343 THR A C 1
ATOM 2551 O O . THR A 1 343 ? 11.605 -6.012 2.153 1.00 90.81 343 THR A O 1
ATOM 2554 N N . THR A 1 344 ? 10.813 -3.909 2.231 1.00 96.06 344 THR A N 1
ATOM 2555 C CA . THR A 1 344 ? 10.667 -3.738 0.779 1.00 96.06 344 THR A CA 1
ATOM 2556 C C . THR A 1 344 ? 11.111 -2.362 0.327 1.00 96.06 344 THR A C 1
ATOM 2558 O O . THR A 1 344 ? 10.789 -1.360 0.969 1.00 96.06 344 THR A O 1
ATOM 2561 N N . VAL A 1 345 ? 11.767 -2.322 -0.829 1.00 97.25 345 VAL A N 1
ATOM 2562 C CA . VAL A 1 345 ? 11.981 -1.102 -1.601 1.00 97.25 345 VAL A CA 1
ATOM 2563 C C . VAL A 1 345 ? 11.416 -1.242 -3.013 1.00 97.25 345 VAL A C 1
ATOM 2565 O O . VAL A 1 345 ? 11.562 -2.287 -3.652 1.00 97.25 345 VAL A O 1
ATOM 2568 N N . ILE A 1 346 ? 10.754 -0.187 -3.485 1.00 98.00 346 ILE A N 1
ATOM 2569 C CA . ILE A 1 346 ? 10.374 -0.011 -4.889 1.00 98.00 346 ILE A CA 1
ATOM 2570 C C . ILE A 1 346 ? 11.464 0.799 -5.588 1.00 98.00 346 ILE A C 1
ATOM 2572 O O . ILE A 1 346 ? 12.010 1.757 -5.035 1.00 98.00 346 ILE A O 1
ATOM 2576 N N . GLY A 1 347 ? 11.784 0.391 -6.812 1.00 95.19 347 GLY A N 1
ATOM 2577 C CA . GLY A 1 347 ? 13.010 0.789 -7.487 1.00 95.19 347 GLY A CA 1
ATOM 2578 C C . GLY A 1 347 ? 14.215 -0.010 -6.974 1.00 95.19 347 GLY A C 1
ATOM 2579 O O . GLY A 1 347 ? 14.071 -0.868 -6.102 1.00 95.19 347 GLY A O 1
ATOM 2580 N N . PRO A 1 348 ? 15.424 0.246 -7.496 1.00 95.12 348 PRO A N 1
ATOM 2581 C CA . PRO A 1 348 ? 15.751 1.194 -8.562 1.00 95.12 348 PRO A CA 1
ATOM 2582 C C . PRO A 1 348 ? 15.186 0.805 -9.934 1.00 95.12 348 PRO A C 1
ATOM 2584 O O . PRO A 1 348 ? 14.812 -0.344 -10.169 1.00 95.12 348 PRO A O 1
ATOM 2587 N N . TRP A 1 349 ? 15.160 1.761 -10.861 1.00 92.88 349 TRP A N 1
ATOM 2588 C CA . TRP A 1 349 ? 14.801 1.527 -12.266 1.00 92.88 349 TRP A CA 1
ATOM 2589 C C . TRP A 1 349 ? 16.004 1.066 -13.089 1.00 92.88 349 TRP A C 1
ATOM 2591 O O . TRP A 1 349 ? 15.907 0.137 -13.890 1.00 92.88 349 TRP A O 1
ATOM 2601 N N . CYS A 1 350 ? 17.155 1.700 -12.867 1.00 91.19 350 CYS A N 1
ATOM 2602 C CA . CYS A 1 350 ? 18.385 1.395 -13.577 1.00 91.19 350 CYS A CA 1
ATOM 2603 C C . CYS A 1 350 ? 18.967 0.047 -13.142 1.00 91.19 350 CYS A C 1
ATOM 2605 O O . CYS A 1 350 ? 19.040 -0.279 -11.958 1.00 91.19 350 CYS A O 1
ATOM 2607 N N . SER A 1 351 ? 19.416 -0.749 -14.117 1.00 93.88 351 SER A N 1
ATOM 2608 C CA . SER A 1 351 ? 19.889 -2.111 -13.840 1.00 93.88 351 SER A CA 1
ATOM 2609 C C . SER A 1 351 ? 21.160 -2.131 -12.988 1.00 93.88 351 SER A C 1
ATOM 2611 O O . SER A 1 351 ? 21.240 -2.935 -12.065 1.00 93.88 351 SER A O 1
ATOM 2613 N N . ASP A 1 352 ? 22.122 -1.238 -13.250 1.00 92.50 352 ASP A N 1
ATOM 2614 C CA . ASP A 1 352 ? 23.345 -1.108 -12.443 1.00 92.50 352 ASP A CA 1
ATOM 2615 C C . ASP A 1 352 ? 23.024 -0.825 -10.957 1.00 92.50 352 ASP A C 1
ATOM 2617 O O . ASP A 1 352 ? 23.704 -1.330 -10.066 1.00 92.50 352 ASP A O 1
ATOM 2621 N N . ASP A 1 353 ? 21.956 -0.071 -10.680 1.00 94.19 353 ASP A N 1
ATOM 2622 C CA . ASP A 1 353 ? 21.526 0.240 -9.315 1.00 94.19 353 ASP A CA 1
ATOM 2623 C C . ASP A 1 353 ? 20.806 -0.936 -8.655 1.00 94.19 353 ASP A C 1
ATOM 2625 O O . ASP A 1 353 ? 21.054 -1.225 -7.484 1.00 94.19 353 ASP A O 1
ATOM 2629 N N . VAL A 1 354 ? 19.969 -1.663 -9.405 1.00 95.81 354 VAL A N 1
ATOM 2630 C CA . VAL A 1 354 ? 19.365 -2.915 -8.924 1.00 95.81 354 VAL A CA 1
ATOM 2631 C C . VAL A 1 354 ? 20.447 -3.930 -8.560 1.00 95.81 354 VAL A C 1
ATOM 2633 O O . VAL A 1 354 ? 20.363 -4.531 -7.492 1.00 95.81 354 VAL A O 1
ATOM 2636 N N . GLU A 1 355 ? 21.499 -4.084 -9.376 1.00 94.88 355 GLU A N 1
ATOM 2637 C CA . GLU A 1 355 ? 22.632 -4.966 -9.046 1.00 94.88 355 GLU A CA 1
ATOM 2638 C C . GLU A 1 355 ? 23.269 -4.599 -7.695 1.00 94.88 355 GLU A C 1
ATOM 2640 O O . GLU A 1 355 ? 23.694 -5.492 -6.957 1.00 94.88 355 GLU A O 1
ATOM 2645 N N . ALA A 1 356 ? 23.325 -3.307 -7.363 1.00 93.56 356 ALA A N 1
ATOM 2646 C CA . ALA A 1 356 ? 23.939 -2.820 -6.135 1.00 93.56 356 ALA A CA 1
ATOM 2647 C C . ALA A 1 356 ? 23.095 -3.080 -4.876 1.00 93.56 356 ALA A C 1
ATOM 2649 O O . ALA A 1 356 ? 23.672 -3.244 -3.800 1.00 93.56 356 ALA A O 1
ATOM 2650 N N . VAL A 1 357 ? 21.760 -3.118 -4.983 1.00 94.69 357 VAL A N 1
ATOM 2651 C CA . VAL A 1 357 ? 20.860 -3.219 -3.813 1.00 94.69 357 VAL A CA 1
ATOM 2652 C C . VAL A 1 357 ? 20.149 -4.562 -3.669 1.00 94.69 357 VAL A C 1
ATOM 2654 O O . VAL A 1 357 ? 19.823 -4.953 -2.554 1.00 94.69 357 VAL A O 1
ATOM 2657 N N . ALA A 1 358 ? 19.946 -5.306 -4.757 1.00 92.69 358 ALA A N 1
ATOM 2658 C CA . ALA A 1 358 ? 19.268 -6.604 -4.738 1.00 92.69 358 ALA A CA 1
ATOM 2659 C C . ALA A 1 358 ? 19.943 -7.705 -3.887 1.00 92.69 358 ALA A C 1
ATOM 2661 O O . ALA A 1 358 ? 19.236 -8.617 -3.462 1.00 92.69 358 ALA A O 1
ATOM 2662 N N . PRO A 1 359 ? 21.260 -7.661 -3.587 1.00 89.19 359 PRO A N 1
ATOM 2663 C CA . PRO A 1 359 ? 21.863 -8.572 -2.610 1.00 89.19 359 PRO A CA 1
ATOM 2664 C C . PRO A 1 359 ? 21.472 -8.304 -1.144 1.00 89.19 359 PRO A C 1
ATOM 2666 O O . PRO A 1 359 ? 21.884 -9.060 -0.265 1.00 89.19 359 PRO A O 1
ATOM 2669 N N . ALA A 1 360 ? 20.758 -7.212 -0.849 1.00 83.88 360 ALA A N 1
ATOM 2670 C CA . ALA A 1 360 ? 20.326 -6.880 0.505 1.00 83.88 360 ALA A CA 1
ATOM 2671 C C . ALA A 1 360 ? 19.223 -7.825 1.019 1.00 83.88 360 ALA A C 1
ATOM 2673 O O . ALA A 1 360 ? 18.572 -8.546 0.268 1.00 83.88 360 ALA A O 1
ATOM 2674 N N . ASN A 1 361 ? 18.976 -7.786 2.332 1.00 84.19 361 ASN A N 1
ATOM 2675 C CA . ASN A 1 361 ? 17.933 -8.598 2.969 1.00 84.19 361 ASN A CA 1
ATOM 2676 C C . ASN A 1 361 ? 16.505 -8.083 2.727 1.00 84.19 361 ASN A C 1
ATOM 2678 O O . ASN A 1 361 ? 15.564 -8.743 3.152 1.00 84.19 361 ASN A O 1
ATOM 2682 N N . SER A 1 362 ? 16.328 -6.934 2.076 1.00 90.94 362 SER A N 1
ATOM 2683 C CA . SER A 1 362 ? 15.012 -6.405 1.705 1.00 90.94 362 SER A CA 1
ATOM 2684 C C . SER A 1 362 ? 14.575 -6.960 0.350 1.00 90.94 362 SER A C 1
ATOM 2686 O O . SER A 1 362 ? 15.400 -7.238 -0.518 1.00 90.94 362 SER A O 1
ATOM 2688 N N . VAL A 1 363 ? 13.266 -7.080 0.145 1.00 95.56 363 VAL A N 1
ATOM 2689 C CA . VAL A 1 363 ? 12.699 -7.321 -1.181 1.00 95.56 363 VAL A CA 1
ATOM 2690 C C . VAL A 1 363 ? 12.912 -6.085 -2.049 1.00 95.56 363 VAL A C 1
ATOM 2692 O O . VAL A 1 363 ? 12.600 -4.971 -1.629 1.00 95.56 363 VAL A O 1
ATOM 2695 N N . VAL A 1 364 ? 13.409 -6.284 -3.266 1.00 97.31 364 VAL A N 1
ATOM 2696 C CA . VAL A 1 364 ? 13.572 -5.222 -4.264 1.00 97.31 364 VAL A CA 1
ATOM 2697 C C . VAL A 1 364 ? 12.558 -5.451 -5.375 1.00 97.31 364 VAL A C 1
ATOM 2699 O O . VAL A 1 364 ? 12.587 -6.488 -6.036 1.00 97.31 364 VAL A O 1
ATOM 2702 N N . ILE A 1 365 ? 11.660 -4.488 -5.584 1.00 97.44 365 ILE A N 1
ATOM 2703 C CA . ILE A 1 365 ? 10.679 -4.512 -6.673 1.00 97.44 365 ILE A CA 1
ATOM 2704 C C . ILE A 1 365 ? 11.080 -3.443 -7.687 1.00 97.44 365 ILE A C 1
ATOM 2706 O O . ILE A 1 365 ? 10.859 -2.253 -7.467 1.00 97.44 365 ILE A O 1
ATOM 2710 N N . SER A 1 366 ? 11.691 -3.860 -8.796 1.00 97.06 366 SER A N 1
ATOM 2711 C CA . SER A 1 366 ? 12.134 -2.945 -9.850 1.00 97.06 366 SER A CA 1
ATOM 2712 C C . SER A 1 366 ? 11.067 -2.791 -10.939 1.00 97.06 366 SER A C 1
ATOM 2714 O O . SER A 1 366 ? 10.706 -3.783 -11.583 1.00 97.06 366 SER A O 1
ATOM 2716 N N . PRO A 1 367 ? 10.599 -1.564 -11.224 1.00 95.62 367 PRO A N 1
ATOM 2717 C CA . PRO A 1 367 ? 9.633 -1.342 -12.297 1.00 95.62 367 PRO A CA 1
ATOM 2718 C C . PRO A 1 367 ? 10.222 -1.534 -13.699 1.00 95.62 367 PRO A C 1
ATOM 2720 O O . PRO A 1 367 ? 9.504 -1.963 -14.595 1.00 95.62 367 PRO A O 1
ATOM 2723 N N . ALA A 1 368 ? 11.517 -1.246 -13.887 1.00 93.19 368 ALA A N 1
ATOM 2724 C CA . ALA A 1 368 ? 12.106 -1.018 -15.213 1.00 93.19 368 ALA A CA 1
ATOM 2725 C C . ALA A 1 368 ? 13.447 -1.722 -15.488 1.00 93.19 368 ALA A C 1
ATOM 2727 O O . ALA A 1 368 ? 13.956 -1.672 -16.612 1.00 93.19 368 ALA A O 1
ATOM 2728 N N . SER A 1 369 ? 14.052 -2.394 -14.505 1.00 94.62 369 SER A N 1
ATOM 2729 C CA . SER A 1 369 ? 15.336 -3.056 -14.733 1.00 94.62 369 SER A CA 1
ATOM 2730 C C . SER A 1 369 ? 15.179 -4.337 -15.552 1.00 94.62 369 SER A C 1
ATOM 2732 O O . SER A 1 369 ? 14.511 -5.279 -15.141 1.00 94.62 369 SER A O 1
ATOM 2734 N N . SER A 1 370 ? 15.872 -4.423 -16.687 1.00 94.12 370 SER A N 1
ATOM 2735 C CA . SER A 1 370 ? 15.698 -5.516 -17.656 1.00 94.12 370 SER A CA 1
ATOM 2736 C C . SER A 1 370 ? 16.955 -6.356 -17.913 1.00 94.12 370 SER A C 1
ATOM 2738 O O . SER A 1 370 ? 16.880 -7.355 -18.630 1.00 94.12 370 SER A O 1
ATOM 2740 N N . ALA A 1 371 ? 18.116 -6.037 -17.324 1.00 95.69 371 ALA A N 1
ATOM 2741 C CA . ALA A 1 371 ? 19.350 -6.790 -17.581 1.00 95.69 371 ALA A CA 1
ATOM 2742 C C . ALA A 1 371 ? 19.205 -8.292 -17.251 1.00 95.69 371 ALA A C 1
ATOM 2744 O O . ALA A 1 371 ? 18.789 -8.668 -16.159 1.00 95.69 371 ALA A O 1
ATOM 2745 N N . THR A 1 372 ? 19.576 -9.172 -18.181 1.00 95.62 372 THR A N 1
ATOM 2746 C CA . THR A 1 372 ? 19.475 -10.637 -18.031 1.00 95.62 372 THR A CA 1
ATOM 2747 C C . THR A 1 372 ? 20.347 -11.200 -16.911 1.00 95.62 372 THR A C 1
ATOM 2749 O O . THR A 1 372 ? 20.061 -12.278 -16.410 1.00 95.62 372 THR A O 1
ATOM 2752 N N . SER A 1 373 ? 21.419 -10.504 -16.519 1.00 94.75 373 SER A N 1
ATOM 2753 C CA . SER A 1 373 ? 22.268 -10.923 -15.395 1.00 94.75 373 SER A CA 1
ATOM 2754 C C . SER A 1 373 ? 21.539 -10.883 -14.053 1.00 94.75 373 SER A C 1
ATOM 2756 O O . SER A 1 373 ? 21.951 -11.578 -13.134 1.00 94.75 373 SER A O 1
ATOM 2758 N N . LEU A 1 374 ? 20.468 -10.092 -13.942 1.00 96.06 374 LEU A N 1
ATOM 2759 C CA . LEU A 1 374 ? 19.687 -9.933 -12.717 1.00 96.06 374 LEU A CA 1
ATOM 2760 C C . LEU A 1 374 ? 18.650 -11.044 -12.504 1.00 96.06 374 LEU A C 1
ATOM 2762 O O . LEU A 1 374 ? 18.072 -11.117 -11.430 1.00 96.06 374 LEU A O 1
ATOM 2766 N N . SER A 1 375 ? 18.459 -11.940 -13.477 1.00 93.88 375 SER A N 1
ATOM 2767 C CA . SER A 1 375 ? 17.621 -13.140 -13.320 1.00 93.88 375 SER A CA 1
ATOM 2768 C C . SER A 1 375 ? 18.320 -14.255 -12.511 1.00 93.88 375 SER A C 1
ATOM 2770 O O . SER A 1 375 ? 17.790 -15.355 -12.390 1.00 93.88 375 SER A O 1
ATOM 2772 N N . ASP A 1 376 ? 19.536 -14.024 -11.996 1.00 93.94 376 ASP A N 1
ATOM 2773 C CA . ASP A 1 376 ? 20.265 -14.982 -11.153 1.00 93.94 376 ASP A CA 1
ATOM 2774 C C . ASP A 1 376 ? 19.686 -15.002 -9.730 1.00 93.94 376 ASP A C 1
ATOM 2776 O O . ASP A 1 376 ? 20.112 -14.248 -8.854 1.00 93.94 376 ASP A O 1
ATOM 2780 N N . VAL A 1 377 ? 18.727 -15.899 -9.492 1.00 89.50 377 VAL A N 1
ATOM 2781 C CA . VAL A 1 377 ? 18.038 -16.054 -8.198 1.00 89.50 377 VAL A CA 1
ATOM 2782 C C . VAL A 1 377 ? 18.950 -16.496 -7.048 1.00 89.50 377 VAL A C 1
ATOM 2784 O O . VAL A 1 377 ? 18.568 -16.382 -5.886 1.00 89.50 377 VAL A O 1
ATOM 2787 N N . VAL A 1 378 ? 20.153 -17.009 -7.334 1.00 90.88 378 VAL A N 1
ATOM 2788 C CA . VAL A 1 378 ? 21.128 -17.349 -6.287 1.00 90.88 378 VAL A CA 1
ATOM 2789 C C . VAL A 1 378 ? 21.829 -16.084 -5.804 1.00 90.88 378 VAL A C 1
ATOM 2791 O O . VAL A 1 378 ? 22.077 -15.931 -4.608 1.00 90.88 378 VAL A O 1
ATOM 2794 N N . ARG A 1 379 ? 22.145 -15.170 -6.725 1.00 93.56 379 ARG A N 1
ATOM 2795 C CA . ARG A 1 379 ? 22.796 -13.894 -6.410 1.00 93.56 379 ARG A CA 1
ATOM 2796 C C . ARG A 1 379 ? 21.808 -12.816 -5.950 1.00 93.56 379 ARG A C 1
ATOM 2798 O O . ARG A 1 379 ? 22.192 -11.971 -5.143 1.00 93.56 379 ARG A O 1
ATOM 2805 N N . TYR A 1 380 ? 20.566 -12.860 -6.431 1.00 93.81 380 TYR A N 1
ATOM 2806 C CA . TYR A 1 380 ? 19.512 -11.874 -6.167 1.00 93.81 380 TYR A CA 1
ATOM 2807 C C . TYR A 1 380 ? 18.221 -12.566 -5.686 1.00 93.81 380 TYR A C 1
ATOM 2809 O O . TYR A 1 380 ? 17.224 -12.607 -6.406 1.00 93.81 380 TYR A O 1
ATOM 2817 N N . PRO A 1 381 ? 18.220 -13.141 -4.470 1.00 89.38 381 PRO A N 1
ATOM 2818 C CA . PRO A 1 381 ? 17.160 -14.045 -4.018 1.00 89.38 381 PRO A CA 1
ATOM 2819 C C . PRO A 1 381 ? 15.816 -13.369 -3.719 1.00 89.38 381 PRO A C 1
ATOM 2821 O O . PRO A 1 381 ? 14.825 -14.077 -3.580 1.00 89.38 381 PRO A O 1
ATOM 2824 N N . HIS A 1 382 ? 15.766 -12.036 -3.601 1.00 93.19 382 HIS A N 1
ATOM 2825 C CA . HIS A 1 382 ? 14.548 -11.277 -3.283 1.00 93.19 382 HIS A CA 1
ATOM 2826 C C . HIS A 1 382 ? 14.221 -10.188 -4.321 1.00 93.19 382 HIS A C 1
ATOM 2828 O O . HIS A 1 382 ? 13.635 -9.157 -3.981 1.00 93.19 382 HIS A O 1
ATOM 2834 N N . LEU A 1 383 ? 14.626 -10.386 -5.579 1.00 95.38 383 LEU A N 1
ATOM 2835 C CA . LEU A 1 383 ? 14.393 -9.433 -6.663 1.00 95.38 383 LEU A CA 1
ATOM 2836 C C . LEU A 1 383 ? 13.156 -9.812 -7.485 1.00 95.38 383 LEU A C 1
ATOM 2838 O O . LEU A 1 383 ? 13.062 -10.921 -7.998 1.00 95.38 383 LEU A O 1
ATOM 2842 N N . VAL A 1 384 ? 12.234 -8.866 -7.653 1.00 94.88 384 VAL A N 1
ATOM 2843 C CA . VAL A 1 384 ? 11.080 -8.976 -8.556 1.00 94.88 384 VAL A CA 1
ATOM 2844 C C . VAL A 1 384 ? 11.126 -7.827 -9.556 1.00 94.88 384 VAL A C 1
ATOM 2846 O O . VAL A 1 384 ? 11.409 -6.688 -9.180 1.00 94.88 384 VAL A O 1
ATOM 2849 N N . ARG A 1 385 ? 10.855 -8.105 -10.834 1.00 94.88 385 ARG A N 1
ATOM 2850 C CA . ARG A 1 385 ? 10.947 -7.105 -11.908 1.00 94.88 385 ARG A CA 1
ATOM 2851 C C . ARG A 1 385 ? 9.676 -7.066 -12.735 1.00 94.88 385 ARG A C 1
ATOM 2853 O O . ARG A 1 385 ? 9.222 -8.094 -13.232 1.00 94.88 385 ARG A O 1
ATOM 2860 N N . LEU A 1 386 ? 9.099 -5.874 -12.882 1.00 93.94 386 LEU A N 1
ATOM 2861 C CA . LEU A 1 386 ? 7.823 -5.684 -13.580 1.00 93.94 386 LEU A CA 1
ATOM 2862 C C . LEU A 1 386 ? 7.971 -5.398 -15.071 1.00 93.94 386 LEU A C 1
ATOM 2864 O O . LEU A 1 386 ? 6.977 -5.449 -15.791 1.00 93.94 386 LEU A O 1
ATOM 2868 N N . VAL A 1 387 ? 9.181 -5.125 -15.544 1.00 92.50 387 VAL A N 1
ATOM 2869 C CA . VAL A 1 387 ? 9.475 -5.077 -16.976 1.00 92.50 387 VAL A CA 1
ATOM 2870 C C . VAL A 1 387 ? 9.883 -6.460 -17.474 1.00 92.50 387 VAL A C 1
ATOM 2872 O O . VAL A 1 387 ? 10.465 -7.262 -16.738 1.00 92.50 387 VAL A O 1
ATOM 2875 N N . SER A 1 388 ? 9.631 -6.723 -18.752 1.00 92.06 388 SER A N 1
ATOM 2876 C CA . SER A 1 388 ? 10.181 -7.891 -19.429 1.00 92.06 388 SER A CA 1
ATOM 2877 C C . SER A 1 388 ? 11.717 -7.854 -19.448 1.00 92.06 388 SER A C 1
ATOM 2879 O O . SER A 1 388 ? 12.336 -6.828 -19.743 1.00 92.06 388 SER A O 1
ATOM 2881 N N . SER A 1 389 ? 12.367 -8.995 -19.194 1.00 94.12 389 SER A N 1
ATOM 2882 C CA . SER A 1 389 ? 13.830 -9.081 -19.278 1.00 94.12 389 SER A CA 1
ATOM 2883 C C . SER A 1 389 ? 14.339 -8.834 -20.705 1.00 94.12 389 SER A C 1
ATOM 2885 O O . SER A 1 389 ? 13.641 -9.053 -21.702 1.00 94.12 389 SER A O 1
ATOM 2887 N N . ASN A 1 390 ? 15.611 -8.455 -20.832 1.00 94.56 390 ASN A N 1
ATOM 2888 C CA . ASN A 1 390 ? 16.266 -8.191 -22.114 1.00 94.56 390 ASN A CA 1
ATOM 2889 C C . ASN A 1 390 ? 16.259 -9.407 -23.059 1.00 94.56 390 ASN A C 1
ATOM 2891 O O . ASN A 1 390 ? 16.394 -9.244 -24.272 1.00 94.56 390 ASN A O 1
ATOM 2895 N N . ALA A 1 391 ? 16.047 -10.622 -22.541 1.00 92.88 391 ALA A N 1
ATOM 2896 C CA . ALA A 1 391 ? 15.799 -11.800 -23.365 1.00 92.88 391 ALA A CA 1
ATOM 2897 C C . ALA A 1 391 ? 14.472 -11.686 -24.140 1.00 92.88 391 ALA A C 1
ATOM 2899 O O . ALA A 1 391 ? 14.417 -12.018 -25.325 1.00 92.88 391 ALA A O 1
ATOM 2900 N N . GLY A 1 392 ? 13.412 -11.189 -23.494 1.00 92.06 392 GLY A N 1
ATOM 2901 C CA . GLY A 1 392 ? 12.136 -10.867 -24.135 1.00 92.06 392 GLY A CA 1
ATOM 2902 C C . GLY A 1 392 ? 12.282 -9.766 -25.180 1.00 92.06 392 GLY A C 1
ATOM 2903 O O . GLY A 1 392 ? 11.862 -9.955 -26.324 1.00 92.06 392 GLY A O 1
ATOM 2904 N N . PHE A 1 393 ? 12.967 -8.677 -24.823 1.00 92.06 393 PHE A N 1
ATOM 2905 C CA . PHE A 1 393 ? 13.279 -7.592 -25.756 1.00 92.06 393 PHE A CA 1
ATOM 2906 C C . PHE A 1 393 ? 14.056 -8.098 -26.984 1.00 92.06 393 PHE A C 1
ATOM 2908 O O . PHE A 1 393 ? 13.662 -7.833 -28.118 1.00 92.06 393 PHE A O 1
ATOM 2915 N N . GLY A 1 394 ? 15.122 -8.882 -26.783 1.00 94.44 394 GLY A N 1
ATOM 2916 C CA . GLY A 1 394 ? 15.938 -9.430 -27.868 1.00 94.44 394 GLY A CA 1
ATOM 2917 C C . GLY A 1 394 ? 15.114 -10.256 -28.858 1.00 94.44 394 GLY A C 1
ATOM 2918 O O . GLY A 1 394 ? 15.245 -10.072 -30.071 1.00 94.44 394 GLY A O 1
ATOM 2919 N N . ARG A 1 395 ? 14.198 -11.100 -28.354 1.00 94.19 395 ARG A N 1
ATOM 2920 C CA . ARG A 1 395 ? 13.263 -11.871 -29.191 1.00 94.19 395 ARG A CA 1
ATOM 2921 C C . ARG A 1 395 ? 12.341 -10.958 -29.995 1.00 94.19 395 ARG A C 1
ATOM 2923 O O . ARG A 1 395 ? 12.159 -11.185 -31.193 1.00 94.19 395 ARG A O 1
ATOM 2930 N N . ALA A 1 396 ? 11.773 -9.935 -29.358 1.00 93.56 396 ALA A N 1
ATOM 2931 C CA . ALA A 1 396 ? 10.856 -8.995 -29.997 1.00 93.56 396 ALA A CA 1
ATOM 2932 C C . ALA A 1 396 ? 11.559 -8.149 -31.076 1.00 93.56 396 ALA A C 1
ATOM 2934 O O . ALA A 1 396 ? 11.086 -8.076 -32.211 1.00 93.56 396 ALA A O 1
ATOM 2935 N N . ALA A 1 397 ? 12.731 -7.590 -30.772 1.00 94.00 397 ALA A N 1
ATOM 2936 C CA . ALA A 1 397 ? 13.517 -6.787 -31.705 1.00 94.00 397 ALA A CA 1
ATOM 2937 C C . ALA A 1 397 ? 14.046 -7.616 -32.892 1.00 94.00 397 ALA A C 1
ATOM 2939 O O . ALA A 1 397 ? 14.030 -7.154 -34.037 1.00 94.00 397 ALA A O 1
ATOM 2940 N N . ALA A 1 398 ? 14.458 -8.869 -32.669 1.00 95.12 398 ALA A N 1
ATOM 2941 C CA . ALA A 1 398 ? 14.829 -9.771 -33.760 1.00 95.12 398 ALA A CA 1
ATOM 2942 C C . ALA A 1 398 ? 13.613 -10.152 -34.626 1.00 95.12 398 ALA A C 1
ATOM 2944 O O . ALA A 1 398 ? 13.704 -10.167 -35.855 1.00 95.12 398 ALA A O 1
ATOM 2945 N N . ALA A 1 399 ? 12.449 -10.394 -34.010 1.00 94.81 399 ALA A N 1
ATOM 2946 C CA . ALA A 1 399 ? 11.204 -10.647 -34.735 1.00 94.81 399 ALA A CA 1
ATOM 2947 C C . ALA A 1 399 ? 10.763 -9.442 -35.587 1.00 94.81 399 ALA A C 1
ATOM 2949 O O . ALA A 1 399 ? 10.293 -9.641 -36.710 1.00 94.81 399 ALA A O 1
ATOM 2950 N N . LEU A 1 400 ? 10.970 -8.216 -35.095 1.00 94.12 400 LEU A N 1
ATOM 2951 C CA . LEU A 1 400 ? 10.785 -6.980 -35.856 1.00 94.12 400 LEU A CA 1
ATOM 2952 C C . LEU A 1 400 ? 11.722 -6.935 -37.070 1.00 94.12 400 LEU A C 1
ATOM 2954 O O . LEU A 1 400 ? 11.281 -6.722 -38.196 1.00 94.12 400 LEU A O 1
ATOM 2958 N N . CYS A 1 401 ? 13.013 -7.208 -36.877 1.00 94.62 401 CYS A N 1
ATOM 2959 C CA . CYS A 1 401 ? 13.963 -7.262 -37.990 1.00 94.62 401 CYS A CA 1
ATOM 2960 C C . CYS A 1 401 ? 13.533 -8.291 -39.045 1.00 94.62 401 CYS A C 1
ATOM 2962 O O . CYS A 1 401 ? 13.547 -8.008 -40.244 1.00 94.62 401 CYS A O 1
ATOM 2964 N N . ARG A 1 402 ? 13.075 -9.468 -38.610 1.00 94.62 402 ARG A N 1
ATOM 2965 C CA . ARG A 1 402 ? 12.562 -10.516 -39.497 1.00 94.62 402 ARG A CA 1
ATOM 2966 C C . ARG A 1 402 ? 11.323 -10.073 -40.278 1.00 94.62 402 ARG A C 1
ATOM 2968 O O . ARG A 1 402 ? 11.253 -10.369 -41.469 1.00 94.62 402 ARG A O 1
ATOM 2975 N N . SER A 1 403 ? 10.370 -9.375 -39.655 1.00 94.06 403 SER A N 1
ATOM 2976 C CA . SER A 1 403 ? 9.141 -8.928 -40.334 1.00 94.06 403 SER A CA 1
ATOM 2977 C C . SER A 1 403 ? 9.422 -7.905 -41.439 1.00 94.06 403 SER A C 1
ATOM 2979 O O . SER A 1 403 ? 8.790 -7.957 -42.492 1.00 94.06 403 SER A O 1
ATOM 2981 N N . PHE A 1 404 ? 10.427 -7.048 -41.246 1.00 93.00 404 PHE A N 1
ATOM 2982 C CA . PHE A 1 404 ? 10.898 -6.093 -42.253 1.00 93.00 404 PHE A CA 1
ATOM 2983 C C . PHE A 1 404 ? 11.956 -6.662 -43.218 1.00 93.00 404 PHE A C 1
ATOM 2985 O O . PHE A 1 404 ? 12.400 -5.970 -44.136 1.00 93.00 404 PHE A O 1
ATOM 2992 N N . GLY A 1 405 ? 12.378 -7.920 -43.043 1.00 94.12 405 GLY A N 1
ATOM 2993 C CA . GLY A 1 405 ? 13.429 -8.543 -43.854 1.00 94.12 405 GLY A CA 1
ATOM 2994 C C . GLY A 1 405 ? 14.837 -7.978 -43.609 1.00 94.12 405 GLY A C 1
ATOM 2995 O O . GLY A 1 405 ? 15.733 -8.139 -44.442 1.00 94.12 405 GLY A O 1
ATOM 2996 N N . TRP A 1 406 ? 15.060 -7.311 -42.478 1.00 94.56 406 TRP A N 1
ATOM 2997 C CA . TRP A 1 406 ? 16.347 -6.750 -42.079 1.00 94.56 406 TRP A CA 1
ATOM 2998 C C . TRP A 1 406 ? 17.264 -7.835 -41.513 1.00 94.56 406 TRP A C 1
ATOM 3000 O O . TRP A 1 406 ? 17.180 -8.209 -40.350 1.00 94.56 406 TRP A O 1
ATOM 3010 N N . ARG A 1 407 ? 18.175 -8.346 -42.349 1.00 94.25 407 ARG A N 1
ATOM 3011 C CA . ARG A 1 407 ? 19.124 -9.409 -41.958 1.00 94.25 407 ARG A CA 1
ATOM 3012 C C . ARG A 1 407 ? 20.505 -8.902 -41.558 1.00 94.25 407 ARG A C 1
ATOM 3014 O O . ARG A 1 407 ? 21.318 -9.681 -41.087 1.00 94.25 407 ARG A O 1
ATOM 3021 N N . ARG A 1 408 ? 20.818 -7.635 -41.820 1.00 94.75 408 ARG A N 1
ATOM 3022 C CA . ARG A 1 408 ? 22.151 -7.049 -41.621 1.00 94.75 408 ARG A CA 1
ATOM 3023 C C . ARG A 1 408 ? 22.003 -5.798 -40.772 1.00 94.75 408 ARG A C 1
ATOM 3025 O O . ARG A 1 408 ? 21.512 -4.790 -41.277 1.00 94.75 408 ARG A O 1
ATOM 3032 N N . VAL A 1 409 ? 22.394 -5.885 -39.508 1.00 95.12 409 VAL A N 1
ATOM 3033 C CA . VAL A 1 409 ? 22.122 -4.855 -38.500 1.00 95.12 409 VAL A CA 1
ATOM 3034 C C . VAL A 1 409 ? 23.431 -4.488 -37.804 1.00 95.12 409 VAL A C 1
ATOM 3036 O O . VAL A 1 409 ? 24.229 -5.368 -37.485 1.00 95.12 409 VAL A O 1
ATOM 3039 N N . ALA A 1 410 ? 23.686 -3.195 -37.609 1.00 94.69 410 ALA A N 1
ATOM 3040 C CA . ALA A 1 410 ? 24.723 -2.752 -36.679 1.00 94.69 410 ALA A CA 1
ATOM 3041 C C . ALA A 1 410 ? 24.135 -2.618 -35.279 1.00 94.69 410 ALA A C 1
ATOM 3043 O O . ALA A 1 410 ? 22.955 -2.320 -35.119 1.00 94.69 410 ALA A O 1
ATOM 3044 N N . VAL A 1 411 ? 24.966 -2.822 -34.270 1.00 94.56 411 VAL A N 1
ATOM 3045 C CA . VAL A 1 411 ? 24.566 -2.706 -32.869 1.00 94.56 411 VAL A CA 1
ATOM 3046 C C . VAL A 1 411 ? 25.499 -1.717 -32.194 1.00 94.56 411 VAL A C 1
ATOM 3048 O O . VAL A 1 411 ? 26.704 -1.752 -32.433 1.00 94.56 411 VAL A O 1
ATOM 3051 N N . LEU A 1 412 ? 24.957 -0.838 -31.363 1.00 94.44 412 LEU A N 1
ATOM 3052 C CA . LEU A 1 412 ? 25.731 -0.040 -30.421 1.00 94.44 412 LEU A CA 1
ATOM 3053 C C . LEU A 1 412 ? 25.166 -0.254 -29.026 1.00 94.44 412 LEU A C 1
ATOM 3055 O O . LEU A 1 412 ? 23.948 -0.225 -28.847 1.00 94.44 412 LEU A O 1
ATOM 3059 N N . HIS A 1 413 ? 26.044 -0.439 -28.049 1.00 93.94 413 HIS A N 1
ATOM 3060 C CA . HIS A 1 413 ? 25.668 -0.439 -26.646 1.00 93.94 413 HIS A CA 1
ATOM 3061 C C . HIS A 1 413 ? 26.688 0.289 -25.800 1.00 93.94 413 HIS A C 1
ATOM 3063 O O . HIS A 1 413 ? 27.861 0.361 -26.162 1.00 93.94 413 HIS A O 1
ATOM 3069 N N . ASP A 1 414 ? 26.247 0.790 -24.657 1.00 92.44 414 ASP A N 1
ATOM 3070 C CA . ASP A 1 414 ? 27.147 1.433 -23.720 1.00 92.44 414 ASP A CA 1
ATOM 3071 C C . ASP A 1 414 ? 27.701 0.451 -22.671 1.00 92.44 414 ASP A C 1
ATOM 3073 O O . ASP A 1 414 ? 27.384 -0.743 -22.690 1.00 92.44 414 ASP A O 1
ATOM 3077 N N . ASP A 1 415 ? 28.587 0.920 -21.792 1.00 91.50 415 ASP A N 1
ATOM 3078 C CA . ASP A 1 415 ? 29.265 0.101 -20.781 1.00 91.50 415 ASP A CA 1
ATOM 3079 C C . ASP A 1 415 ? 28.410 -0.217 -19.537 1.00 91.50 415 ASP A C 1
ATOM 3081 O O . ASP A 1 415 ? 28.929 -0.749 -18.550 1.00 91.50 415 ASP A O 1
ATOM 3085 N N . SER A 1 416 ? 27.107 0.085 -19.559 1.00 90.50 416 SER A N 1
ATOM 3086 C CA . SER A 1 416 ? 26.159 -0.347 -18.525 1.00 90.50 416 SER A CA 1
ATOM 3087 C C . SER A 1 416 ? 25.824 -1.834 -18.627 1.00 90.50 416 SER A C 1
ATOM 3089 O O . SER A 1 416 ? 25.910 -2.456 -19.696 1.00 90.50 416 SER A O 1
ATOM 3091 N N . ILE A 1 417 ? 25.370 -2.419 -17.514 1.00 91.88 417 ILE A N 1
ATOM 3092 C CA . ILE A 1 417 ? 24.934 -3.821 -17.529 1.00 91.88 417 ILE A CA 1
ATOM 3093 C C . ILE A 1 417 ? 23.652 -4.001 -18.355 1.00 91.88 417 ILE A C 1
ATOM 3095 O O . ILE A 1 417 ? 23.469 -5.042 -18.990 1.00 91.88 417 ILE A O 1
ATOM 3099 N N . TRP A 1 418 ? 22.800 -2.969 -18.408 1.00 92.31 418 TRP A N 1
ATOM 3100 C CA . TRP A 1 418 ? 21.612 -2.938 -19.257 1.00 92.31 418 TRP A CA 1
ATOM 3101 C C . TRP A 1 418 ? 21.982 -2.930 -20.741 1.00 92.31 418 TRP A C 1
ATOM 3103 O O . TRP A 1 418 ? 21.546 -3.822 -21.472 1.00 92.31 418 TRP A O 1
ATOM 3113 N N . GLY A 1 419 ? 22.813 -1.974 -21.171 1.00 92.62 419 GLY A N 1
ATOM 3114 C CA . GLY A 1 419 ? 23.179 -1.782 -22.573 1.00 92.62 419 GLY A CA 1
ATOM 3115 C C . GLY A 1 419 ? 23.847 -3.028 -23.140 1.00 92.62 419 GLY A C 1
ATOM 3116 O O . GLY A 1 419 ? 23.415 -3.573 -24.162 1.00 92.62 419 GLY A O 1
ATOM 3117 N N . LYS A 1 420 ? 24.837 -3.557 -22.410 1.00 93.06 420 LYS A N 1
ATOM 3118 C CA . LYS A 1 420 ? 25.493 -4.825 -22.745 1.00 93.06 420 LYS A CA 1
ATOM 3119 C C . LYS A 1 420 ? 24.488 -5.975 -22.855 1.00 93.06 420 LYS A C 1
ATOM 3121 O O . LYS A 1 420 ? 24.477 -6.684 -23.859 1.00 93.06 420 LYS A O 1
ATOM 3126 N N . SER A 1 421 ? 23.624 -6.157 -21.855 1.00 94.50 421 SER A N 1
ATOM 3127 C CA . SER A 1 421 ? 22.648 -7.253 -21.836 1.00 94.50 421 SER A CA 1
ATOM 3128 C C . SER A 1 421 ? 21.626 -7.166 -22.977 1.00 94.50 421 SER A C 1
ATOM 3130 O O . SER A 1 421 ? 21.308 -8.190 -23.593 1.00 94.50 421 SER A O 1
ATOM 3132 N N . ALA A 1 422 ? 21.122 -5.969 -23.286 1.00 93.44 422 ALA A N 1
ATOM 3133 C CA . ALA A 1 422 ? 20.164 -5.741 -24.364 1.00 93.44 422 ALA A CA 1
ATOM 3134 C C . ALA A 1 422 ? 20.791 -6.047 -25.729 1.00 93.44 422 ALA A C 1
ATOM 3136 O O . ALA A 1 422 ? 20.212 -6.792 -26.526 1.00 93.44 422 ALA A O 1
ATOM 3137 N N . ALA A 1 423 ? 22.010 -5.555 -25.972 1.00 94.50 423 ALA A N 1
ATOM 3138 C CA . ALA A 1 423 ? 22.741 -5.843 -27.198 1.00 94.50 423 ALA A CA 1
ATOM 3139 C C . ALA A 1 423 ? 23.088 -7.324 -27.338 1.00 94.50 423 ALA A C 1
ATOM 3141 O O . ALA A 1 423 ? 22.823 -7.904 -28.386 1.00 94.50 423 ALA A O 1
ATOM 3142 N N . GLU A 1 424 ? 23.625 -7.969 -26.302 1.00 94.69 424 GLU A N 1
ATOM 3143 C CA . GLU A 1 424 ? 23.929 -9.402 -26.347 1.00 94.69 424 GLU A CA 1
ATOM 3144 C C . GLU A 1 424 ? 22.674 -10.240 -26.613 1.00 94.69 424 GLU A C 1
ATOM 3146 O O . GLU A 1 424 ? 22.710 -11.169 -27.420 1.00 94.69 424 GLU A O 1
ATOM 3151 N N . SER A 1 425 ? 21.547 -9.896 -25.983 1.00 95.31 425 SER A N 1
ATOM 3152 C CA . SER A 1 425 ? 20.275 -10.591 -26.198 1.00 95.31 425 SER A CA 1
ATOM 3153 C C . SER A 1 425 ? 19.770 -10.420 -27.627 1.00 95.31 425 SER A C 1
ATOM 3155 O O . SER A 1 425 ? 19.436 -11.410 -28.275 1.00 95.31 425 SER A O 1
ATOM 3157 N N . PHE A 1 426 ? 19.793 -9.197 -28.160 1.00 95.69 426 PHE A N 1
ATOM 3158 C CA . PHE A 1 426 ? 19.431 -8.944 -29.552 1.00 95.69 426 PHE A CA 1
ATOM 3159 C C . PHE A 1 426 ? 20.370 -9.649 -30.539 1.00 95.69 426 PHE A C 1
ATOM 3161 O O . PHE A 1 426 ? 19.900 -10.303 -31.464 1.00 95.69 426 PHE A O 1
ATOM 3168 N N . MET A 1 427 ? 21.690 -9.568 -30.345 1.00 95.06 427 MET A N 1
ATOM 3169 C CA . MET A 1 427 ? 22.674 -10.199 -31.231 1.00 95.06 427 MET A CA 1
ATOM 3170 C C . MET A 1 427 ? 22.501 -11.720 -31.280 1.00 95.06 427 MET A C 1
ATOM 3172 O O . MET A 1 427 ? 22.562 -12.304 -32.366 1.00 95.06 427 MET A O 1
ATOM 3176 N N . ARG A 1 428 ? 22.243 -12.363 -30.130 1.00 95.81 428 ARG A N 1
ATOM 3177 C CA . ARG A 1 428 ? 21.939 -13.801 -30.061 1.00 95.81 428 ARG A CA 1
ATOM 3178 C C . ARG A 1 428 ? 20.681 -14.146 -30.857 1.00 95.81 428 ARG A C 1
ATOM 3180 O O . ARG A 1 428 ? 20.728 -15.051 -31.687 1.00 95.81 428 ARG A O 1
ATOM 3187 N N . GLU A 1 429 ? 19.591 -13.412 -30.644 1.00 96.94 429 GLU A N 1
ATOM 3188 C CA . GLU A 1 429 ? 18.295 -13.669 -31.290 1.00 96.94 429 GLU A CA 1
ATOM 3189 C C . GLU A 1 429 ? 18.273 -13.313 -32.782 1.00 96.94 429 GLU A C 1
ATOM 3191 O O . GLU A 1 429 ? 17.599 -13.962 -33.577 1.00 96.94 429 GLU A O 1
ATOM 3196 N N . LEU A 1 430 ? 19.039 -12.306 -33.200 1.00 96.19 430 LEU A N 1
ATOM 3197 C CA . LEU A 1 430 ? 19.223 -11.979 -34.610 1.00 96.19 430 LEU A CA 1
ATOM 3198 C C . LEU A 1 430 ? 20.010 -13.091 -35.320 1.00 96.19 430 LEU A C 1
ATOM 3200 O O . LEU A 1 430 ? 19.631 -13.525 -36.408 1.00 96.19 430 LEU A O 1
ATOM 3204 N N . THR A 1 431 ? 21.093 -13.568 -34.701 1.00 95.75 431 THR A N 1
ATOM 3205 C CA . THR A 1 431 ? 21.962 -14.608 -35.278 1.00 95.75 431 THR A CA 1
ATOM 3206 C C . THR A 1 431 ? 21.261 -15.965 -35.336 1.00 95.75 431 THR A C 1
ATOM 3208 O O . THR A 1 431 ? 21.416 -16.684 -36.321 1.00 95.75 431 THR A O 1
ATOM 3211 N N . SER A 1 432 ? 20.434 -16.304 -34.337 1.00 96.31 432 SER A N 1
ATOM 3212 C CA . SER A 1 432 ? 19.623 -17.534 -34.343 1.00 96.31 432 SER A CA 1
ATOM 3213 C C . SER A 1 432 ? 18.608 -17.581 -35.496 1.00 96.31 432 SER A C 1
ATOM 3215 O O . SER A 1 432 ? 18.112 -18.652 -35.840 1.00 96.31 432 SER A O 1
ATOM 3217 N N . GLN A 1 433 ? 18.330 -16.431 -36.117 1.00 94.31 433 GLN A N 1
ATOM 3218 C CA . GLN A 1 433 ? 17.412 -16.255 -37.242 1.00 94.31 433 GLN A CA 1
ATOM 3219 C C . GLN A 1 433 ? 18.146 -15.947 -38.560 1.00 94.31 433 GLN A C 1
ATOM 3221 O O . GLN A 1 433 ? 17.588 -15.293 -39.446 1.00 94.31 433 GLN A O 1
ATOM 3226 N N . ASP A 1 434 ? 19.400 -16.393 -38.699 1.00 94.38 434 ASP A N 1
ATOM 3227 C CA . ASP A 1 434 ? 20.256 -16.175 -39.876 1.00 94.38 434 ASP A CA 1
ATOM 3228 C C . ASP A 1 434 ? 20.501 -14.684 -40.207 1.00 94.38 434 ASP A C 1
ATOM 3230 O O . ASP A 1 434 ? 20.649 -14.298 -41.379 1.00 94.38 434 ASP A O 1
ATOM 3234 N N . GLY A 1 435 ? 20.481 -13.823 -39.189 1.00 95.44 435 GLY A N 1
ATOM 3235 C CA . GLY A 1 435 ? 20.905 -12.430 -39.276 1.00 95.44 435 GLY A CA 1
ATOM 3236 C C . GLY A 1 435 ? 22.402 -12.256 -38.994 1.00 95.44 435 GLY A C 1
ATOM 3237 O O . GLY A 1 435 ? 23.074 -13.148 -38.483 1.00 95.44 435 GLY A O 1
ATOM 3238 N N . VAL A 1 436 ? 22.943 -11.094 -39.359 1.00 95.31 436 VAL A N 1
ATOM 3239 C CA . VAL A 1 436 ? 24.372 -10.766 -39.280 1.00 95.31 436 VAL A CA 1
ATOM 3240 C C . VAL A 1 436 ? 24.562 -9.421 -38.586 1.00 95.31 436 VAL A C 1
ATOM 3242 O O . VAL A 1 436 ? 24.033 -8.401 -39.042 1.00 95.31 436 VAL A O 1
ATOM 3245 N N . VAL A 1 437 ? 25.377 -9.424 -37.530 1.00 94.69 437 VAL A N 1
ATOM 3246 C CA . VAL A 1 437 ? 25.868 -8.216 -36.853 1.00 94.69 437 VAL A CA 1
ATOM 3247 C C . VAL A 1 437 ? 27.049 -7.645 -37.638 1.00 94.69 437 VAL A C 1
ATOM 3249 O O . VAL A 1 437 ? 28.014 -8.354 -37.912 1.00 94.69 437 VAL A O 1
ATOM 3252 N N . LEU A 1 438 ? 26.968 -6.373 -38.035 1.00 93.38 438 LEU A N 1
ATOM 3253 C CA . LEU A 1 438 ? 27.927 -5.769 -38.972 1.00 93.38 438 LEU A CA 1
ATOM 3254 C C . LEU A 1 438 ? 29.196 -5.192 -38.328 1.00 93.38 438 LEU A C 1
ATOM 3256 O O . LEU A 1 438 ? 30.191 -5.026 -39.029 1.00 93.38 438 LEU A O 1
ATOM 3260 N N . ASN A 1 439 ? 29.175 -4.885 -37.031 1.00 89.50 439 ASN A N 1
ATOM 3261 C CA . ASN A 1 439 ? 30.264 -4.204 -36.321 1.00 89.50 439 ASN A CA 1
ATOM 3262 C C . ASN A 1 439 ? 30.654 -4.882 -34.986 1.00 89.50 439 ASN A C 1
ATOM 3264 O O . ASN A 1 439 ? 30.786 -4.177 -33.987 1.00 89.50 439 ASN A O 1
ATOM 3268 N N . PRO A 1 440 ? 30.860 -6.214 -34.930 1.00 79.38 440 PRO A N 1
ATOM 3269 C CA . PRO A 1 440 ? 31.030 -6.950 -33.669 1.00 79.38 440 PRO A CA 1
ATOM 3270 C C . PRO A 1 440 ? 32.211 -6.466 -32.805 1.00 79.38 440 PRO A C 1
ATOM 3272 O O . PRO A 1 440 ? 32.122 -6.500 -31.582 1.00 79.38 440 PRO A O 1
ATOM 3275 N N . ASP A 1 441 ? 33.277 -5.945 -33.418 1.00 76.44 441 ASP A N 1
ATOM 3276 C CA . ASP A 1 441 ? 34.469 -5.443 -32.713 1.00 76.44 441 ASP A CA 1
ATOM 3277 C C . ASP A 1 441 ? 34.355 -3.964 -32.290 1.00 76.44 441 ASP A C 1
ATOM 3279 O O . ASP A 1 441 ? 35.291 -3.380 -31.747 1.00 76.44 441 ASP A O 1
ATOM 3283 N N . SER A 1 442 ? 33.238 -3.299 -32.594 1.00 75.81 442 SER A N 1
ATOM 3284 C CA . SER A 1 442 ? 33.035 -1.858 -32.366 1.00 75.81 442 SER A CA 1
ATOM 3285 C C . SER A 1 442 ? 31.618 -1.548 -31.881 1.00 75.81 442 SER A C 1
ATOM 3287 O O . SER A 1 442 ? 31.045 -0.520 -32.241 1.00 75.81 442 SER A O 1
ATOM 3289 N N . VAL A 1 443 ? 31.049 -2.463 -31.094 1.00 79.56 443 VAL A N 1
ATOM 3290 C CA . VAL A 1 443 ? 29.705 -2.341 -30.508 1.00 79.56 443 VAL A CA 1
ATOM 3291 C C . VAL A 1 443 ? 29.721 -1.485 -29.235 1.00 79.56 443 VAL A C 1
ATOM 3293 O O . VAL A 1 443 ? 28.761 -0.763 -28.984 1.00 79.56 443 VAL A O 1
ATOM 3296 N N . LEU A 1 444 ? 30.810 -1.534 -28.456 1.00 88.81 444 LEU A N 1
ATOM 3297 C CA . LEU A 1 444 ? 30.915 -0.862 -27.158 1.00 88.81 444 LEU A CA 1
ATOM 3298 C C . LEU A 1 444 ? 31.164 0.649 -27.292 1.00 88.81 444 LEU A C 1
ATOM 3300 O O . LEU A 1 444 ? 32.084 1.096 -27.986 1.00 88.81 444 LEU A O 1
ATOM 3304 N N . VAL A 1 445 ? 30.384 1.410 -26.534 1.00 91.06 445 VAL A N 1
ATOM 3305 C CA . VAL A 1 445 ? 30.486 2.851 -26.319 1.00 91.06 445 VAL A CA 1
ATOM 3306 C C . VAL A 1 445 ? 30.755 3.101 -24.835 1.00 91.06 445 VAL A C 1
ATOM 3308 O O . VAL A 1 445 ? 30.080 2.546 -23.977 1.00 91.06 445 VAL A O 1
ATOM 3311 N N . TRP A 1 446 ? 31.735 3.935 -24.502 1.00 90.38 446 TRP A N 1
ATOM 3312 C CA . TRP A 1 446 ? 31.974 4.305 -23.106 1.00 90.38 446 TRP A CA 1
ATOM 3313 C C . TRP A 1 446 ? 31.081 5.486 -22.734 1.00 90.38 446 TRP A C 1
ATOM 3315 O O . TRP A 1 446 ? 31.194 6.543 -23.357 1.00 90.38 446 TRP A O 1
ATOM 3325 N N . ARG A 1 447 ? 30.217 5.348 -21.716 1.00 88.88 447 ARG A N 1
ATOM 3326 C CA . ARG A 1 447 ? 29.356 6.461 -21.262 1.00 88.88 447 ARG A CA 1
ATOM 3327 C C . ARG A 1 447 ? 30.175 7.669 -20.823 1.00 88.88 447 ARG A C 1
ATOM 3329 O O . ARG A 1 447 ? 29.781 8.800 -21.082 1.00 88.88 447 ARG A O 1
ATOM 3336 N N . SER A 1 448 ? 31.353 7.436 -20.244 1.00 88.38 448 SER A N 1
ATOM 3337 C CA . SER A 1 448 ? 32.280 8.496 -19.836 1.00 88.38 448 SER A CA 1
ATOM 3338 C C . SER A 1 448 ? 32.680 9.425 -20.982 1.00 88.38 448 SER A C 1
ATOM 3340 O O . SER A 1 448 ? 32.907 10.605 -20.744 1.00 88.38 448 SER A O 1
ATOM 3342 N N . ASP A 1 449 ? 32.718 8.947 -22.231 1.00 89.25 449 ASP A N 1
ATOM 3343 C CA . ASP A 1 449 ? 33.044 9.787 -23.394 1.00 89.25 449 ASP A CA 1
ATOM 3344 C C . ASP A 1 449 ? 31.947 10.827 -23.699 1.00 89.25 449 ASP A C 1
ATOM 3346 O O . ASP A 1 449 ? 32.170 11.750 -24.490 1.00 89.25 449 ASP A O 1
ATOM 3350 N N . PHE A 1 450 ? 30.779 10.672 -23.068 1.00 89.19 450 PHE A N 1
ATOM 3351 C CA . PHE A 1 450 ? 29.572 11.479 -23.229 1.00 89.19 450 PHE A CA 1
ATOM 3352 C C . PHE A 1 450 ? 29.141 12.192 -21.939 1.00 89.19 450 PHE A C 1
ATOM 3354 O O . PHE A 1 450 ? 28.030 12.713 -21.874 1.00 89.19 450 PHE A O 1
ATOM 3361 N N . ASP A 1 451 ? 30.018 12.248 -20.932 1.00 85.19 451 ASP A N 1
ATOM 3362 C CA . ASP A 1 451 ? 29.764 12.969 -19.683 1.00 85.19 451 ASP A CA 1
ATOM 3363 C C . ASP A 1 451 ? 29.402 14.444 -19.943 1.00 85.19 451 ASP A C 1
ATOM 3365 O O . ASP A 1 451 ? 30.063 15.128 -20.731 1.00 85.19 451 ASP A O 1
ATOM 3369 N N . ALA A 1 452 ? 28.361 14.940 -19.270 1.00 79.00 452 ALA A N 1
ATOM 3370 C CA . ALA A 1 452 ? 27.841 16.294 -19.459 1.00 79.00 452 ALA A CA 1
ATOM 3371 C C . ALA A 1 452 ? 28.853 17.404 -19.105 1.00 79.00 452 ALA A C 1
ATOM 3373 O O . ALA A 1 452 ? 28.709 18.532 -19.572 1.00 79.00 452 ALA A O 1
ATOM 3374 N N . SER A 1 453 ? 29.891 17.100 -18.318 1.00 83.75 453 SER A N 1
ATOM 3375 C CA . SER A 1 453 ? 30.991 18.024 -18.018 1.00 83.75 453 SER A CA 1
ATOM 3376 C C . SER A 1 453 ? 31.932 18.266 -19.205 1.00 83.75 453 SER A C 1
ATOM 3378 O O . SER A 1 453 ? 32.704 19.231 -19.194 1.00 83.75 453 SER A O 1
ATOM 3380 N N . HIS A 1 454 ? 31.884 17.429 -20.247 1.00 88.19 454 HIS A N 1
ATOM 3381 C CA . HIS A 1 454 ? 32.722 17.606 -21.427 1.00 88.19 454 HIS A CA 1
ATOM 3382 C C . HIS A 1 454 ? 32.256 18.771 -22.318 1.00 88.19 454 HIS A C 1
ATOM 3384 O O . HIS A 1 454 ? 31.058 18.990 -22.501 1.00 88.19 454 HIS A O 1
ATOM 3390 N N . PRO A 1 455 ? 33.189 19.491 -22.977 1.00 91.31 455 PRO A N 1
ATOM 3391 C CA . PRO A 1 455 ? 32.832 20.520 -23.949 1.00 91.31 455 PRO A CA 1
ATOM 3392 C C . PRO A 1 455 ? 31.998 19.957 -25.107 1.00 91.31 455 PRO A C 1
ATOM 3394 O O . PRO A 1 455 ? 32.304 18.889 -25.642 1.00 91.31 455 PRO A O 1
ATOM 3397 N N . ALA A 1 456 ? 31.015 20.726 -25.588 1.00 87.62 456 ALA A N 1
ATOM 3398 C CA . ALA A 1 456 ? 30.133 20.320 -26.689 1.00 87.62 456 ALA A CA 1
ATOM 3399 C C . ALA A 1 456 ? 30.890 19.853 -27.951 1.00 87.62 456 ALA A C 1
ATOM 3401 O O . ALA A 1 456 ? 30.471 18.912 -28.625 1.00 87.62 456 ALA A O 1
ATOM 3402 N N . GLU A 1 457 ? 32.039 20.463 -28.263 1.00 89.62 457 GLU A N 1
ATOM 3403 C CA . GLU A 1 457 ? 32.889 20.046 -29.386 1.00 89.62 457 GLU A CA 1
ATOM 3404 C C . GLU A 1 457 ? 33.476 18.639 -29.211 1.00 89.62 457 GLU A C 1
ATOM 3406 O O . GLU A 1 457 ? 33.620 17.907 -30.193 1.00 89.62 457 GLU A O 1
ATOM 3411 N N . GLN A 1 458 ? 33.824 18.257 -27.978 1.00 92.00 458 GLN A N 1
ATOM 3412 C CA . GLN A 1 458 ? 34.330 16.924 -27.658 1.00 92.00 458 GLN A CA 1
ATOM 3413 C C . GLN A 1 458 ? 33.211 15.892 -27.782 1.00 92.00 458 GLN A C 1
ATOM 3415 O O . GLN A 1 458 ? 33.392 14.907 -28.494 1.00 92.00 458 GLN A O 1
ATOM 3420 N N . LEU A 1 459 ? 32.042 16.162 -27.193 1.00 90.38 459 LEU A N 1
ATOM 3421 C CA . LEU A 1 459 ? 30.858 15.300 -27.294 1.00 90.38 459 LEU A CA 1
ATOM 3422 C C . LEU A 1 459 ? 30.484 15.025 -28.758 1.00 90.38 459 LEU A C 1
ATOM 3424 O O . LEU A 1 459 ? 30.290 13.881 -29.173 1.00 90.38 459 LEU A O 1
ATOM 3428 N N . GLN A 1 460 ? 30.475 16.074 -29.583 1.00 89.31 460 GLN A N 1
ATOM 3429 C CA . GLN A 1 460 ? 30.196 15.957 -31.013 1.00 89.31 460 GLN A CA 1
ATOM 3430 C C . GLN A 1 460 ? 31.306 15.235 -31.787 1.00 89.31 460 GLN A C 1
ATOM 3432 O O . GLN A 1 460 ? 31.022 14.570 -32.784 1.00 89.31 460 GLN A O 1
ATOM 3437 N N . ARG A 1 461 ? 32.570 15.333 -31.360 1.00 90.94 461 ARG A N 1
ATOM 3438 C CA . ARG A 1 461 ? 33.674 14.564 -31.953 1.00 90.94 461 ARG A CA 1
ATOM 3439 C C . ARG A 1 461 ? 33.517 13.073 -31.664 1.00 90.94 461 ARG A C 1
ATOM 3441 O O . ARG A 1 461 ? 33.626 12.284 -32.600 1.00 90.94 461 ARG A O 1
ATOM 3448 N N . SER A 1 462 ? 33.210 12.712 -30.418 1.00 92.00 462 SER A N 1
ATOM 3449 C CA . SER A 1 462 ? 32.929 11.331 -30.008 1.00 92.00 462 SER A CA 1
ATOM 3450 C C . SER A 1 462 ? 31.750 10.754 -30.797 1.00 92.00 462 SER A C 1
ATOM 3452 O O . SER A 1 462 ? 31.877 9.695 -31.408 1.00 92.00 462 SER A O 1
ATOM 3454 N N . ALA A 1 463 ? 30.637 11.489 -30.898 1.00 91.44 463 ALA A N 1
ATOM 3455 C CA . ALA A 1 463 ? 29.465 11.062 -31.664 1.00 91.44 463 ALA A CA 1
ATOM 3456 C C . ALA A 1 463 ? 29.758 10.856 -33.164 1.00 91.44 463 ALA A C 1
ATOM 3458 O O . ALA A 1 463 ? 29.358 9.849 -33.747 1.00 91.44 463 ALA A O 1
ATOM 3459 N N . LYS A 1 464 ? 30.500 11.775 -33.800 1.00 88.69 464 LYS A N 1
ATOM 3460 C CA . LYS A 1 464 ? 30.892 11.646 -35.217 1.00 88.69 464 LYS A CA 1
ATOM 3461 C C . LYS A 1 464 ? 31.801 10.445 -35.471 1.00 88.69 464 LYS A C 1
ATOM 3463 O O . LYS A 1 464 ? 31.712 9.837 -36.535 1.00 88.69 464 LYS A O 1
ATOM 3468 N N . GLU A 1 465 ? 32.657 10.097 -34.516 1.00 88.19 465 GLU A N 1
ATOM 3469 C CA . GLU A 1 465 ? 33.491 8.899 -34.612 1.00 88.19 465 GLU A CA 1
ATOM 3470 C C . GLU A 1 465 ? 32.638 7.623 -34.587 1.00 88.19 465 GLU A C 1
ATOM 3472 O O . GLU A 1 465 ? 32.860 6.727 -35.399 1.00 88.19 465 GLU A O 1
ATOM 3477 N N . LEU A 1 466 ? 31.610 7.562 -33.733 1.00 88.31 466 LEU A N 1
ATOM 3478 C CA . LEU A 1 466 ? 30.660 6.443 -33.723 1.00 88.31 466 LEU A CA 1
ATOM 3479 C C . LEU A 1 466 ? 29.909 6.316 -35.056 1.00 88.31 466 LEU A C 1
ATOM 3481 O O . LEU A 1 466 ? 29.797 5.215 -35.594 1.00 88.31 466 LEU A O 1
ATOM 3485 N N . LEU A 1 467 ? 29.451 7.434 -35.629 1.00 86.44 467 LEU A N 1
ATOM 3486 C CA . LEU A 1 467 ? 28.784 7.433 -36.937 1.00 86.44 467 LEU A CA 1
ATOM 3487 C C . LEU A 1 467 ? 29.700 6.931 -38.060 1.00 86.44 467 LEU A C 1
ATOM 3489 O O . LEU A 1 467 ? 29.245 6.163 -38.908 1.00 86.44 467 LEU A O 1
ATOM 3493 N N . ARG A 1 468 ? 30.992 7.291 -38.042 1.00 85.06 468 ARG A N 1
ATOM 3494 C CA . ARG A 1 468 ? 31.969 6.771 -39.012 1.00 85.06 468 ARG A CA 1
ATOM 3495 C C . ARG A 1 468 ? 32.101 5.249 -38.914 1.00 85.06 468 ARG A C 1
ATOM 3497 O O . ARG A 1 468 ? 32.115 4.578 -39.938 1.00 85.06 468 ARG A O 1
ATOM 3504 N N . ARG A 1 469 ? 32.111 4.683 -37.702 1.00 85.38 469 ARG A N 1
ATOM 3505 C CA . ARG A 1 469 ? 32.167 3.219 -37.506 1.00 85.38 469 ARG A CA 1
ATOM 3506 C C . ARG A 1 469 ? 30.942 2.507 -38.089 1.00 85.38 469 ARG A C 1
ATOM 3508 O O . ARG A 1 469 ? 31.079 1.448 -38.699 1.00 85.38 469 ARG A O 1
ATOM 3515 N N . ILE A 1 470 ? 29.749 3.090 -37.935 1.00 85.44 470 ILE A N 1
ATOM 3516 C CA . ILE A 1 470 ? 28.508 2.576 -38.546 1.00 85.44 470 ILE A CA 1
ATOM 3517 C C . ILE A 1 470 ? 28.607 2.615 -40.080 1.00 85.44 470 ILE A C 1
ATOM 3519 O O . ILE A 1 470 ? 28.199 1.666 -40.759 1.00 85.44 470 ILE A O 1
ATOM 3523 N N . GLU A 1 471 ? 29.157 3.701 -40.626 1.00 80.81 471 GLU A N 1
ATOM 3524 C CA . GLU A 1 471 ? 29.359 3.879 -42.064 1.00 80.81 471 GLU A CA 1
ATOM 3525 C C . GLU A 1 471 ? 30.356 2.860 -42.634 1.00 80.81 471 GLU A C 1
ATOM 3527 O O . GLU A 1 471 ? 30.053 2.200 -43.633 1.00 80.81 471 GLU A O 1
ATOM 3532 N N . ASP A 1 472 ? 31.490 2.655 -41.962 1.00 84.94 472 ASP A N 1
ATOM 3533 C CA . ASP A 1 472 ? 32.510 1.673 -42.345 1.00 84.94 472 ASP A CA 1
ATOM 3534 C C . ASP A 1 472 ? 31.944 0.242 -42.345 1.00 84.94 472 ASP A C 1
ATOM 3536 O O . ASP A 1 472 ? 32.226 -0.553 -43.249 1.00 84.94 472 ASP A O 1
ATOM 3540 N N . ALA A 1 473 ? 31.052 -0.065 -41.397 1.00 86.56 473 ALA A N 1
ATOM 3541 C CA . ALA A 1 473 ? 30.310 -1.326 -41.334 1.00 86.56 473 ALA A CA 1
ATOM 3542 C C . ALA A 1 473 ? 29.225 -1.464 -42.428 1.00 86.56 473 ALA A C 1
ATOM 3544 O O . ALA A 1 473 ? 28.648 -2.542 -42.614 1.00 86.56 473 ALA A O 1
ATOM 3545 N N . ARG A 1 474 ? 28.947 -0.388 -43.180 1.00 86.19 474 ARG A N 1
ATOM 3546 C CA . ARG A 1 474 ? 27.908 -0.288 -44.221 1.00 86.19 474 ARG A CA 1
ATOM 3547 C C . ARG A 1 474 ? 26.516 -0.659 -43.711 1.00 86.19 474 ARG A C 1
ATOM 3549 O O . ARG A 1 474 ? 25.728 -1.292 -44.425 1.00 86.19 474 ARG A O 1
ATOM 3556 N N . ALA A 1 475 ? 26.223 -0.292 -42.469 1.00 86.19 475 ALA A N 1
ATOM 3557 C CA . ALA A 1 475 ? 24.939 -0.564 -41.850 1.00 86.19 475 ALA A CA 1
ATOM 3558 C C . ALA A 1 475 ? 23.876 0.446 -42.288 1.00 86.19 475 ALA A C 1
ATOM 3560 O O . ALA A 1 475 ? 24.171 1.607 -42.545 1.00 86.19 475 ALA A O 1
ATOM 3561 N N . ARG A 1 476 ? 22.628 -0.015 -42.385 1.00 88.19 476 ARG A N 1
ATOM 3562 C CA . ARG A 1 476 ? 21.444 0.834 -42.623 1.00 88.19 476 ARG A CA 1
ATOM 3563 C C . ARG A 1 476 ? 20.414 0.716 -41.513 1.00 88.19 476 ARG A C 1
ATOM 3565 O O . ARG A 1 476 ? 19.632 1.626 -41.305 1.00 88.19 476 ARG A O 1
ATOM 3572 N N . VAL A 1 477 ? 20.414 -0.406 -40.811 1.00 92.44 477 VAL A N 1
ATOM 3573 C CA . VAL A 1 477 ? 19.586 -0.630 -39.633 1.00 92.44 477 VAL A CA 1
ATOM 3574 C C . VAL A 1 477 ? 20.535 -0.706 -38.455 1.00 92.44 477 VAL A C 1
ATOM 3576 O O . VAL A 1 477 ? 21.524 -1.446 -38.520 1.00 92.44 477 VAL A O 1
ATOM 3579 N N . ILE A 1 478 ? 20.267 0.091 -37.429 1.00 93.69 478 ILE A N 1
ATOM 3580 C CA . ILE A 1 478 ? 21.110 0.211 -36.248 1.00 93.69 478 ILE A CA 1
ATOM 3581 C C . ILE A 1 478 ? 20.242 0.004 -35.014 1.00 93.69 478 ILE A C 1
ATOM 3583 O O . ILE A 1 478 ? 19.265 0.720 -34.809 1.00 93.69 478 ILE A O 1
ATOM 3587 N N . MET A 1 479 ? 20.616 -0.979 -34.205 1.00 94.31 479 MET A N 1
ATOM 3588 C CA . MET A 1 479 ? 20.032 -1.233 -32.897 1.00 94.31 479 MET A CA 1
ATOM 3589 C C . MET A 1 479 ? 20.843 -0.488 -31.829 1.00 94.31 479 MET A C 1
ATOM 3591 O O . MET A 1 479 ? 22.056 -0.685 -31.722 1.00 94.31 479 MET A O 1
ATOM 3595 N N . LEU A 1 480 ? 20.174 0.368 -31.061 1.00 94.06 480 LEU A N 1
ATOM 3596 C CA . LEU A 1 480 ? 20.742 1.216 -30.020 1.00 94.06 480 LEU A CA 1
ATOM 3597 C C . LEU A 1 480 ? 20.339 0.676 -28.644 1.00 94.06 480 LEU A C 1
ATOM 3599 O O . LEU A 1 480 ? 19.163 0.644 -28.296 1.00 94.06 480 LEU A O 1
ATOM 3603 N N . ALA A 1 481 ? 21.325 0.255 -27.859 1.00 93.44 481 ALA A N 1
ATOM 3604 C CA . ALA A 1 481 ? 21.193 -0.077 -26.443 1.00 93.44 481 ALA A CA 1
ATOM 3605 C C . ALA A 1 481 ? 22.035 0.917 -25.628 1.00 93.44 481 ALA A C 1
ATOM 3607 O O . ALA A 1 481 ? 23.049 0.566 -25.023 1.00 93.44 481 ALA A O 1
ATOM 3608 N N . LEU A 1 482 ? 21.658 2.191 -25.742 1.00 90.94 482 LEU A N 1
ATOM 3609 C CA . LEU A 1 482 ? 22.411 3.347 -25.265 1.00 90.94 482 LEU A CA 1
ATOM 3610 C C . LEU A 1 482 ? 21.541 4.195 -24.339 1.00 90.94 482 LEU A C 1
ATOM 3612 O O . LEU A 1 482 ? 20.342 4.315 -24.577 1.00 90.94 482 LEU A O 1
ATOM 3616 N N . HIS A 1 483 ? 22.143 4.813 -23.327 1.00 86.38 483 HIS A N 1
ATOM 3617 C CA . HIS A 1 483 ? 21.466 5.804 -22.494 1.00 86.38 483 HIS A CA 1
ATOM 3618 C C . HIS A 1 483 ? 21.186 7.115 -23.255 1.00 86.38 483 HIS A C 1
ATOM 3620 O O . HIS A 1 483 ? 21.806 7.429 -24.284 1.00 86.38 483 HIS A O 1
ATOM 3626 N N . THR A 1 484 ? 20.230 7.884 -22.729 1.00 84.75 484 THR A N 1
ATOM 3627 C CA . THR A 1 484 ? 19.686 9.133 -23.282 1.00 84.75 484 THR A CA 1
ATOM 3628 C C . THR A 1 484 ? 20.772 10.133 -23.687 1.00 84.75 484 THR A C 1
ATOM 3630 O O . THR A 1 484 ? 20.736 10.673 -24.796 1.00 84.75 484 THR A O 1
ATOM 3633 N N . GLU A 1 485 ? 21.780 10.341 -22.839 1.00 83.19 485 GLU A N 1
ATOM 3634 C CA . GLU A 1 485 ? 22.876 11.284 -23.065 1.00 83.19 485 GLU A CA 1
ATOM 3635 C C . GLU A 1 485 ? 23.712 10.935 -24.303 1.00 83.19 485 GLU A C 1
ATOM 3637 O O . GLU A 1 485 ? 24.099 11.822 -25.069 1.00 83.19 485 GLU A O 1
ATOM 3642 N N . VAL A 1 486 ? 23.927 9.642 -24.556 1.00 89.81 486 VAL A N 1
ATOM 3643 C CA . VAL A 1 486 ? 24.695 9.159 -25.708 1.00 89.81 486 VAL A CA 1
ATOM 3644 C C . VAL A 1 486 ? 23.853 9.267 -26.980 1.00 89.81 486 VAL A C 1
ATOM 3646 O O . VAL A 1 486 ? 24.318 9.798 -27.994 1.00 89.81 486 VAL A O 1
ATOM 3649 N N . MET A 1 487 ? 22.594 8.814 -26.923 1.00 90.38 487 MET A N 1
ATOM 3650 C CA . MET A 1 487 ? 21.662 8.875 -28.055 1.00 90.38 487 MET A CA 1
ATOM 3651 C C . MET A 1 487 ? 21.464 10.309 -28.547 1.00 90.38 487 MET A C 1
ATOM 3653 O O . MET A 1 487 ? 21.551 10.562 -29.750 1.00 90.38 487 MET A O 1
ATOM 3657 N N . ARG A 1 488 ? 21.303 11.267 -27.624 1.00 89.81 488 ARG A N 1
ATOM 3658 C CA . ARG A 1 488 ? 21.180 12.696 -27.939 1.00 89.81 488 ARG A CA 1
ATOM 3659 C C . ARG A 1 488 ? 22.341 13.185 -28.803 1.00 89.81 488 ARG A C 1
ATOM 3661 O O . ARG A 1 488 ? 22.128 13.800 -29.850 1.00 89.81 488 ARG A O 1
ATOM 3668 N N . GLN A 1 489 ? 23.578 12.882 -28.405 1.00 91.31 489 GLN A N 1
ATOM 3669 C CA . GLN A 1 489 ? 24.758 13.325 -29.150 1.00 91.31 489 GLN A CA 1
ATOM 3670 C C . GLN A 1 489 ? 24.871 12.638 -30.516 1.00 91.31 489 GLN A C 1
ATOM 3672 O O . GLN A 1 489 ? 25.240 13.303 -31.487 1.00 91.31 489 GLN A O 1
ATOM 3677 N N . ILE A 1 490 ? 24.510 11.353 -30.618 1.00 91.12 490 ILE A N 1
ATOM 3678 C CA . ILE A 1 490 ? 24.491 10.606 -31.886 1.00 91.12 490 ILE A CA 1
ATOM 3679 C C . ILE A 1 490 ? 23.466 11.198 -32.854 1.00 91.12 490 ILE A C 1
ATOM 3681 O O . ILE A 1 490 ? 23.823 11.487 -33.995 1.00 91.12 490 ILE A O 1
ATOM 3685 N N . PHE A 1 491 ? 22.226 11.430 -32.420 1.00 90.44 491 PHE A N 1
ATOM 3686 C CA . PHE A 1 491 ? 21.183 11.992 -33.283 1.00 90.44 491 PHE A CA 1
ATOM 3687 C C . PHE A 1 491 ? 21.513 13.418 -33.724 1.00 90.44 491 PHE A C 1
ATOM 3689 O O . PHE A 1 491 ? 21.377 13.747 -34.905 1.00 90.44 491 PHE A O 1
ATOM 3696 N N . LYS A 1 492 ? 22.043 14.249 -32.819 1.00 90.19 492 LYS A N 1
ATOM 3697 C CA . LYS A 1 492 ? 22.520 15.591 -33.175 1.00 90.19 492 LYS A CA 1
ATOM 3698 C C . LYS A 1 492 ? 23.642 15.536 -34.205 1.00 90.19 492 LYS A C 1
ATOM 3700 O O . LYS A 1 492 ? 23.577 16.218 -35.228 1.00 90.19 492 LYS A O 1
ATOM 3705 N N . ALA A 1 493 ? 24.652 14.699 -33.969 1.00 89.06 493 ALA A N 1
ATOM 3706 C CA . ALA A 1 493 ? 25.749 14.525 -34.910 1.00 89.06 493 ALA A CA 1
ATOM 3707 C C . ALA A 1 493 ? 25.225 14.044 -36.266 1.00 89.06 493 ALA A C 1
ATOM 3709 O O . ALA A 1 493 ? 25.595 14.618 -37.283 1.00 89.06 493 ALA A O 1
ATOM 3710 N N . PHE A 1 494 ? 24.303 13.081 -36.272 1.00 86.19 494 PHE A N 1
ATOM 3711 C CA . PHE A 1 494 ? 23.688 12.531 -37.474 1.00 86.19 494 PHE A CA 1
ATOM 3712 C C . PHE A 1 494 ? 22.966 13.601 -38.291 1.00 86.19 494 PHE A C 1
ATOM 3714 O O . PHE A 1 494 ? 23.140 13.675 -39.511 1.00 86.19 494 PHE A O 1
ATOM 3721 N N . TYR A 1 495 ? 22.203 14.479 -37.635 1.00 84.06 495 TYR A N 1
ATOM 3722 C CA . TYR A 1 495 ? 21.554 15.616 -38.281 1.00 84.06 495 TYR A CA 1
ATOM 3723 C C . TYR A 1 495 ? 22.575 16.597 -38.876 1.00 84.06 495 TYR A C 1
ATOM 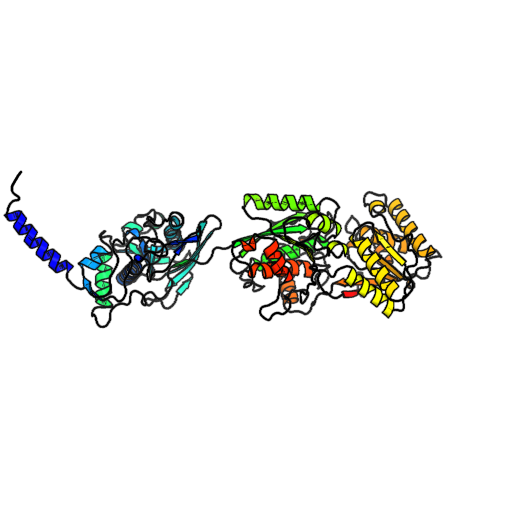3725 O O . TYR A 1 495 ? 22.490 16.949 -40.059 1.00 84.06 495 TYR A O 1
ATOM 3733 N N . LEU A 1 496 ? 23.569 17.007 -38.085 1.00 81.94 496 LEU A N 1
ATOM 3734 C CA . LEU A 1 496 ? 24.596 17.958 -38.513 1.00 81.94 496 LEU A CA 1
ATOM 3735 C C . LEU A 1 496 ? 25.460 17.399 -39.646 1.00 81.94 496 LEU A C 1
ATOM 3737 O O . LEU A 1 496 ? 25.933 18.162 -40.488 1.00 81.94 496 LEU A O 1
ATOM 3741 N N . THR A 1 497 ? 25.632 16.077 -39.694 1.00 73.44 497 THR A N 1
ATOM 3742 C CA . THR A 1 497 ? 26.361 15.370 -40.745 1.00 73.44 497 THR A CA 1
ATOM 3743 C C . THR A 1 497 ? 25.476 14.892 -41.900 1.00 73.44 497 THR A C 1
ATOM 3745 O O . THR A 1 497 ? 25.887 13.992 -42.625 1.00 73.44 497 THR A O 1
ATOM 3748 N N . SER A 1 498 ? 24.274 15.457 -42.117 1.00 63.94 498 SER A N 1
ATOM 3749 C CA . SER A 1 498 ? 23.390 15.047 -43.235 1.00 63.94 498 SER A CA 1
ATOM 3750 C C . SER A 1 498 ? 22.868 16.126 -44.238 1.00 63.94 498 SER A C 1
ATOM 3752 O O . SER A 1 498 ? 22.290 15.733 -45.250 1.00 63.94 498 SER A O 1
ATOM 3754 N N . GLY A 1 499 ? 23.262 17.421 -44.142 1.00 52.62 499 GLY A N 1
ATOM 3755 C CA . GLY A 1 499 ? 23.261 18.460 -45.238 1.00 52.62 499 GLY A CA 1
ATOM 3756 C C . GLY A 1 499 ? 24.398 18.714 -46.331 1.00 52.62 499 GLY A C 1
ATOM 3757 O O . GLY A 1 499 ? 24.082 19.381 -47.305 1.00 52.62 499 GLY A O 1
ATOM 3758 N N . ASN A 1 500 ? 25.661 18.236 -46.281 1.00 46.91 500 ASN A N 1
ATOM 3759 C CA . ASN A 1 500 ? 26.870 18.404 -47.141 1.00 46.91 500 ASN A CA 1
ATOM 3760 C C . ASN A 1 500 ? 27.465 17.129 -47.882 1.00 46.91 500 ASN A C 1
ATOM 3762 O O . ASN A 1 500 ? 28.668 16.891 -47.810 1.00 46.91 500 ASN A O 1
ATOM 3766 N N . GLY A 1 501 ? 26.691 16.323 -48.635 1.00 41.94 501 GLY A N 1
ATOM 3767 C CA . GLY A 1 501 ? 27.124 15.230 -49.599 1.00 41.94 501 GLY A CA 1
ATOM 3768 C C . GLY A 1 501 ? 27.860 13.882 -49.186 1.00 41.94 501 GLY A C 1
ATOM 3769 O O . GLY A 1 501 ? 29.042 13.782 -49.473 1.00 41.94 501 GLY A O 1
ATOM 3770 N N . GLY A 1 502 ? 27.251 12.799 -48.608 1.00 47.78 502 GLY A N 1
ATOM 3771 C CA . GLY A 1 502 ? 27.885 11.591 -47.942 1.00 47.78 502 GLY A CA 1
ATOM 3772 C C . GLY A 1 502 ? 27.365 11.153 -46.523 1.00 47.78 502 GLY A C 1
ATOM 3773 O O . GLY A 1 502 ? 27.493 11.860 -45.551 1.00 47.78 502 GLY A O 1
ATOM 3774 N N . PHE A 1 503 ? 26.669 10.029 -46.319 1.00 47.75 503 PHE A N 1
ATOM 3775 C CA . PHE A 1 503 ? 25.523 9.946 -45.354 1.00 47.75 503 PHE A CA 1
ATOM 3776 C C . PHE A 1 503 ? 24.414 10.939 -45.763 1.00 47.75 503 PHE A C 1
ATOM 3778 O O . PHE A 1 503 ? 23.248 10.600 -45.969 1.00 47.75 503 PHE A O 1
ATOM 3785 N N . TRP A 1 504 ? 24.854 12.164 -46.020 1.00 50.53 504 TRP A N 1
ATOM 3786 C CA . TRP A 1 504 ? 24.274 13.263 -46.737 1.00 50.53 504 TRP A CA 1
ATOM 3787 C C . TRP A 1 504 ? 23.593 12.869 -48.080 1.00 50.53 504 TRP A C 1
ATOM 3789 O O . TRP A 1 504 ? 24.245 12.570 -49.087 1.00 50.53 504 TRP A O 1
ATOM 3799 N N . GLY A 1 505 ? 22.259 12.949 -48.089 1.00 47.66 505 GLY A N 1
ATOM 3800 C CA . GLY A 1 505 ? 21.381 12.840 -49.264 1.00 47.66 505 GLY A CA 1
ATOM 3801 C C . GLY A 1 505 ? 20.305 11.752 -49.173 1.00 47.66 505 GLY A C 1
ATOM 3802 O O . GLY A 1 505 ? 19.415 11.718 -50.019 1.00 47.66 505 GLY A O 1
ATOM 3803 N N . GLN A 1 506 ? 20.386 10.847 -48.189 1.00 55.53 506 GLN A N 1
ATOM 3804 C CA . GLN A 1 506 ? 19.501 9.678 -48.069 1.00 55.53 506 GLN A CA 1
ATOM 3805 C C . GLN A 1 506 ? 19.148 9.371 -46.599 1.00 55.53 506 GLN A C 1
ATOM 3807 O O . GLN A 1 506 ? 19.257 8.221 -46.179 1.00 55.53 506 GLN A O 1
ATOM 3812 N N . ARG A 1 507 ? 18.745 10.391 -45.818 1.00 58.00 507 ARG A N 1
ATOM 3813 C CA . ARG A 1 507 ? 18.300 10.229 -44.412 1.00 58.00 507 ARG A CA 1
ATOM 3814 C C . ARG A 1 507 ? 17.252 9.115 -44.276 1.00 58.00 507 ARG A C 1
ATOM 3816 O O . ARG A 1 507 ? 17.395 8.249 -43.425 1.00 58.00 507 ARG A O 1
ATOM 3823 N N . ASP A 1 508 ? 16.334 9.041 -45.235 1.00 58.72 508 ASP A N 1
ATOM 3824 C CA . ASP A 1 508 ? 15.250 8.052 -45.341 1.00 58.72 508 ASP A CA 1
ATOM 3825 C C . ASP A 1 508 ? 15.717 6.595 -45.575 1.00 58.72 508 ASP A C 1
ATOM 3827 O O . ASP A 1 508 ? 14.903 5.710 -45.842 1.00 58.72 508 ASP A O 1
ATOM 3831 N N . LYS A 1 509 ? 17.029 6.322 -45.561 1.00 65.00 509 LYS A N 1
ATOM 3832 C CA . LYS A 1 509 ? 17.604 4.979 -45.761 1.00 65.00 509 LYS A CA 1
ATOM 3833 C C . LYS A 1 509 ? 18.235 4.376 -44.513 1.00 65.00 509 LYS A C 1
ATOM 3835 O O . LYS A 1 509 ? 18.809 3.289 -44.623 1.00 65.00 509 LYS A O 1
ATOM 3840 N N . PHE A 1 510 ? 18.134 5.060 -43.376 1.00 79.06 510 PHE A N 1
ATOM 3841 C CA . PHE A 1 510 ? 18.603 4.568 -42.088 1.00 79.06 510 PHE A CA 1
ATOM 3842 C C . PHE A 1 510 ? 17.428 4.344 -41.140 1.00 79.06 510 PHE A C 1
ATOM 3844 O O . PHE A 1 510 ? 16.495 5.139 -41.111 1.00 79.06 510 PHE A O 1
ATOM 3851 N N . GLY A 1 511 ? 17.467 3.239 -40.401 1.00 85.31 511 GLY A N 1
ATOM 3852 C CA . GLY A 1 511 ? 16.470 2.886 -39.399 1.00 85.31 511 GLY A CA 1
ATOM 3853 C C . GLY A 1 511 ? 17.128 2.699 -38.041 1.00 85.31 511 GLY A C 1
ATOM 3854 O O . GLY A 1 511 ? 18.074 1.918 -37.915 1.00 85.31 511 GLY A O 1
ATOM 3855 N N . TRP A 1 512 ? 16.609 3.404 -37.041 1.00 90.75 512 TRP A N 1
ATOM 3856 C CA . TRP A 1 512 ? 16.993 3.249 -35.642 1.00 90.75 512 TRP A CA 1
ATOM 3857 C C . TRP A 1 512 ? 16.012 2.311 -34.951 1.00 90.75 512 TRP A C 1
ATOM 3859 O O . TRP A 1 512 ? 14.801 2.481 -35.087 1.00 90.75 512 TRP A O 1
ATOM 3869 N N . ILE A 1 513 ? 16.528 1.339 -34.209 1.00 92.81 513 ILE A N 1
ATOM 3870 C CA . ILE A 1 513 ? 15.744 0.487 -33.315 1.00 92.81 513 ILE A CA 1
ATOM 3871 C C . ILE A 1 513 ? 16.284 0.714 -31.907 1.00 92.81 513 ILE A C 1
ATOM 3873 O O . ILE A 1 513 ? 17.498 0.698 -31.723 1.00 92.81 513 ILE A O 1
ATOM 3877 N N . SER A 1 514 ? 15.413 0.915 -30.926 1.00 90.25 514 SER A N 1
ATOM 3878 C CA . SER A 1 514 ? 15.798 1.003 -29.516 1.00 90.25 514 SER A CA 1
ATOM 3879 C C . SER A 1 514 ? 14.799 0.254 -28.636 1.00 90.25 514 SER A C 1
ATOM 3881 O O . SER A 1 514 ? 13.613 0.174 -28.957 1.00 90.25 514 SER A O 1
ATOM 3883 N N . GLY A 1 515 ? 15.287 -0.297 -27.524 1.00 77.75 515 GLY A N 1
ATOM 3884 C CA . GLY A 1 515 ? 14.451 -0.857 -26.450 1.00 77.75 515 GLY A CA 1
ATOM 3885 C C . GLY A 1 515 ? 14.027 0.169 -25.402 1.00 77.75 515 GLY A C 1
ATOM 3886 O O . GLY A 1 515 ? 13.347 -0.176 -24.444 1.00 77.75 515 GLY A O 1
ATOM 3887 N N . TRP A 1 516 ? 14.455 1.420 -25.567 1.00 75.94 516 TRP A N 1
ATOM 3888 C CA . TRP A 1 516 ? 14.121 2.534 -24.692 1.00 75.94 516 TRP A CA 1
ATOM 3889 C C . TRP A 1 516 ? 13.956 3.805 -25.521 1.00 75.94 516 TRP A C 1
ATOM 3891 O O . TRP A 1 516 ? 14.832 4.148 -26.323 1.00 75.94 516 TRP A O 1
ATOM 3901 N N . VAL A 1 517 ? 12.822 4.484 -25.361 1.00 75.00 517 VAL A N 1
ATOM 3902 C CA . VAL A 1 517 ? 12.526 5.746 -26.043 1.00 75.00 517 VAL A CA 1
ATOM 3903 C C . VAL A 1 517 ? 11.903 6.687 -25.030 1.00 75.00 517 VAL A C 1
ATOM 3905 O O . VAL A 1 517 ? 10.743 6.516 -24.667 1.00 75.00 517 VAL A O 1
ATOM 3908 N N . ASP A 1 518 ? 12.695 7.662 -24.600 1.00 75.25 518 ASP A N 1
ATOM 3909 C CA . ASP A 1 518 ? 12.305 8.679 -23.631 1.00 75.25 518 ASP A CA 1
ATOM 3910 C C . ASP A 1 518 ? 12.281 10.062 -24.292 1.00 75.25 518 ASP A C 1
ATOM 3912 O O . ASP A 1 518 ? 13.093 10.354 -25.178 1.00 75.25 518 ASP A O 1
ATOM 3916 N N . GLU A 1 519 ? 11.348 10.919 -23.884 1.00 73.94 519 GLU A N 1
ATOM 3917 C CA . GLU A 1 519 ? 11.263 12.284 -24.404 1.00 73.94 519 GLU A CA 1
ATOM 3918 C C . GLU A 1 519 ? 12.436 13.159 -23.944 1.00 73.94 519 GLU A C 1
ATOM 3920 O O . GLU A 1 519 ? 12.840 14.065 -24.677 1.00 73.94 519 GLU A O 1
ATOM 3925 N N . ASP A 1 520 ? 13.063 12.837 -22.810 1.00 76.25 520 ASP A N 1
ATOM 3926 C CA . ASP A 1 520 ? 14.242 13.511 -22.266 1.00 76.25 520 ASP A CA 1
ATOM 3927 C C . ASP A 1 520 ? 15.422 13.484 -23.240 1.00 76.25 520 ASP A C 1
ATOM 3929 O O . ASP A 1 520 ? 16.277 14.370 -23.199 1.00 76.25 520 ASP A O 1
ATOM 3933 N N . ILE A 1 521 ? 15.452 12.552 -24.205 1.00 81.50 521 ILE A N 1
ATOM 3934 C CA . ILE A 1 521 ? 16.443 12.551 -25.295 1.00 81.50 521 ILE A CA 1
ATOM 3935 C C . ILE A 1 521 ? 16.444 13.905 -26.020 1.00 81.50 521 ILE A C 1
ATOM 3937 O O . ILE A 1 521 ? 17.509 14.383 -26.419 1.00 81.50 521 ILE A O 1
ATOM 3941 N N . PHE A 1 522 ? 15.283 14.550 -26.148 1.00 81.81 522 PHE A N 1
ATOM 3942 C CA . PHE A 1 522 ? 15.098 15.776 -26.921 1.00 81.81 522 PHE A CA 1
ATOM 3943 C C . PHE A 1 522 ? 15.333 17.062 -26.137 1.00 81.81 522 PHE A C 1
ATOM 3945 O O . PHE A 1 522 ? 15.388 18.118 -26.764 1.00 81.81 522 PHE A O 1
ATOM 3952 N N . TYR A 1 523 ? 15.481 17.000 -24.816 1.00 77.69 523 TYR A N 1
ATOM 3953 C CA . TYR A 1 523 ? 15.706 18.181 -23.988 1.00 77.69 523 TYR A CA 1
ATOM 3954 C C . TYR A 1 523 ? 17.201 18.396 -23.728 1.00 77.69 523 TYR A C 1
ATOM 3956 O O . TYR A 1 523 ? 17.952 17.448 -23.499 1.00 77.69 523 TYR A O 1
ATOM 3964 N N . ASP A 1 524 ? 17.658 19.644 -23.807 1.00 74.00 524 ASP A N 1
ATOM 3965 C CA . ASP A 1 524 ? 18.998 20.040 -23.377 1.00 74.00 524 ASP A CA 1
ATOM 3966 C C . ASP A 1 524 ? 19.064 20.273 -21.857 1.00 74.00 524 ASP A C 1
ATOM 3968 O O . ASP A 1 524 ? 18.068 20.155 -21.145 1.00 74.00 524 ASP A O 1
ATOM 3972 N N . SER A 1 525 ? 20.258 20.585 -21.344 1.00 69.31 525 SER A N 1
ATOM 3973 C CA . SER A 1 525 ? 20.482 20.840 -19.913 1.00 69.31 525 SER A CA 1
ATOM 3974 C C . SER A 1 525 ? 19.699 22.037 -19.369 1.00 69.31 525 SER A C 1
ATOM 3976 O O . SER A 1 525 ? 19.524 22.144 -18.161 1.00 69.31 525 SER A O 1
ATOM 3978 N N . ASP A 1 526 ? 19.240 22.928 -20.248 1.00 70.31 526 ASP A N 1
ATOM 3979 C CA . ASP A 1 526 ? 18.439 24.097 -19.893 1.00 70.31 526 ASP A CA 1
ATOM 3980 C C . ASP A 1 526 ? 16.928 23.803 -20.018 1.00 70.31 526 ASP A C 1
ATOM 3982 O O . ASP A 1 526 ? 16.100 24.704 -19.866 1.00 70.31 526 ASP A O 1
ATOM 3986 N N . GLY A 1 527 ? 16.553 22.551 -20.315 1.00 71.31 527 GLY A N 1
ATOM 3987 C CA . GLY A 1 527 ? 15.171 22.108 -20.486 1.00 71.31 527 GLY A CA 1
ATOM 3988 C C . GLY A 1 527 ? 14.528 22.557 -21.802 1.00 71.31 527 GLY A C 1
ATOM 3989 O O . GLY A 1 527 ? 13.301 22.512 -21.931 1.00 71.31 527 GLY A O 1
ATOM 3990 N N . ASN A 1 528 ? 15.313 22.999 -22.790 1.00 80.06 528 ASN A N 1
ATOM 3991 C CA . ASN A 1 528 ? 14.808 23.370 -24.111 1.00 80.06 528 ASN A CA 1
ATOM 3992 C C . ASN A 1 528 ? 14.858 22.184 -25.077 1.00 80.06 528 ASN A C 1
ATOM 3994 O O . ASN A 1 528 ? 15.757 21.352 -25.025 1.00 80.06 528 ASN A O 1
ATOM 3998 N N . ILE A 1 529 ? 13.910 22.135 -26.015 1.00 82.44 529 ILE A N 1
ATOM 3999 C CA . ILE A 1 529 ? 13.893 21.101 -27.056 1.00 82.44 529 ILE A CA 1
ATOM 4000 C C . ILE A 1 529 ? 15.006 21.372 -28.080 1.00 82.44 529 ILE A C 1
ATOM 4002 O O . ILE A 1 529 ? 14.973 22.386 -28.786 1.00 82.44 529 ILE A O 1
ATOM 4006 N N . ASP A 1 530 ? 15.929 20.425 -28.238 1.00 85.56 530 ASP A N 1
ATOM 4007 C CA . ASP A 1 530 ? 16.952 20.430 -29.281 1.00 85.56 530 ASP A CA 1
ATOM 4008 C C . ASP A 1 530 ? 16.366 19.904 -30.603 1.00 85.56 530 ASP A C 1
ATOM 4010 O O . ASP A 1 530 ? 16.172 18.703 -30.824 1.00 85.56 530 ASP A O 1
ATOM 4014 N N . THR A 1 531 ? 16.076 20.827 -31.522 1.00 85.44 531 THR A N 1
ATOM 4015 C CA . THR A 1 531 ? 15.472 20.484 -32.815 1.00 85.44 531 THR A CA 1
ATOM 4016 C C . THR A 1 531 ? 16.379 19.654 -33.718 1.00 85.44 531 THR A C 1
ATOM 4018 O O . THR A 1 531 ? 15.867 18.969 -34.603 1.00 85.44 531 THR A O 1
ATOM 4021 N N . ASP A 1 532 ? 17.697 19.707 -33.526 1.00 87.06 532 ASP A N 1
ATOM 4022 C CA . ASP A 1 532 ? 18.645 18.938 -34.334 1.00 87.06 532 ASP A CA 1
ATOM 4023 C C . ASP A 1 532 ? 18.598 17.461 -33.932 1.00 87.06 532 ASP A C 1
ATOM 4025 O O . ASP A 1 532 ? 18.544 16.583 -34.795 1.00 87.06 532 ASP A O 1
ATOM 4029 N N . VAL A 1 533 ? 18.542 17.191 -32.622 1.00 88.25 533 VAL A N 1
ATOM 4030 C CA . VAL A 1 533 ? 18.353 15.840 -32.061 1.00 88.25 533 VAL A CA 1
ATOM 4031 C C . VAL A 1 533 ? 17.035 15.254 -32.549 1.00 88.25 533 VAL A C 1
ATOM 4033 O O . VAL A 1 533 ? 16.992 14.139 -33.063 1.00 88.25 533 VAL A O 1
ATOM 4036 N N . LEU A 1 534 ? 15.971 16.046 -32.438 1.00 84.25 534 LEU A N 1
ATOM 4037 C CA . LEU A 1 534 ? 14.618 15.677 -32.823 1.00 84.25 534 LEU A CA 1
ATOM 4038 C C . LEU A 1 534 ? 14.545 15.226 -34.291 1.00 84.25 534 LEU A C 1
ATOM 4040 O O . LEU A 1 534 ? 14.013 14.157 -34.575 1.00 84.25 534 LEU A O 1
ATOM 4044 N N . VAL A 1 535 ? 15.139 15.982 -35.223 1.00 82.62 535 VAL A N 1
ATOM 4045 C CA . VAL A 1 535 ? 15.207 15.590 -36.647 1.00 82.62 535 VAL A CA 1
ATOM 4046 C C . VAL A 1 535 ? 16.156 14.412 -36.879 1.00 82.62 535 VAL A C 1
ATOM 4048 O O . VAL A 1 535 ? 15.907 13.597 -37.763 1.00 82.62 535 VAL A O 1
ATOM 4051 N N . GLY A 1 536 ? 17.238 14.293 -36.109 1.00 85.88 536 GLY A N 1
ATOM 4052 C CA . GLY A 1 536 ? 18.160 13.159 -36.206 1.00 85.88 536 GLY A CA 1
ATOM 4053 C C . GLY A 1 536 ? 17.548 11.817 -35.783 1.00 85.88 536 GLY A C 1
ATOM 4054 O O . GLY A 1 536 ? 17.953 10.776 -36.304 1.00 85.88 536 GLY A O 1
ATOM 4055 N N . ALA A 1 537 ? 16.570 11.852 -34.878 1.00 86.88 537 ALA A N 1
ATOM 4056 C CA . ALA A 1 537 ? 15.872 10.682 -34.353 1.00 86.88 537 ALA A CA 1
ATOM 4057 C C . ALA A 1 537 ? 14.606 10.295 -35.145 1.00 86.88 537 ALA A C 1
ATOM 4059 O O . ALA A 1 537 ? 14.011 9.255 -34.857 1.00 86.88 537 ALA A O 1
ATOM 4060 N N . GLU A 1 538 ? 14.164 11.114 -36.111 1.00 84.75 538 GLU A N 1
ATOM 4061 C CA . GLU A 1 538 ? 12.919 10.886 -36.860 1.00 84.75 538 GLU A CA 1
ATOM 4062 C C . GLU A 1 538 ? 12.863 9.471 -37.457 1.00 84.75 538 GLU A C 1
ATOM 4064 O O . GLU A 1 538 ? 13.826 8.983 -38.051 1.00 84.75 538 GLU A O 1
ATOM 4069 N N . GLY A 1 539 ? 11.718 8.802 -37.303 1.00 83.50 539 GLY A N 1
ATOM 4070 C CA . GLY A 1 539 ? 11.506 7.453 -37.813 1.00 83.50 539 GLY A CA 1
ATOM 4071 C C . GLY A 1 539 ? 12.094 6.342 -36.940 1.00 83.50 539 GLY A C 1
ATOM 4072 O O . GLY A 1 539 ? 11.974 5.175 -37.316 1.00 83.50 539 GLY A O 1
ATOM 4073 N N . MET A 1 540 ? 12.687 6.660 -35.782 1.00 88.81 540 MET A N 1
ATOM 4074 C CA . MET A 1 540 ? 13.126 5.651 -34.817 1.00 88.81 540 MET A CA 1
ATOM 4075 C C . MET A 1 540 ? 11.966 4.741 -34.395 1.00 88.81 540 MET A C 1
ATOM 4077 O O . MET A 1 540 ? 10.850 5.202 -34.144 1.00 88.81 540 MET A O 1
ATOM 4081 N N . LEU A 1 541 ? 12.246 3.440 -34.324 1.00 90.69 541 LEU A N 1
ATOM 4082 C CA . LEU A 1 541 ? 11.347 2.423 -33.797 1.00 90.69 541 LEU A CA 1
ATOM 4083 C C . LEU A 1 541 ? 11.722 2.103 -32.351 1.00 90.69 541 LEU A C 1
ATOM 4085 O O . LEU A 1 541 ? 12.819 1.612 -32.083 1.00 90.69 541 LEU A O 1
ATOM 4089 N N . GLY A 1 542 ? 10.800 2.369 -31.433 1.00 88.81 542 GLY A N 1
ATOM 4090 C CA . GLY A 1 542 ? 10.898 1.969 -30.035 1.00 88.81 542 GLY A CA 1
ATOM 4091 C C . GLY A 1 542 ? 10.115 0.692 -29.786 1.00 88.81 542 GLY A C 1
ATOM 4092 O O . GLY A 1 542 ? 8.952 0.616 -30.176 1.00 88.81 542 GLY A O 1
ATOM 4093 N N . LEU A 1 543 ? 10.720 -0.294 -29.127 1.00 88.88 543 LEU A N 1
ATOM 4094 C CA . LEU A 1 543 ? 9.970 -1.374 -28.488 1.00 88.88 543 LEU A CA 1
ATOM 4095 C C . LEU A 1 543 ? 9.849 -1.034 -27.008 1.00 88.88 543 LEU A C 1
ATOM 4097 O O . LEU A 1 543 ? 10.844 -1.099 -26.292 1.00 88.88 543 LEU A O 1
ATOM 4101 N N . ILE A 1 544 ? 8.650 -0.663 -26.577 1.00 85.56 544 ILE A N 1
ATOM 4102 C CA . ILE A 1 544 ? 8.369 -0.276 -25.191 1.00 85.56 544 ILE A CA 1
ATOM 4103 C C . ILE A 1 544 ? 7.412 -1.277 -24.551 1.00 85.56 544 ILE A C 1
ATOM 4105 O O . ILE A 1 544 ? 6.635 -1.921 -25.257 1.00 85.56 544 ILE A O 1
ATOM 4109 N N . GLU A 1 545 ? 7.461 -1.416 -23.229 1.00 87.94 545 GLU A N 1
ATOM 4110 C CA . GLU A 1 545 ? 6.534 -2.296 -22.515 1.00 87.94 545 GLU A CA 1
ATOM 4111 C C . GLU A 1 545 ? 5.087 -1.820 -22.729 1.00 87.94 545 GLU A C 1
ATOM 4113 O O . GLU A 1 545 ? 4.783 -0.628 -22.647 1.00 87.94 545 GLU A O 1
ATOM 4118 N N . ALA A 1 546 ? 4.193 -2.753 -23.041 1.00 88.12 546 ALA A N 1
ATOM 4119 C CA . ALA A 1 546 ? 2.786 -2.460 -23.250 1.00 88.12 546 ALA A CA 1
ATOM 4120 C C . ALA A 1 546 ? 2.041 -2.316 -21.915 1.00 88.12 546 ALA A C 1
ATOM 4122 O O . ALA A 1 546 ? 2.296 -3.052 -20.960 1.00 88.12 546 ALA A O 1
ATOM 4123 N N . ALA A 1 547 ? 1.050 -1.426 -21.898 1.00 89.69 547 ALA A N 1
ATOM 4124 C CA . ALA A 1 547 ? 0.067 -1.309 -20.827 1.00 89.69 547 ALA A CA 1
ATOM 4125 C C . ALA A 1 547 ? -1.347 -1.251 -21.425 1.00 89.69 547 ALA A C 1
ATOM 4127 O O . ALA A 1 547 ? -1.571 -0.557 -22.420 1.00 89.69 547 ALA A O 1
ATOM 4128 N N . ASP A 1 548 ? -2.301 -1.960 -20.821 1.00 89.38 548 ASP A N 1
ATOM 4129 C CA . ASP A 1 548 ? -3.712 -1.960 -21.231 1.00 89.38 548 ASP A CA 1
ATOM 4130 C C . ASP A 1 548 ? -4.416 -0.657 -20.806 1.00 89.38 548 ASP A C 1
ATOM 4132 O O . ASP A 1 548 ? -5.009 -0.549 -19.732 1.00 89.38 548 ASP A O 1
ATOM 4136 N N . LYS A 1 549 ? -4.326 0.361 -21.669 1.00 90.25 549 LYS A N 1
ATOM 4137 C CA . LYS A 1 549 ? -4.818 1.729 -21.414 1.00 90.25 549 LYS A CA 1
ATOM 4138 C C . LYS A 1 549 ? -6.347 1.842 -21.387 1.00 90.25 549 LYS A C 1
ATOM 4140 O O . LYS A 1 549 ? -6.869 2.827 -20.868 1.00 90.25 549 LYS A O 1
ATOM 4145 N N . ASP A 1 550 ? -7.060 0.862 -21.942 1.00 90.12 550 ASP A N 1
ATOM 4146 C CA . ASP A 1 550 ? -8.528 0.860 -22.017 1.00 90.12 550 ASP A CA 1
ATOM 4147 C C . ASP A 1 550 ? -9.176 0.186 -20.798 1.00 90.12 550 ASP A C 1
ATOM 4149 O O . ASP A 1 550 ? -10.397 0.237 -20.604 1.00 90.12 550 ASP A O 1
ATOM 4153 N N . ARG A 1 551 ? -8.362 -0.443 -19.948 1.00 89.31 551 ARG A N 1
ATOM 4154 C CA . ARG A 1 551 ? -8.821 -1.153 -18.763 1.00 89.31 551 ARG A CA 1
ATOM 4155 C C . ARG A 1 551 ? -9.389 -0.208 -17.706 1.00 89.31 551 ARG A C 1
ATOM 4157 O O . ARG A 1 551 ? -8.911 0.905 -17.481 1.00 89.31 551 ARG A O 1
ATOM 4164 N N . ARG A 1 552 ? -10.406 -0.695 -16.991 1.00 90.31 552 ARG A N 1
ATOM 4165 C CA . ARG A 1 552 ? -11.121 0.064 -15.959 1.00 90.31 552 ARG A CA 1
ATOM 4166 C C . ARG A 1 552 ? -10.186 0.586 -14.869 1.00 90.31 552 ARG A C 1
ATOM 4168 O O . ARG A 1 552 ? -10.314 1.745 -14.488 1.00 90.31 552 ARG A O 1
ATOM 4175 N N . GLU A 1 553 ? -9.285 -0.252 -14.371 1.00 89.81 553 GLU A N 1
ATOM 4176 C CA . GLU A 1 553 ? -8.346 0.070 -13.295 1.00 89.81 553 GLU A CA 1
ATOM 4177 C C . GLU A 1 553 ? -7.370 1.173 -13.727 1.00 89.81 553 GLU A C 1
ATOM 4179 O O . GLU A 1 553 ? -7.178 2.137 -12.985 1.00 89.81 553 GLU A O 1
ATOM 4184 N N . TYR A 1 554 ? -6.841 1.088 -14.954 1.00 93.94 554 TYR A N 1
ATOM 4185 C CA . TYR A 1 554 ? -5.994 2.121 -15.553 1.00 93.94 554 TYR A CA 1
ATOM 4186 C C . TYR A 1 554 ? -6.736 3.456 -15.674 1.00 93.94 554 TYR A C 1
ATOM 4188 O O . TYR A 1 554 ? -6.263 4.484 -15.191 1.00 93.94 554 TYR A O 1
ATOM 4196 N N . VAL A 1 555 ? -7.931 3.447 -16.274 1.00 93.19 555 VAL A N 1
ATOM 4197 C CA . VAL A 1 555 ? -8.737 4.660 -16.485 1.00 93.19 555 VAL A CA 1
ATOM 4198 C C . VAL A 1 555 ? -9.155 5.291 -15.153 1.00 93.19 555 VAL A C 1
ATOM 4200 O O . VAL A 1 555 ? -9.143 6.517 -15.020 1.00 93.19 555 VAL A O 1
ATOM 4203 N N . ALA A 1 556 ? -9.515 4.474 -14.158 1.00 91.81 556 ALA A N 1
ATOM 4204 C CA . ALA A 1 556 ? -9.877 4.943 -12.824 1.00 91.81 556 ALA A CA 1
ATOM 4205 C C . ALA A 1 556 ? -8.688 5.605 -12.117 1.00 91.81 556 ALA A C 1
ATOM 4207 O O . ALA A 1 556 ? -8.830 6.732 -11.639 1.00 91.81 556 ALA A O 1
ATOM 4208 N N . TYR A 1 557 ? -7.524 4.946 -12.122 1.00 94.25 557 TYR A N 1
ATOM 4209 C CA . TYR A 1 557 ? -6.297 5.492 -11.546 1.00 94.25 557 TYR A CA 1
ATOM 4210 C C . TYR A 1 557 ? -5.890 6.798 -12.236 1.00 94.25 557 TYR A C 1
ATOM 4212 O O . TYR A 1 557 ? -5.708 7.815 -11.569 1.00 94.25 557 TYR A O 1
ATOM 4220 N N . LYS A 1 558 ? -5.819 6.809 -13.575 1.00 93.19 558 LYS A N 1
ATOM 4221 C CA . LYS A 1 558 ? -5.420 7.991 -14.355 1.00 93.19 558 LYS A CA 1
ATOM 4222 C C . LYS A 1 558 ? -6.321 9.185 -14.061 1.00 93.19 558 LYS A C 1
ATOM 4224 O O . LYS A 1 558 ? -5.832 10.283 -13.838 1.00 93.19 558 LYS A O 1
ATOM 4229 N N . LYS A 1 559 ? -7.638 8.969 -13.981 1.00 92.25 559 LYS A N 1
ATOM 4230 C CA . LYS A 1 559 ? -8.595 10.029 -13.640 1.00 92.25 559 LYS A CA 1
ATOM 4231 C C . LYS A 1 559 ? -8.340 10.628 -12.252 1.00 92.25 559 LYS A C 1
ATOM 4233 O O . LYS A 1 559 ? -8.513 11.832 -12.081 1.00 92.25 559 LYS A O 1
ATOM 4238 N N . GLN A 1 560 ? -7.998 9.802 -11.263 1.00 91.19 560 GLN A N 1
ATOM 4239 C CA . GLN A 1 560 ? -7.660 10.285 -9.924 1.00 91.19 560 GLN A CA 1
ATOM 4240 C C . GLN A 1 560 ? -6.323 11.034 -9.939 1.00 91.19 560 GLN A C 1
ATOM 4242 O O . GLN A 1 560 ? -6.264 12.145 -9.418 1.00 91.19 560 GLN A O 1
ATOM 4247 N N . TYR A 1 561 ? -5.298 10.486 -10.597 1.00 93.00 561 TYR A N 1
ATOM 4248 C CA . TYR A 1 561 ? -3.987 11.123 -10.740 1.00 93.00 561 TYR A CA 1
ATOM 4249 C C . TYR A 1 561 ? -4.087 12.507 -11.392 1.00 93.00 561 TYR A C 1
ATOM 4251 O O . TYR A 1 561 ? -3.639 13.493 -10.817 1.00 93.00 561 TYR A O 1
ATOM 4259 N N . ASP A 1 562 ? -4.799 12.617 -12.515 1.00 92.06 562 ASP A N 1
ATOM 4260 C CA . ASP A 1 562 ? -4.985 13.873 -13.259 1.00 92.06 562 ASP A CA 1
ATOM 4261 C C . ASP A 1 562 ? -5.680 14.974 -12.441 1.00 92.06 562 ASP A C 1
ATOM 4263 O O . ASP A 1 562 ? -5.620 16.149 -12.795 1.00 92.06 562 ASP A O 1
ATOM 4267 N N . SER A 1 563 ? -6.369 14.615 -11.351 1.00 90.88 563 SER A N 1
ATOM 4268 C CA . SER A 1 563 ? -7.021 15.588 -10.467 1.00 90.88 563 SER A CA 1
ATOM 4269 C C . SER A 1 563 ? -6.073 16.233 -9.451 1.00 90.88 563 SER A C 1
ATOM 4271 O O . SER A 1 563 ? -6.414 17.272 -8.883 1.00 90.88 563 SER A O 1
ATOM 4273 N N . VAL A 1 564 ? -4.900 15.632 -9.232 1.00 89.88 564 VAL A N 1
ATOM 4274 C CA . VAL A 1 564 ? -3.900 16.047 -8.233 1.00 89.88 564 VAL A CA 1
ATOM 4275 C C . VAL A 1 564 ? -2.509 16.284 -8.832 1.00 89.88 564 VAL A C 1
ATOM 4277 O O . VAL A 1 564 ? -1.640 16.838 -8.159 1.00 89.88 564 VAL A O 1
ATOM 4280 N N . ALA A 1 565 ? -2.289 15.899 -10.090 1.00 91.38 565 ALA A N 1
ATOM 4281 C CA . ALA A 1 565 ? -1.017 16.048 -10.775 1.00 91.38 565 ALA A CA 1
ATOM 4282 C C . ALA A 1 565 ? -0.946 17.336 -11.609 1.00 91.38 565 ALA A C 1
ATOM 4284 O O . ALA A 1 565 ? -1.948 17.843 -12.121 1.00 91.38 565 ALA A O 1
ATOM 4285 N N . SER A 1 566 ? 0.252 17.907 -11.720 1.00 88.94 566 SER A N 1
ATOM 4286 C CA . SER A 1 566 ? 0.508 19.061 -12.576 1.00 88.94 566 SER A CA 1
ATOM 4287 C C . SER A 1 566 ? 1.992 19.215 -12.893 1.00 88.94 566 SER A C 1
ATOM 4289 O O . SER A 1 566 ? 2.855 18.912 -12.071 1.00 88.94 566 SER A O 1
ATOM 4291 N N . ARG A 1 567 ? 2.304 19.833 -14.036 1.00 85.38 567 ARG A N 1
ATOM 4292 C CA . ARG A 1 567 ? 3.684 20.205 -14.387 1.00 85.38 567 ARG A CA 1
ATOM 4293 C C . ARG A 1 567 ? 4.336 21.161 -13.376 1.00 85.38 567 ARG A C 1
ATOM 4295 O O . ARG A 1 567 ? 5.554 21.201 -13.278 1.00 85.38 567 ARG A O 1
ATOM 4302 N N . ALA A 1 568 ? 3.545 21.944 -12.637 1.00 83.69 568 ALA A N 1
ATOM 4303 C CA . ALA A 1 568 ? 4.059 22.870 -11.623 1.00 83.69 568 ALA A CA 1
ATOM 4304 C C . ALA A 1 568 ? 4.575 22.156 -10.364 1.00 83.69 568 ALA A C 1
ATOM 4306 O O . ALA A 1 568 ? 5.391 22.728 -9.651 1.00 83.69 568 ALA A O 1
ATOM 4307 N N . ALA A 1 569 ? 4.113 20.929 -10.115 1.00 84.81 569 ALA A N 1
ATOM 4308 C CA . ALA A 1 569 ? 4.583 20.090 -9.018 1.00 84.81 569 ALA A CA 1
ATOM 4309 C C . ALA A 1 569 ? 5.868 19.316 -9.369 1.00 84.81 569 ALA A C 1
ATOM 4311 O O . ALA A 1 569 ? 6.418 18.622 -8.524 1.00 84.81 569 ALA A O 1
ATOM 4312 N N . CYS A 1 570 ? 6.364 19.432 -10.603 1.00 83.88 570 CYS A N 1
ATOM 4313 C CA . CYS A 1 570 ? 7.614 18.809 -11.010 1.00 83.88 570 CYS A CA 1
ATOM 4314 C C . CYS A 1 570 ? 8.832 19.583 -10.484 1.00 83.88 570 CYS A C 1
ATOM 4316 O O . CYS A 1 570 ? 9.036 20.744 -10.846 1.00 83.88 570 CYS A O 1
ATOM 4318 N N . GLY A 1 571 ? 9.666 18.913 -9.689 1.00 75.56 571 GLY A N 1
ATOM 4319 C CA . GLY A 1 571 ? 10.951 19.402 -9.184 1.00 75.56 571 GLY A CA 1
ATOM 4320 C C . GLY A 1 571 ? 11.947 18.256 -8.990 1.00 75.56 571 GLY A C 1
ATOM 4321 O O . GLY A 1 571 ? 11.604 17.099 -9.211 1.00 75.56 571 GLY A O 1
ATOM 4322 N N . ASP A 1 572 ? 13.180 18.569 -8.588 1.00 66.69 572 ASP A N 1
ATOM 4323 C CA . ASP A 1 572 ? 14.231 17.552 -8.399 1.00 66.69 572 ASP A CA 1
ATOM 4324 C C . ASP A 1 572 ? 13.968 16.646 -7.173 1.00 66.69 572 ASP A C 1
ATOM 4326 O O . ASP A 1 572 ? 14.410 15.498 -7.136 1.00 66.69 572 ASP A O 1
ATOM 4330 N N . GLU A 1 573 ? 13.219 17.145 -6.184 1.00 67.69 573 GLU A N 1
ATOM 4331 C CA . GLU A 1 573 ? 12.824 16.435 -4.961 1.00 67.69 573 GLU A CA 1
ATOM 4332 C C . GLU A 1 573 ? 11.321 16.610 -4.700 1.00 67.69 573 GLU A C 1
ATOM 4334 O O . GLU A 1 573 ? 10.722 17.609 -5.116 1.00 67.69 573 GLU A O 1
ATOM 4339 N N . ARG A 1 574 ? 10.706 15.651 -3.992 1.00 71.31 574 ARG A N 1
ATOM 4340 C CA . ARG A 1 574 ? 9.309 15.762 -3.561 1.00 71.31 574 ARG A CA 1
ATOM 4341 C C . ARG A 1 574 ? 9.180 16.784 -2.430 1.00 71.31 574 ARG A C 1
ATOM 4343 O O . ARG A 1 574 ? 9.733 16.601 -1.348 1.00 71.31 574 ARG A O 1
ATOM 4350 N N . ASP A 1 575 ? 8.371 17.816 -2.645 1.00 67.50 575 ASP A N 1
ATOM 4351 C CA . ASP A 1 575 ? 7.936 18.717 -1.577 1.00 67.50 575 ASP A CA 1
ATOM 4352 C C . ASP A 1 575 ? 6.732 18.099 -0.850 1.00 67.50 575 ASP A C 1
ATOM 4354 O O . ASP A 1 575 ? 5.604 18.146 -1.333 1.00 67.50 575 ASP A O 1
ATOM 4358 N N . VAL A 1 576 ? 6.972 17.500 0.320 1.00 60.41 576 VAL A N 1
ATOM 4359 C CA . VAL A 1 576 ? 5.935 16.821 1.121 1.00 60.41 576 VAL A CA 1
ATOM 4360 C C . VAL A 1 576 ? 4.873 17.805 1.653 1.00 60.41 576 VAL A C 1
ATOM 4362 O O . VAL A 1 576 ? 3.770 17.390 2.014 1.00 60.41 576 VAL A O 1
ATOM 4365 N N . GLU A 1 577 ? 5.159 19.113 1.683 1.00 56.50 577 GLU A N 1
ATOM 4366 C CA . GLU A 1 577 ? 4.187 20.144 2.071 1.00 56.50 577 GLU A CA 1
ATOM 4367 C C . GLU A 1 577 ? 3.259 20.537 0.904 1.00 56.50 577 GLU A C 1
ATOM 4369 O O . GLU A 1 577 ? 2.116 20.960 1.128 1.00 56.50 577 GLU A O 1
ATOM 4374 N N . GLN A 1 578 ? 3.697 20.346 -0.346 1.00 59.62 578 GLN A N 1
ATOM 4375 C CA . GLN A 1 578 ? 2.875 20.528 -1.542 1.00 59.62 578 GLN A CA 1
ATOM 4376 C C . GLN A 1 578 ? 2.169 19.220 -1.915 1.00 59.62 578 GLN A C 1
ATOM 4378 O O . GLN A 1 578 ? 2.770 18.259 -2.370 1.00 59.62 578 GLN A O 1
ATOM 4383 N N . ARG A 1 579 ? 0.838 19.194 -1.800 1.00 62.25 579 ARG A N 1
ATOM 4384 C CA . ARG A 1 579 ? -0.010 18.019 -2.111 1.00 62.25 579 ARG A CA 1
ATOM 4385 C C . ARG A 1 579 ? -0.098 17.644 -3.608 1.00 62.25 579 ARG A C 1
ATOM 4387 O O . ARG A 1 579 ? -1.073 17.013 -4.009 1.00 62.25 579 ARG A O 1
ATOM 4394 N N . GLY A 1 580 ? 0.818 18.116 -4.448 1.00 81.31 580 GLY A N 1
ATOM 4395 C CA . GLY A 1 580 ? 0.786 17.906 -5.897 1.00 81.31 580 GLY A CA 1
ATOM 4396 C C . GLY A 1 580 ? 1.742 16.803 -6.345 1.00 81.31 580 GLY A C 1
ATOM 4397 O O . GLY A 1 580 ? 2.754 16.565 -5.697 1.00 81.31 580 GLY A O 1
ATOM 4398 N N . PHE A 1 581 ? 1.436 16.170 -7.477 1.00 90.75 581 PHE A N 1
ATOM 4399 C CA . PHE A 1 581 ? 2.308 15.181 -8.125 1.00 90.75 581 PHE A CA 1
ATOM 4400 C C . PHE A 1 581 ? 2.822 15.698 -9.468 1.00 90.75 581 PHE A C 1
ATOM 4402 O O . PHE A 1 581 ? 2.099 16.408 -10.174 1.00 90.75 581 PHE A O 1
ATOM 4409 N N . CYS A 1 582 ? 4.055 15.358 -9.831 1.00 89.19 582 CYS A N 1
ATOM 4410 C CA . CYS A 1 582 ? 4.646 15.751 -11.101 1.00 89.19 582 CYS A CA 1
ATOM 4411 C C . CYS A 1 582 ? 3.912 15.107 -12.286 1.00 89.19 582 CYS A C 1
ATOM 4413 O O . CYS A 1 582 ? 3.859 13.892 -12.414 1.00 89.19 582 CYS A O 1
ATOM 4415 N N . ASP A 1 583 ? 3.375 15.936 -13.179 1.00 88.94 583 ASP A N 1
ATOM 4416 C CA . ASP A 1 583 ? 2.905 15.530 -14.509 1.00 88.94 583 ASP A CA 1
ATOM 4417 C C . ASP A 1 583 ? 3.824 16.189 -15.537 1.00 88.94 583 ASP A C 1
ATOM 4419 O O . ASP A 1 583 ? 3.667 17.365 -15.897 1.00 88.94 583 ASP A O 1
ATOM 4423 N N . ALA A 1 584 ? 4.888 15.475 -15.892 1.00 81.19 584 ALA A N 1
ATOM 4424 C CA . ALA A 1 584 ? 5.874 15.936 -16.843 1.00 81.19 584 ALA A CA 1
ATOM 4425 C C . ALA A 1 584 ? 5.325 15.806 -18.268 1.00 81.19 584 ALA A C 1
ATOM 4427 O O . ALA A 1 584 ? 5.556 16.686 -19.108 1.00 81.19 584 ALA A O 1
ATOM 4428 N N . SER A 1 585 ? 4.599 14.729 -18.538 1.00 73.06 585 SER A N 1
ATOM 4429 C CA . SER A 1 585 ? 4.077 14.447 -19.862 1.00 73.06 585 SER A CA 1
ATOM 4430 C C . SER A 1 585 ? 3.042 15.477 -20.330 1.00 73.06 585 SER A C 1
ATOM 4432 O O . SER A 1 585 ? 2.384 16.175 -19.563 1.00 73.06 585 SER A O 1
ATOM 4434 N N . THR A 1 586 ? 2.893 15.596 -21.650 1.00 67.75 586 THR A N 1
ATOM 4435 C CA . THR A 1 586 ? 1.734 16.286 -22.247 1.00 67.75 586 THR A CA 1
ATOM 4436 C C . THR A 1 586 ? 0.747 15.316 -22.891 1.00 67.75 586 THR A C 1
ATOM 4438 O O . THR A 1 586 ? -0.241 15.751 -23.498 1.00 67.75 586 THR A O 1
ATOM 4441 N N . ASP A 1 587 ? 1.014 14.015 -22.763 1.00 71.31 587 ASP A N 1
ATOM 4442 C CA . ASP A 1 587 ? 0.203 12.948 -23.319 1.00 71.31 587 ASP A CA 1
ATOM 4443 C C . ASP A 1 587 ? -0.982 12.598 -22.420 1.00 71.31 587 ASP A C 1
ATOM 4445 O O . ASP A 1 587 ? -0.989 12.769 -21.205 1.00 71.31 587 ASP A O 1
ATOM 4449 N N . ALA A 1 588 ? -2.030 12.061 -23.045 1.00 74.06 588 ALA A N 1
ATOM 4450 C CA . ALA A 1 588 ? -3.191 11.560 -22.314 1.00 74.06 588 ALA A CA 1
ATOM 4451 C C . ALA A 1 588 ? -2.904 10.231 -21.586 1.00 74.06 588 ALA A C 1
ATOM 4453 O O . ALA A 1 588 ? -3.655 9.853 -20.687 1.00 74.06 588 ALA A O 1
ATOM 4454 N N . ALA A 1 589 ? -1.854 9.509 -21.989 1.00 84.00 589 ALA A N 1
ATOM 4455 C CA . ALA A 1 589 ? -1.431 8.251 -21.385 1.00 84.00 589 ALA A CA 1
ATOM 4456 C C . ALA A 1 589 ? -0.315 8.481 -20.356 1.00 84.00 589 ALA A C 1
ATOM 4458 O O . ALA A 1 589 ? 0.408 9.466 -20.442 1.00 84.00 589 ALA A O 1
ATOM 4459 N N . LEU A 1 590 ? -0.178 7.549 -19.410 1.00 88.12 590 LEU A N 1
ATOM 4460 C CA . LEU A 1 590 ? 0.939 7.516 -18.473 1.00 88.12 590 LEU A CA 1
ATOM 4461 C C . LEU A 1 590 ? 2.261 7.352 -19.248 1.00 88.12 590 LEU A C 1
ATOM 4463 O O . LEU A 1 590 ? 2.312 6.498 -20.144 1.00 88.12 590 LEU A O 1
ATOM 4467 N N . PRO A 1 591 ? 3.302 8.147 -18.945 1.00 82.50 591 PRO A N 1
ATOM 4468 C CA . PRO A 1 591 ? 4.584 8.054 -19.634 1.00 82.50 591 PRO A CA 1
ATOM 4469 C C . PRO A 1 591 ? 5.426 6.873 -19.137 1.00 82.50 591 PRO A C 1
ATOM 4471 O O . PRO A 1 591 ? 5.148 6.286 -18.091 1.00 82.50 591 PRO A O 1
ATOM 4474 N N . GLY A 1 592 ? 6.458 6.536 -19.916 1.00 82.94 592 GLY A N 1
ATOM 4475 C CA . GLY A 1 592 ? 7.530 5.622 -19.516 1.00 82.94 592 GLY A CA 1
ATOM 4476 C C . GLY A 1 592 ? 7.045 4.328 -18.857 1.00 82.94 592 GLY A C 1
ATOM 4477 O O . GLY A 1 592 ? 6.193 3.616 -19.399 1.00 82.94 592 GLY A O 1
ATOM 4478 N N . PHE A 1 593 ? 7.590 4.032 -17.677 1.00 89.81 593 PHE A N 1
ATOM 4479 C CA . PHE A 1 593 ? 7.208 2.881 -16.859 1.00 89.81 593 PHE A CA 1
ATOM 4480 C C . PHE A 1 593 ? 6.257 3.238 -15.711 1.00 89.81 593 PHE A C 1
ATOM 4482 O O . PHE A 1 593 ? 6.060 2.420 -14.810 1.00 89.81 593 PHE A O 1
ATOM 4489 N N . SER A 1 594 ? 5.590 4.396 -15.752 1.00 92.38 594 SER A N 1
ATOM 4490 C CA . SER A 1 594 ? 4.652 4.845 -14.711 1.00 92.38 594 SER A CA 1
ATOM 4491 C C . SER A 1 594 ? 3.583 3.804 -14.370 1.00 92.38 594 SER A C 1
ATOM 4493 O O . SER A 1 594 ? 3.281 3.580 -13.200 1.00 92.38 594 SER A O 1
ATOM 4495 N N . ALA A 1 595 ? 3.037 3.097 -15.366 1.00 94.06 595 ALA A N 1
ATOM 4496 C CA . ALA A 1 595 ? 2.063 2.034 -15.106 1.00 94.06 595 ALA A CA 1
ATOM 4497 C C . ALA A 1 595 ? 2.667 0.862 -14.305 1.00 94.06 595 ALA A C 1
ATOM 4499 O O . ALA A 1 595 ? 2.005 0.296 -13.437 1.00 94.06 595 ALA A O 1
ATOM 4500 N N . LEU A 1 596 ? 3.937 0.528 -14.555 1.00 94.75 596 LEU A N 1
ATOM 4501 C CA . LEU A 1 596 ? 4.672 -0.505 -13.819 1.00 94.75 596 LEU A CA 1
ATOM 4502 C C . LEU A 1 596 ? 5.069 -0.024 -12.420 1.00 94.75 596 LEU A C 1
ATOM 4504 O O . LEU A 1 596 ? 5.107 -0.812 -11.479 1.00 94.75 596 LEU A O 1
ATOM 4508 N N . ALA A 1 597 ? 5.332 1.270 -12.252 1.00 96.19 597 ALA A N 1
ATOM 4509 C CA . ALA A 1 597 ? 5.581 1.871 -10.948 1.00 96.19 597 ALA A CA 1
ATOM 4510 C C . ALA A 1 597 ? 4.360 1.715 -10.021 1.00 96.19 597 ALA A C 1
ATOM 4512 O O . ALA A 1 597 ? 4.491 1.250 -8.887 1.00 96.19 597 ALA A O 1
ATOM 4513 N N . VAL A 1 598 ? 3.155 1.995 -10.531 1.00 97.00 598 VAL A N 1
ATOM 4514 C CA . VAL A 1 598 ? 1.892 1.766 -9.803 1.00 97.00 598 VAL A CA 1
ATOM 4515 C C . VAL A 1 598 ? 1.673 0.282 -9.527 1.00 97.00 598 VAL A C 1
ATOM 4517 O O . VAL A 1 598 ? 1.343 -0.101 -8.403 1.00 97.00 598 VAL A O 1
ATOM 4520 N N . ASP A 1 599 ? 1.901 -0.569 -10.527 1.00 95.75 599 ASP A N 1
ATOM 4521 C CA . ASP A 1 599 ? 1.757 -2.014 -10.365 1.00 95.75 599 ASP A CA 1
ATOM 4522 C C . ASP A 1 599 ? 2.741 -2.593 -9.350 1.00 95.75 599 ASP A C 1
ATOM 4524 O O . ASP A 1 599 ? 2.418 -3.589 -8.712 1.00 95.75 599 ASP A O 1
ATOM 4528 N N . SER A 1 600 ? 3.893 -1.955 -9.124 1.00 96.62 600 SER A N 1
ATOM 4529 C CA . SER A 1 600 ? 4.843 -2.370 -8.085 1.00 96.62 600 SER A CA 1
ATOM 4530 C C . SER A 1 600 ? 4.236 -2.210 -6.691 1.00 96.62 600 SER A C 1
ATOM 4532 O O . SER A 1 600 ? 4.354 -3.108 -5.855 1.00 96.62 600 SER A O 1
ATOM 4534 N N . VAL A 1 601 ? 3.516 -1.105 -6.458 1.00 97.25 601 VAL A N 1
ATOM 4535 C CA . VAL A 1 601 ? 2.780 -0.853 -5.210 1.00 97.25 601 VAL A CA 1
ATOM 4536 C C . VAL A 1 601 ? 1.614 -1.828 -5.064 1.00 97.25 601 VAL A C 1
ATOM 4538 O O . VAL A 1 601 ? 1.440 -2.422 -4.000 1.00 97.25 601 VAL A O 1
ATOM 4541 N N . LEU A 1 602 ? 0.825 -2.029 -6.125 1.00 94.62 602 LEU A N 1
ATOM 4542 C CA . LEU A 1 602 ? -0.326 -2.935 -6.090 1.00 94.62 602 LEU A CA 1
ATOM 4543 C C . LEU A 1 602 ? 0.095 -4.390 -5.875 1.00 94.62 602 LEU A C 1
ATOM 4545 O O . LEU A 1 602 ? -0.515 -5.084 -5.063 1.00 94.62 602 LEU A O 1
ATOM 4549 N N . LEU A 1 603 ? 1.142 -4.847 -6.560 1.00 93.94 603 LEU A N 1
ATOM 4550 C CA . LEU A 1 603 ? 1.726 -6.173 -6.391 1.00 93.94 603 LEU A CA 1
ATOM 4551 C C . LEU A 1 603 ? 2.178 -6.385 -4.941 1.00 93.94 603 LEU A C 1
ATOM 4553 O O . LEU A 1 603 ? 1.823 -7.389 -4.318 1.00 93.94 603 LEU A O 1
ATOM 4557 N N . TRP A 1 604 ? 2.902 -5.411 -4.386 1.00 95.06 604 TRP A N 1
ATOM 4558 C CA . TRP A 1 604 ? 3.346 -5.431 -2.997 1.00 95.06 604 TRP A CA 1
ATOM 4559 C C . TRP A 1 604 ? 2.182 -5.468 -2.003 1.00 95.06 604 TRP A C 1
ATOM 4561 O O . TRP A 1 604 ? 2.136 -6.346 -1.140 1.00 95.06 604 TRP A O 1
ATOM 4571 N N . ALA A 1 605 ? 1.195 -4.585 -2.155 1.00 93.75 605 ALA A N 1
ATOM 4572 C CA . ALA A 1 605 ? 0.029 -4.524 -1.279 1.00 93.75 605 ALA A CA 1
ATOM 4573 C C . ALA A 1 605 ? -0.816 -5.810 -1.341 1.00 93.75 605 ALA A C 1
ATOM 4575 O O . ALA A 1 605 ? -1.297 -6.293 -0.314 1.00 93.75 605 ALA A O 1
ATOM 4576 N N . GLN A 1 606 ? -0.953 -6.406 -2.529 1.00 90.88 606 GLN A N 1
ATOM 4577 C CA . GLN A 1 606 ? -1.624 -7.693 -2.727 1.00 90.88 606 GLN A CA 1
ATOM 4578 C C . GLN A 1 606 ? -0.862 -8.870 -2.109 1.00 90.88 606 GLN A C 1
ATOM 4580 O O . GLN A 1 606 ? -1.489 -9.807 -1.615 1.00 90.88 606 GLN A O 1
ATOM 4585 N N . ALA A 1 607 ? 0.471 -8.851 -2.109 1.00 90.94 607 ALA A N 1
ATOM 4586 C CA . ALA A 1 607 ? 1.256 -9.847 -1.386 1.00 90.94 607 ALA A CA 1
ATOM 4587 C C . ALA A 1 607 ? 1.116 -9.666 0.135 1.00 90.94 607 ALA A C 1
ATOM 4589 O O . ALA A 1 607 ? 0.864 -10.634 0.854 1.00 90.94 607 ALA A O 1
ATOM 4590 N N . LEU A 1 608 ? 1.196 -8.422 0.614 1.00 89.94 608 LEU A N 1
ATOM 4591 C CA . LEU A 1 608 ? 1.100 -8.072 2.030 1.00 89.94 608 LEU A CA 1
ATOM 4592 C C . LEU A 1 608 ? -0.270 -8.413 2.641 1.00 89.94 608 LEU A C 1
ATOM 4594 O O . LEU A 1 608 ? -0.346 -8.853 3.790 1.00 89.94 608 LEU A O 1
ATOM 4598 N N . SER A 1 609 ? -1.360 -8.259 1.881 1.00 87.12 609 SER A N 1
ATOM 4599 C CA . SER A 1 609 ? -2.720 -8.593 2.338 1.00 87.12 609 SER A CA 1
ATOM 4600 C C . SER A 1 609 ? -2.906 -10.085 2.646 1.00 87.12 609 SER A C 1
ATOM 4602 O O . SER A 1 609 ? -3.797 -10.451 3.412 1.00 87.12 609 SER A O 1
ATOM 4604 N N . ARG A 1 610 ? -2.028 -10.944 2.110 1.00 84.75 610 ARG A N 1
ATOM 4605 C CA . ARG A 1 610 ? -2.015 -12.402 2.314 1.00 84.75 610 ARG A CA 1
ATOM 4606 C C . ARG A 1 610 ? -1.077 -12.861 3.430 1.00 84.75 610 ARG A C 1
ATOM 4608 O O . ARG A 1 610 ? -0.896 -14.068 3.594 1.00 84.75 610 ARG A O 1
ATOM 4615 N N . LEU A 1 611 ? -0.465 -11.924 4.152 1.00 78.88 611 LEU A N 1
ATOM 4616 C CA . LEU A 1 611 ? 0.472 -12.178 5.246 1.00 78.88 611 LEU A CA 1
ATOM 4617 C C . LEU A 1 611 ? -0.078 -11.665 6.575 1.00 78.88 611 LEU A C 1
ATOM 4619 O O . LEU A 1 611 ? -0.776 -10.643 6.629 1.00 78.88 611 LEU A O 1
ATOM 4623 N N . SER A 1 612 ? 0.281 -12.352 7.659 1.00 71.19 612 SER A N 1
ATOM 4624 C CA . SER A 1 612 ? -0.168 -12.042 9.016 1.00 71.19 612 SER A CA 1
ATOM 4625 C C . SER A 1 612 ? 0.996 -11.941 10.006 1.00 71.19 612 SER A C 1
ATOM 4627 O O . SER A 1 612 ? 2.029 -12.579 9.835 1.00 71.19 612 SER A O 1
ATOM 4629 N N . GLY A 1 613 ? 0.837 -11.114 11.045 1.00 67.50 613 GLY A N 1
ATOM 4630 C CA . GLY A 1 613 ? 1.800 -11.008 12.148 1.00 67.50 613 GLY A CA 1
ATOM 4631 C C . GLY A 1 613 ? 3.247 -10.793 11.691 1.00 67.50 613 GLY A C 1
ATOM 4632 O O . GLY A 1 613 ? 3.526 -9.936 10.849 1.00 67.50 613 GLY A O 1
ATOM 4633 N N . SER A 1 614 ? 4.159 -11.598 12.239 1.00 67.81 614 SER A N 1
ATOM 4634 C CA . SER A 1 614 ? 5.596 -11.539 11.950 1.00 67.81 614 SER A CA 1
ATOM 4635 C C . SER A 1 614 ? 5.961 -11.886 10.504 1.00 67.81 614 SER A C 1
ATOM 4637 O O . SER A 1 614 ? 7.029 -11.479 10.056 1.00 67.81 614 SER A O 1
ATOM 4639 N N . GLU A 1 615 ? 5.087 -12.551 9.738 1.00 73.56 615 GLU A N 1
ATOM 4640 C CA . GLU A 1 615 ? 5.357 -12.869 8.328 1.00 73.56 615 GLU A CA 1
ATOM 4641 C C . GLU A 1 615 ? 5.491 -11.599 7.472 1.00 73.56 615 GLU A C 1
ATOM 4643 O O . GLU A 1 615 ? 6.216 -11.589 6.483 1.00 73.56 615 GLU A O 1
ATOM 4648 N N . ARG A 1 616 ? 4.824 -10.502 7.862 1.00 78.75 616 ARG A N 1
ATOM 4649 C CA . ARG A 1 616 ? 4.940 -9.199 7.179 1.00 78.75 616 ARG A CA 1
ATOM 4650 C C . ARG A 1 616 ? 6.313 -8.547 7.358 1.00 78.75 616 ARG A C 1
ATOM 4652 O O . ARG A 1 616 ? 6.678 -7.684 6.564 1.00 78.75 616 ARG A O 1
ATOM 4659 N N . ALA A 1 617 ? 7.044 -8.938 8.401 1.00 76.88 617 ALA A N 1
ATOM 4660 C CA . ALA A 1 617 ? 8.378 -8.437 8.711 1.00 76.88 617 ALA A CA 1
ATOM 4661 C C . ALA A 1 617 ? 9.498 -9.286 8.070 1.00 76.88 617 ALA A C 1
ATOM 4663 O O . ALA A 1 617 ? 10.667 -8.921 8.171 1.00 76.88 617 ALA A O 1
ATOM 4664 N N . ASP A 1 618 ? 9.158 -10.400 7.414 1.00 85.19 618 ASP A N 1
ATOM 4665 C CA . ASP A 1 618 ? 10.112 -11.332 6.814 1.00 85.19 618 ASP A CA 1
ATOM 4666 C C . ASP A 1 618 ? 10.156 -11.182 5.285 1.00 85.19 618 ASP A C 1
ATOM 4668 O O . ASP A 1 618 ? 9.187 -11.461 4.575 1.00 85.19 618 ASP A O 1
ATOM 4672 N N . ALA A 1 619 ? 11.305 -10.751 4.762 1.00 87.25 619 ALA A N 1
ATOM 4673 C CA . ALA A 1 619 ? 11.484 -10.512 3.331 1.00 87.25 619 ALA A CA 1
ATOM 4674 C C . ALA A 1 619 ? 11.330 -11.787 2.487 1.00 87.25 619 ALA A C 1
ATOM 4676 O O . ALA A 1 619 ? 10.782 -11.725 1.389 1.00 87.25 619 ALA A O 1
ATOM 4677 N N . GLY A 1 620 ? 11.744 -12.949 3.007 1.00 88.69 620 GLY A N 1
ATOM 4678 C CA . GLY A 1 620 ? 11.597 -14.228 2.309 1.00 88.69 620 GLY A CA 1
ATOM 4679 C C . GLY A 1 620 ? 10.130 -14.635 2.146 1.00 88.69 620 GLY A C 1
ATOM 4680 O O . GLY A 1 620 ? 9.701 -15.020 1.057 1.00 88.69 620 GLY A O 1
ATOM 4681 N N . SER A 1 621 ? 9.334 -14.486 3.207 1.00 88.00 621 SER A N 1
ATOM 4682 C CA . SER A 1 621 ? 7.886 -14.722 3.204 1.00 88.00 621 SER A CA 1
ATOM 4683 C C . SER A 1 621 ? 7.176 -13.782 2.236 1.00 88.00 621 SER A C 1
ATOM 4685 O O . SER A 1 621 ? 6.329 -14.221 1.454 1.00 88.00 621 SER A O 1
ATOM 4687 N N . LEU A 1 622 ? 7.558 -12.502 2.232 1.00 90.50 622 LEU A N 1
ATOM 4688 C CA . LEU A 1 622 ? 7.015 -11.524 1.297 1.00 90.50 622 LEU A CA 1
ATOM 4689 C C . LEU A 1 622 ? 7.380 -11.843 -0.155 1.00 90.50 622 LEU A C 1
ATOM 4691 O O . LEU A 1 622 ? 6.491 -11.883 -1.005 1.00 90.50 622 LEU A O 1
ATOM 4695 N N . TYR A 1 623 ? 8.645 -12.155 -0.433 1.00 90.62 623 TYR A N 1
ATOM 4696 C CA . TYR A 1 623 ? 9.106 -12.569 -1.758 1.00 90.62 623 TYR A CA 1
ATOM 4697 C C . TYR A 1 623 ? 8.356 -13.803 -2.273 1.00 90.62 623 TYR A C 1
ATOM 4699 O O . TYR A 1 623 ? 7.838 -13.808 -3.392 1.00 90.62 623 TYR A O 1
ATOM 4707 N N . ALA A 1 624 ? 8.189 -14.824 -1.429 1.00 88.00 624 ALA A N 1
ATOM 4708 C CA . ALA A 1 624 ? 7.423 -16.014 -1.783 1.00 88.00 624 ALA A CA 1
ATOM 4709 C C . ALA A 1 624 ? 5.963 -15.678 -2.140 1.00 88.00 624 ALA A C 1
ATOM 4711 O O . ALA A 1 624 ? 5.402 -16.257 -3.077 1.00 88.00 624 ALA A O 1
ATOM 4712 N N . LYS A 1 625 ? 5.331 -14.729 -1.432 1.00 88.31 625 LYS A N 1
ATOM 4713 C CA . LYS A 1 625 ? 3.972 -14.262 -1.754 1.00 88.31 625 LYS A CA 1
ATOM 4714 C C . LYS A 1 625 ? 3.899 -13.420 -3.017 1.00 88.31 625 LYS A C 1
ATOM 4716 O O . LYS A 1 625 ? 2.873 -13.501 -3.684 1.00 88.31 625 LYS A O 1
ATOM 4721 N N . LEU A 1 626 ? 4.943 -12.664 -3.352 1.00 88.31 626 LEU A N 1
ATOM 4722 C CA . LEU A 1 626 ? 5.030 -11.900 -4.598 1.00 88.31 626 LEU A CA 1
ATOM 4723 C C . LEU A 1 626 ? 5.092 -12.829 -5.819 1.00 88.31 626 LEU A C 1
ATOM 4725 O O . LEU A 1 626 ? 4.332 -12.640 -6.764 1.00 88.31 626 LEU A O 1
ATOM 4729 N N . LEU A 1 627 ? 5.915 -13.883 -5.778 1.00 81.94 627 LEU A N 1
ATOM 4730 C CA . LEU A 1 627 ? 6.025 -14.838 -6.892 1.00 81.94 627 LEU A CA 1
ATOM 4731 C C . LEU A 1 627 ? 4.803 -15.754 -7.033 1.00 81.94 627 LEU A C 1
ATOM 4733 O O . LEU A 1 627 ? 4.361 -16.068 -8.140 1.00 81.94 627 LEU A O 1
ATOM 4737 N N . SER A 1 628 ? 4.240 -16.192 -5.905 1.00 77.19 628 SER A N 1
ATOM 4738 C CA . SER A 1 628 ? 3.045 -17.051 -5.886 1.00 77.19 628 SER A CA 1
ATOM 4739 C C . SER A 1 628 ? 1.742 -16.276 -6.053 1.00 77.19 628 SER A C 1
ATOM 4741 O O . SER A 1 628 ? 0.658 -16.852 -5.939 1.00 77.19 628 SER A O 1
ATOM 4743 N N . ALA A 1 629 ? 1.829 -14.973 -6.305 1.00 64.25 629 ALA A N 1
ATOM 4744 C CA . ALA A 1 629 ? 0.680 -14.113 -6.296 1.00 64.25 629 ALA A CA 1
ATOM 4745 C C . ALA A 1 629 ? -0.296 -14.486 -7.424 1.00 64.25 629 ALA A C 1
ATOM 4747 O O . ALA A 1 629 ? 0.008 -14.408 -8.618 1.00 64.25 629 ALA A O 1
ATOM 4748 N N . ARG A 1 630 ? -1.475 -14.937 -7.006 1.00 63.00 630 ARG A N 1
ATOM 4749 C CA . ARG A 1 630 ? -2.636 -15.230 -7.840 1.00 63.00 630 ARG A CA 1
ATOM 4750 C C . ARG A 1 630 ? -3.871 -14.627 -7.181 1.00 63.00 630 ARG A C 1
ATOM 4752 O O . ARG A 1 630 ? -3.880 -14.453 -5.959 1.00 63.00 630 ARG A O 1
ATOM 4759 N N . ASP A 1 631 ? -4.877 -14.262 -7.958 1.00 58.53 631 ASP A N 1
ATOM 4760 C CA . ASP A 1 631 ? -6.159 -13.813 -7.420 1.00 58.53 631 ASP A CA 1
ATOM 4761 C C . ASP A 1 631 ? -6.900 -14.957 -6.685 1.00 58.53 631 ASP A C 1
ATOM 4763 O O . ASP A 1 631 ? -6.404 -16.081 -6.557 1.00 58.53 631 ASP A O 1
ATOM 4767 N N . SER A 1 632 ? -8.097 -14.683 -6.159 1.00 49.97 632 SER A N 1
ATOM 4768 C CA . SER A 1 632 ? -8.903 -15.690 -5.448 1.00 49.97 632 SER A CA 1
ATOM 4769 C C . SER A 1 632 ? -9.374 -16.863 -6.321 1.00 49.97 632 SER A C 1
ATOM 4771 O O . SER A 1 632 ? -9.853 -17.865 -5.788 1.00 49.97 632 SER A O 1
ATOM 4773 N N . GLN A 1 633 ? -9.247 -16.745 -7.642 1.00 53.19 633 GLN A N 1
ATOM 4774 C CA . GLN A 1 633 ? -9.633 -17.723 -8.648 1.00 53.19 633 GLN A CA 1
ATOM 4775 C C . GLN A 1 633 ? -8.423 -18.519 -9.168 1.00 53.19 633 GLN A C 1
ATOM 4777 O O . GLN A 1 633 ? -8.613 -19.508 -9.875 1.00 53.19 633 GLN A O 1
ATOM 4782 N N . GLY A 1 634 ? -7.201 -18.149 -8.769 1.00 61.81 634 GLY A N 1
ATOM 4783 C CA . GLY A 1 634 ? -5.961 -18.786 -9.213 1.00 61.81 634 GLY A CA 1
ATOM 4784 C C . GLY A 1 634 ? -5.363 -18.175 -10.483 1.00 61.81 634 GLY A C 1
ATOM 4785 O O . GLY A 1 634 ? -4.396 -18.732 -11.008 1.00 61.81 634 GLY A O 1
ATOM 4786 N N . GLU A 1 635 ? -5.893 -17.046 -10.954 1.00 62.97 635 GLU A N 1
ATOM 4787 C CA . GLU A 1 635 ? -5.394 -16.292 -12.108 1.00 62.97 635 GLU A CA 1
ATOM 4788 C C . GLU A 1 635 ? -4.292 -15.311 -11.694 1.00 62.97 635 GLU A C 1
ATOM 4790 O O . GLU A 1 635 ? -4.043 -15.097 -10.508 1.00 62.97 635 GLU A O 1
ATOM 4795 N N . ALA A 1 636 ? -3.560 -14.748 -12.658 1.00 67.06 636 ALA A N 1
ATOM 4796 C CA . ALA A 1 636 ? -2.532 -13.752 -12.352 1.00 67.06 636 ALA A CA 1
ATOM 4797 C C . ALA A 1 636 ? -3.099 -12.551 -11.592 1.00 67.06 636 ALA A C 1
ATOM 4799 O O . ALA A 1 636 ? -4.274 -12.217 -11.714 1.00 67.06 636 ALA A O 1
ATOM 4800 N N . LEU A 1 637 ? -2.247 -11.891 -10.803 1.00 75.31 637 LEU A N 1
ATOM 4801 C CA . LEU A 1 637 ? -2.666 -10.641 -10.184 1.00 75.31 637 LEU A CA 1
ATOM 4802 C C . LEU A 1 637 ? -2.975 -9.601 -11.243 1.00 75.31 637 LEU A C 1
ATOM 4804 O O . LEU A 1 637 ? -2.237 -9.451 -12.216 1.00 75.31 637 LEU A O 1
ATOM 4808 N N . GLU A 1 638 ? -4.028 -8.842 -10.999 1.00 81.06 638 GLU A N 1
ATOM 4809 C CA . GLU A 1 638 ? -4.408 -7.742 -11.865 1.00 81.06 638 GLU A CA 1
ATOM 4810 C C . GLU A 1 638 ? -3.717 -6.458 -11.394 1.00 81.06 638 GLU A C 1
ATOM 4812 O O . GLU A 1 638 ? -3.822 -6.059 -10.227 1.00 81.06 638 GLU A O 1
ATOM 4817 N N . GLY A 1 639 ? -2.983 -5.838 -12.317 1.00 89.69 639 GLY A N 1
ATOM 4818 C CA . GLY A 1 639 ? -2.463 -4.482 -12.211 1.00 89.69 639 GLY A CA 1
ATOM 4819 C C . GLY A 1 639 ? -3.200 -3.525 -13.151 1.00 89.69 639 GLY A C 1
ATOM 4820 O O . GLY A 1 639 ? -4.023 -3.929 -13.983 1.00 89.69 639 GLY A O 1
ATOM 4821 N N . ILE A 1 640 ? -2.868 -2.240 -13.056 1.00 93.19 640 ILE A N 1
ATOM 4822 C CA . ILE A 1 640 ? -3.321 -1.219 -13.995 1.00 93.19 640 ILE A CA 1
ATOM 4823 C C . ILE A 1 640 ? -2.680 -1.387 -15.377 1.00 93.19 640 ILE A C 1
ATOM 4825 O O . ILE A 1 640 ? -3.302 -1.003 -16.359 1.00 93.19 640 ILE A O 1
ATOM 4829 N N . SER A 1 641 ? -1.479 -1.973 -15.496 1.00 91.88 641 SER A N 1
ATOM 4830 C CA . SER A 1 641 ? -0.860 -2.205 -16.814 1.00 91.88 641 SER A CA 1
ATOM 4831 C C . SER A 1 641 ? -1.394 -3.449 -17.526 1.00 91.88 641 SER A C 1
ATOM 4833 O O . SER A 1 641 ? -1.150 -3.625 -18.718 1.00 91.88 641 SER A O 1
ATOM 4835 N N . GLY A 1 642 ? -2.102 -4.331 -16.822 1.00 89.31 642 GLY A N 1
ATOM 4836 C CA . GLY A 1 642 ? -2.487 -5.640 -17.337 1.00 89.31 642 GLY A CA 1
ATOM 4837 C C . GLY A 1 642 ? -2.323 -6.740 -16.285 1.00 89.31 642 GLY A C 1
ATOM 4838 O O . GLY A 1 642 ? -1.956 -6.459 -15.141 1.00 89.31 642 GLY A O 1
ATOM 4839 N N . PRO A 1 643 ? -2.534 -8.007 -16.672 1.00 86.56 643 PRO A N 1
ATOM 4840 C CA . PRO A 1 643 ? -2.191 -9.146 -15.833 1.00 86.56 643 PRO A CA 1
ATOM 4841 C C . PRO A 1 643 ? -0.684 -9.181 -15.533 1.00 86.56 643 PRO A C 1
ATOM 4843 O O . PRO A 1 643 ? 0.160 -8.924 -16.405 1.00 86.56 643 PRO A O 1
ATOM 4846 N N . LEU A 1 644 ? -0.340 -9.510 -14.291 1.00 87.50 644 LEU A N 1
ATOM 4847 C CA . LEU A 1 644 ? 1.029 -9.607 -13.792 1.00 87.50 644 LEU A CA 1
ATOM 4848 C C . LEU A 1 644 ? 1.438 -11.081 -13.705 1.00 87.50 644 LEU A C 1
ATOM 4850 O O . LEU A 1 644 ? 1.186 -11.770 -12.714 1.00 87.50 644 LEU A O 1
ATOM 4854 N N . HIS A 1 645 ? 2.062 -11.574 -14.774 1.00 85.00 645 HIS A N 1
ATOM 4855 C CA . HIS A 1 645 ? 2.637 -12.917 -14.839 1.00 85.00 645 HIS A CA 1
ATOM 4856 C C . HIS A 1 645 ? 4.146 -12.847 -14.639 1.00 85.00 645 HIS A C 1
ATOM 4858 O O . HIS A 1 645 ? 4.807 -12.089 -15.344 1.00 85.00 645 HIS A O 1
ATOM 4864 N N . PHE A 1 646 ? 4.682 -13.677 -13.748 1.00 87.38 646 PHE A N 1
ATOM 4865 C CA . PHE A 1 646 ? 6.119 -13.796 -13.503 1.00 87.38 646 PHE A CA 1
ATOM 4866 C C . PHE A 1 646 ? 6.610 -15.192 -13.874 1.00 87.38 646 PHE A C 1
ATOM 4868 O O . PHE A 1 646 ? 5.882 -16.177 -13.701 1.00 87.38 646 PHE A O 1
ATOM 4875 N N . ASP A 1 647 ? 7.829 -15.270 -14.397 1.00 86.00 647 ASP A N 1
ATOM 4876 C CA . ASP A 1 647 ? 8.544 -16.531 -14.533 1.00 86.00 647 ASP A CA 1
ATOM 4877 C C . ASP A 1 647 ? 9.161 -16.982 -13.195 1.00 86.00 647 ASP A C 1
ATOM 4879 O O . ASP A 1 647 ? 9.000 -16.347 -12.151 1.00 86.00 647 ASP A O 1
ATOM 4883 N N . GLU A 1 648 ? 9.850 -18.122 -13.215 1.00 81.94 648 GLU A N 1
ATOM 4884 C CA . GLU A 1 648 ? 10.494 -18.694 -12.026 1.00 81.94 648 GLU A CA 1
ATOM 4885 C C . GLU A 1 648 ? 11.647 -17.845 -11.465 1.00 81.94 648 GLU A C 1
ATOM 4887 O O . GLU A 1 648 ? 12.054 -18.061 -10.325 1.00 81.94 648 GLU A O 1
ATOM 4892 N N . ASN A 1 649 ? 12.142 -16.869 -12.234 1.00 84.81 649 ASN A N 1
ATOM 4893 C CA . ASN A 1 649 ? 13.229 -15.975 -11.844 1.00 84.81 649 ASN A CA 1
ATOM 4894 C C . ASN A 1 649 ? 12.727 -14.628 -11.306 1.00 84.81 649 ASN A C 1
ATOM 4896 O O . ASN A 1 649 ? 13.541 -13.771 -10.975 1.00 84.81 649 ASN A O 1
ATOM 4900 N N . GLY A 1 650 ? 11.406 -14.429 -11.231 1.00 84.69 650 GLY A N 1
ATOM 4901 C CA . GLY A 1 650 ? 10.811 -13.165 -10.798 1.00 84.69 650 GLY A CA 1
ATOM 4902 C C . GLY A 1 650 ? 10.738 -12.097 -11.890 1.00 84.69 650 GLY A C 1
ATOM 4903 O O . GLY A 1 650 ? 10.517 -10.926 -11.570 1.00 84.69 650 GLY A O 1
ATOM 4904 N N . ASP A 1 651 ? 10.873 -12.484 -13.163 1.00 90.19 651 ASP A N 1
ATOM 4905 C CA . ASP A 1 651 ? 10.760 -11.577 -14.305 1.00 90.19 651 ASP A CA 1
ATOM 4906 C C . ASP A 1 651 ? 9.347 -11.574 -14.866 1.00 90.19 651 ASP A C 1
ATOM 4908 O O . ASP A 1 651 ? 8.755 -12.633 -15.101 1.00 90.19 651 ASP A O 1
ATOM 4912 N N . ARG A 1 652 ? 8.803 -10.385 -15.146 1.00 90.06 652 ARG A N 1
ATOM 4913 C CA . ARG A 1 652 ? 7.501 -10.299 -15.801 1.00 90.06 652 ARG A CA 1
ATOM 4914 C C . ARG A 1 652 ? 7.555 -10.891 -17.211 1.00 90.06 652 ARG A C 1
ATOM 4916 O O . ARG A 1 652 ? 8.435 -10.594 -18.018 1.00 90.06 652 ARG A O 1
ATOM 4923 N N . LEU A 1 653 ? 6.537 -11.678 -17.536 1.00 87.88 653 LEU A N 1
ATOM 4924 C CA . LEU A 1 653 ? 6.217 -12.112 -18.890 1.00 87.88 653 LEU A CA 1
ATOM 4925 C C . LEU A 1 653 ? 5.261 -11.099 -19.527 1.00 87.88 653 LEU A C 1
ATOM 4927 O O . LEU A 1 653 ? 4.044 -11.286 -19.515 1.00 87.88 653 LEU A O 1
ATOM 4931 N N . GLY A 1 654 ? 5.816 -9.995 -20.023 1.00 86.69 654 GLY A N 1
ATOM 4932 C CA . GLY A 1 654 ? 5.047 -8.912 -20.623 1.00 86.69 654 GLY A CA 1
ATOM 4933 C C . GLY A 1 654 ? 4.958 -8.971 -22.147 1.00 86.69 654 GLY A C 1
ATOM 4934 O O . GLY A 1 654 ? 5.213 -9.990 -22.797 1.00 86.69 654 GLY A O 1
ATOM 4935 N N . SER A 1 655 ? 4.552 -7.845 -22.726 1.00 87.94 655 SER A N 1
ATOM 4936 C CA . SER A 1 655 ? 4.423 -7.659 -24.170 1.00 87.94 655 SER A CA 1
ATOM 4937 C C . SER A 1 655 ? 4.914 -6.272 -24.564 1.00 87.94 655 SER A C 1
ATOM 4939 O O . SER A 1 655 ? 4.983 -5.381 -23.722 1.00 87.94 655 SER A O 1
ATOM 4941 N N . PHE A 1 656 ? 5.261 -6.096 -25.838 1.00 89.25 656 PHE A N 1
ATOM 4942 C CA . PHE A 1 656 ? 5.838 -4.852 -26.338 1.00 89.25 656 PHE A CA 1
ATOM 4943 C C . PHE A 1 656 ? 4.891 -4.153 -27.314 1.00 89.25 656 PHE A C 1
ATOM 4945 O O . PHE A 1 656 ? 4.372 -4.782 -28.241 1.00 89.25 656 PHE A O 1
ATOM 4952 N N . GLU A 1 657 ? 4.732 -2.843 -27.153 1.00 88.88 657 GLU A N 1
ATOM 4953 C CA . GLU A 1 657 ? 4.233 -1.957 -28.203 1.00 88.88 657 GLU A CA 1
ATOM 4954 C C . GLU A 1 657 ? 5.411 -1.513 -29.081 1.00 88.88 657 GLU A C 1
ATOM 4956 O O . GLU A 1 657 ? 6.489 -1.179 -28.586 1.00 88.88 657 GLU A O 1
ATOM 4961 N N . ILE A 1 658 ? 5.204 -1.488 -30.399 1.00 88.94 658 ILE A N 1
ATOM 4962 C CA . ILE A 1 658 ? 6.161 -0.885 -31.331 1.00 88.94 658 ILE A CA 1
ATOM 4963 C C . ILE A 1 658 ? 5.686 0.534 -31.614 1.00 88.94 658 ILE A C 1
ATOM 4965 O O . ILE A 1 658 ? 4.650 0.727 -32.252 1.00 88.94 658 ILE A O 1
ATOM 4969 N N . LYS A 1 659 ? 6.464 1.514 -31.166 1.00 85.69 659 LYS A N 1
ATOM 4970 C CA . LYS A 1 659 ? 6.238 2.931 -31.438 1.00 85.69 659 LYS A CA 1
ATOM 4971 C C . LYS A 1 659 ? 7.151 3.427 -32.543 1.00 85.69 659 LYS A C 1
ATOM 4973 O O . LYS A 1 659 ? 8.280 2.958 -32.683 1.00 85.69 659 LYS A O 1
ATOM 4978 N N . ASN A 1 660 ? 6.660 4.372 -33.337 1.00 86.56 660 ASN A N 1
ATOM 4979 C CA . ASN A 1 660 ? 7.429 4.995 -34.403 1.00 86.56 660 ASN A CA 1
ATOM 4980 C C . ASN A 1 660 ? 7.411 6.503 -34.210 1.00 86.56 660 ASN A C 1
ATOM 4982 O O . ASN A 1 660 ? 6.365 7.129 -34.343 1.00 86.56 660 ASN A O 1
ATOM 4986 N N . LEU A 1 661 ? 8.582 7.081 -33.958 1.00 82.31 661 LEU A N 1
ATOM 4987 C CA . LEU A 1 661 ? 8.696 8.516 -33.760 1.00 82.31 661 LEU A CA 1
ATOM 4988 C C . LEU A 1 661 ? 8.384 9.262 -35.066 1.00 82.31 661 LEU A C 1
ATOM 4990 O O . LEU A 1 661 ? 9.127 9.141 -36.044 1.00 82.31 661 LEU A O 1
ATOM 4994 N N . GLN A 1 662 ? 7.313 10.061 -35.072 1.00 75.69 662 GLN A N 1
ATOM 4995 C CA . GLN A 1 662 ? 6.870 10.817 -36.248 1.00 75.69 662 GLN A CA 1
ATOM 4996 C C . GLN A 1 662 ? 6.674 12.308 -35.969 1.00 75.69 662 GLN A C 1
ATOM 4998 O O . GLN A 1 662 ? 6.280 12.725 -34.878 1.00 75.69 662 GLN A O 1
ATOM 5003 N N . PHE A 1 663 ? 6.862 13.129 -37.010 1.00 69.62 663 PHE A N 1
ATOM 5004 C CA . PHE A 1 663 ? 6.475 14.537 -36.972 1.00 69.62 663 PHE A CA 1
ATOM 5005 C C . PHE A 1 663 ? 5.008 14.759 -37.322 1.00 69.62 663 PHE A C 1
ATOM 5007 O O . PHE A 1 663 ? 4.573 14.592 -38.461 1.00 69.62 663 PHE A O 1
ATOM 5014 N N . SER A 1 664 ? 4.267 15.301 -36.358 1.00 58.44 664 SER A N 1
ATOM 5015 C CA . SER A 1 664 ? 2.937 15.858 -36.580 1.00 58.44 664 SER A CA 1
ATOM 5016 C C . SER A 1 664 ? 3.030 17.362 -36.889 1.00 58.44 664 SER A C 1
ATOM 5018 O O . SER A 1 664 ? 3.267 18.208 -36.019 1.00 58.44 664 SER A O 1
ATOM 5020 N N . GLN A 1 665 ? 2.823 17.740 -38.158 1.00 49.69 665 GLN A N 1
ATOM 5021 C CA . GLN A 1 665 ? 2.559 19.137 -38.523 1.00 49.69 665 GLN A CA 1
ATOM 5022 C C . GLN A 1 665 ? 1.092 19.480 -38.226 1.00 49.69 665 GLN A C 1
ATOM 5024 O O . GLN A 1 665 ? 0.225 19.387 -39.097 1.00 49.69 665 GLN A O 1
ATOM 5029 N N . SER A 1 666 ? 0.781 19.921 -37.006 1.00 41.09 666 SER A N 1
ATOM 5030 C CA . SER A 1 666 ? -0.550 20.481 -36.743 1.00 41.09 666 SER A CA 1
ATOM 5031 C C . SER A 1 666 ? -0.720 21.829 -37.475 1.00 41.09 666 SER A C 1
ATOM 5033 O O . SER A 1 666 ? 0.171 22.682 -37.470 1.00 41.09 666 SER A O 1
ATOM 5035 N N . ARG A 1 667 ? -1.887 22.053 -38.105 1.00 36.44 667 ARG A N 1
ATOM 5036 C CA . ARG A 1 667 ? -2.240 23.234 -38.938 1.00 36.44 667 ARG A CA 1
ATOM 5037 C C . ARG A 1 667 ? -2.178 24.608 -38.231 1.00 36.44 667 ARG A C 1
ATOM 5039 O O . ARG A 1 667 ? -2.553 25.617 -38.824 1.00 36.44 667 ARG A O 1
ATOM 5046 N N . ARG A 1 668 ? -1.691 24.697 -36.990 1.00 38.53 668 ARG A N 1
ATOM 5047 C CA . ARG A 1 668 ? -1.476 25.950 -36.249 1.00 38.53 668 ARG A CA 1
ATOM 5048 C C . ARG A 1 668 ? -0.088 25.972 -35.608 1.00 38.53 668 ARG A C 1
ATOM 5050 O O . ARG A 1 668 ? 0.018 25.679 -34.431 1.00 38.53 668 ARG A O 1
ATOM 5057 N N . ARG A 1 669 ? 0.950 26.348 -36.373 1.00 35.56 669 ARG A N 1
ATOM 5058 C CA . ARG A 1 669 ? 2.265 26.907 -35.943 1.00 35.56 669 ARG A CA 1
ATOM 5059 C C . ARG A 1 669 ? 2.870 26.452 -34.584 1.00 35.56 669 ARG A C 1
ATOM 5061 O O . ARG A 1 669 ? 3.633 27.197 -33.981 1.00 35.56 669 ARG A O 1
ATOM 5068 N N . ARG A 1 670 ? 2.601 25.236 -34.113 1.00 36.53 670 ARG A N 1
ATOM 5069 C CA . ARG A 1 670 ? 3.273 24.581 -32.987 1.00 36.53 670 ARG A CA 1
ATOM 5070 C C . ARG A 1 670 ? 3.542 23.141 -33.402 1.00 36.53 670 ARG A C 1
ATOM 5072 O O . ARG A 1 670 ? 2.613 22.404 -33.735 1.00 36.53 670 ARG A O 1
ATOM 5079 N N . ARG A 1 671 ? 4.831 22.804 -33.456 1.00 39.41 671 ARG A N 1
ATOM 5080 C CA . ARG A 1 671 ? 5.323 21.439 -33.655 1.00 39.41 671 ARG A CA 1
ATOM 5081 C C . ARG A 1 671 ? 5.029 20.676 -32.358 1.00 39.41 671 ARG A C 1
ATOM 5083 O O . ARG A 1 671 ? 5.327 21.204 -31.292 1.00 39.41 671 ARG A O 1
ATOM 5090 N N . ARG A 1 672 ? 4.390 19.511 -32.450 1.00 39.78 672 ARG A N 1
ATOM 5091 C CA . ARG A 1 672 ? 4.212 18.567 -31.337 1.00 39.78 672 ARG A CA 1
ATOM 5092 C C . ARG A 1 672 ? 4.894 17.259 -31.725 1.00 39.78 672 ARG A C 1
ATOM 5094 O O . ARG A 1 672 ? 4.804 16.866 -32.890 1.00 39.78 672 ARG A O 1
ATOM 5101 N N . LEU A 1 673 ? 5.578 16.643 -30.768 1.00 40.59 673 LEU A N 1
ATOM 5102 C CA . LEU A 1 673 ? 6.025 15.257 -30.860 1.00 40.59 673 LEU A CA 1
ATOM 5103 C C . LEU A 1 673 ? 4.802 14.344 -30.697 1.00 40.59 673 LEU A C 1
ATOM 5105 O O . LEU A 1 673 ? 3.856 14.697 -29.995 1.00 40.59 673 LEU A O 1
ATOM 5109 N N . SER A 1 674 ? 4.790 13.226 -31.413 1.00 41.25 674 SER A N 1
ATOM 5110 C CA . SER A 1 674 ? 3.871 12.115 -31.170 1.00 41.25 674 SER A CA 1
ATOM 5111 C C . SER A 1 674 ? 4.669 10.827 -31.323 1.00 41.25 674 SER A C 1
ATOM 5113 O O . SER A 1 674 ? 5.277 10.622 -32.380 1.00 41.25 674 SER A O 1
ATOM 5115 N N . LEU A 1 675 ? 4.689 10.020 -30.265 1.00 40.28 675 LEU A N 1
ATOM 5116 C CA . LEU A 1 675 ? 5.362 8.722 -30.188 1.00 40.28 675 LEU A CA 1
ATOM 5117 C C . LEU A 1 675 ? 4.426 7.565 -30.539 1.00 40.28 675 LEU A C 1
ATOM 5119 O O . LEU A 1 675 ? 3.294 7.540 -30.001 1.00 40.28 675 LEU A O 1
#

Foldseek 3Di:
DDDDDVVVVVVVVVVVVVVVVQQAAFLFFEADKKAFLWKAFPPPPSCVPFDWAQAPVRTTMTGLLQAAILLLQLLFLLLCVLVVWQKEKEFSLQAQGMDDGTTHGLNNLCRRRVPQFFKWKWKDALQLVVVLQLLLNFFNNVDDRGDTDRSNMRMDQKAWEWEAEPVRRIDTDFMWGQPDSLSPDTDTRDRGDMTIYIYTPCLLCQHVNSVSNNVTDIHTPVDGSSRSSSNVNCVQGVDRVRHHHSPVSPPDRRYHYDYAQAEAEEEEEQQFDAPNLLSQLLSLLLVLLLVVCQPLPPPQCNVLRVRYRYDYDYDYQRLDAPRLLVRVVVSCVVCVVVVHGHQEYEDDQHQNSCLVDQQDQHAYEHLHHAQPVLLPCVNRVRYFYQAFHLLQVLLVVLVVCVVVVNQEEEAAFEPGSQRVRNRVSNCVNSVVVNGDHQQVPLRYDYVVQQDPPDDLVSLLVSLVVSVVSCVVSVHQEYEYSYDLSNLLSNLLNLLVPACPPDNHPCLVRHEYEYQDDDPCSQADPVRDGDVSSLNSCAFYKYWAFAFPCVDPSNVSSLVVLVVAEDCVCRGSDHDPVRSHRYDPDPDSHRDHSSQSSSVSSVLQSNLLSVDDDCLNVRSNSSSVSSQCPDPPVSHADAGRRGGFHADPSNGTPTGIDIDTWHWDPDPPPDTDTDD

Secondary structure (DSSP, 8-state):
-PPPPHHHHHHHHHHHHHHHHHHT-EEEEEES-B--S--EETT-GGGTTSPPEE-TTS-EEESTTTS--HHHHHHHHHHHHHHT-SEEEEEGGG--S-B-SEEEEHHHHHHHSTT-PEEEEEEEEHHHHHHHHHHHHTTGGG-BTTB--TTPEEEESEEEEEEE-TTS-EEEEEEEEESSTTS--EEE--TTSEEEEEEEHHHHTTGGG-TTTTTS-EEEEEEEHHHHHHHHHHHH--STTS-EETTTTT-S-SEEEPPPPEEEEEEEEE---TT-HHHHHHHHHHHHHHHHHH-TTSSSSTTTSTTEEEEEEEEE-TT-TTTHHHHHHHHHHHHGGGT----EEE---SHHHHHHHTTSSSEEEESS---GGGG-TTT-TTEEEEEEPHHHHHHHHHHHHHHTT--EEEEEEESSHHHHHHHHHHHHHHHTTT-EES-GGG-EE-GGGG-TTS-HHHHHHHHHHHHHHHHHTT-SEEEEE--HHHHHHHHHHHHHTSSSSBSBT-GGG-EEEES---GGGGB-TTS-B-HHHHHHTTTPEEEEE---TTSHHHHHHHHHHTTTEEGGG--SS--TTS--EE----SSSPPTTHHHHHHHHHHHHHHHTT--GGGGG-HHHHHHHHHT-B-TTSPBEE-SSSEE-B-TTSEE---EEEEE-EEE--SSS--EEE-

InterPro domains:
  IPR001828 Receptor, ligand binding region [PF01094] (304-662)
  IPR006179 5'-Nucleotidase/apyrase [PR01607] (103-126)
  IPR006179 5'-Nucleotidase/apyrase [PR01607] (188-207)
  IPR006179 5'-Nucleotidase/apyrase [PTHR11575] (63-257)
  IPR008334 5'-Nucleotidase, C-terminal [PF02872] (59-214)
  IPR028082 Periplasmic binding protein-like I [SSF53822] (289-665)
  IPR036907 5'-Nucleotidase, C-terminal domain superfamily [G3DSA:3.90.780.10] (53-256)
  IPR036907 5'-Nucleotidase, C-terminal domain superfamily [SSF55816] (64-242)

Organism: NCBI:txid127549

pLDDT: mean 85.4, std 12.41, range [35.56, 98.44]

Sequence (675 aa):
ARSEDAATAELLREYEVKVAKLMSVVRGYIDGDASGYWVGVQGDERCAGEGMQPLSDERALCGCRVDVCGAGRLAADAMRWATASQVAFLNSGAIAEGLVHGAQTTGDVTRILPYLNEVVKMVLPGVDLRAALVHGLSALPLASATWADGRFLQLSGLQIWWYFSSEGEPIIDEVRVATDAAQTAFEPLHDNATYSVATLDYVANGGDDFVMLQKHAAVRTGQTASEAIGRYLEAKAPVAARPLDINKATAGARITQTAAVVMVALGLLCPSGPGEVSMREECDHVWNAVERLNDKTDGWFDGLLPRTHILLDESTIGCSRGKAAAGLAELVEKFGPAGLPLTTVIGPWCSDDVEAVAPANSVVISPASSATSLSDVVRYPHLVRLVSSNAGFGRAAAALCRSFGWRRVAVLHDDSIWGKSAAESFMRELTSQDGVVLNPDSVLVWRSDFDASHPAEQLQRSAKELLRRIEDARARVIMLALHTEVMRQIFKAFYLTSGNGGFWGQRDKFGWISGWVDEDIFYDSDGNIDTDVLVGAEGMLGLIEAADKDRREYVAYKKQYDSVASRAACGDERDVEQRGFCDASTDAALPGFSALAVDSVLLWAQALSRLSGSERADAGSLYAKLLSARDSQGEALEGISGPLHFDENGDRLGSFEIKNLQFSQSRRRRRRLSL

Radius of gyration: 36.84 Å; chains: 1; bounding box: 76×48×129 Å